Protein AF-A0A3R6MF52-F1 (afdb_monomer_lite)

Foldseek 3Di:
DPDPPPVVVVVVVVVVVPDPDDPVRVVVVCVVCVVLVVQLLLQLLLVVQLVPQDDPDSVNSVVSSVVVVVSSVPDPDGDPDPVSNVRSNVRSVVVVVVVVVVVVVVDVDPVPCNPHDDDDDDLVRQVLQDDPDPLQWQDPAPRHTGGVDCPRPDNVSRDDPDDDDDDDPPPCCCPGHVQVRVLSLNDDDDDDDVPCVSCVVCVVVQQQAAFDADPVGDGDADPVRHTHHDHDDDAADDPPDCVNHPPDFLLVVDDDLVSLLVVLVVVLVVLDDPPDPDDVDLLSVLSSLLSSLLLLCCNPPNDPVCNGVVVVVVLVVQCDDDPVDPPDDTPNNVVLVVVCVVPVPRPSNVSVVVSCVSCVVPPDPCNCCVRVVSVPPPDDDDDDDDDDDDDPQQAAAEEEAEDALVQVPDPDPVSVVCNDRVNSVVVQVVVCVVVVNDHYDYQYFYHHAQADCPTPSNVVVVVCVVVVRHDHYDGPDCSRNHDDDD

Structure (mmCIF, N/CA/C/O backbone):
data_AF-A0A3R6MF52-F1
#
_entry.id   AF-A0A3R6MF52-F1
#
loop_
_atom_site.group_PDB
_atom_site.id
_atom_site.type_symbol
_atom_site.label_atom_id
_atom_site.label_alt_id
_atom_site.label_comp_id
_atom_site.label_asym_id
_atom_site.label_entity_id
_atom_site.label_seq_id
_atom_site.pdbx_PDB_ins_code
_atom_site.Cartn_x
_atom_site.Cartn_y
_atom_site.Cartn_z
_atom_site.occupancy
_atom_site.B_iso_or_equiv
_atom_site.auth_seq_id
_atom_site.auth_comp_id
_atom_site.auth_asym_id
_atom_site.auth_atom_id
_atom_site.pdbx_PDB_model_num
ATOM 1 N N . MET A 1 1 ? 58.627 -2.784 29.131 1.00 45.31 1 MET A N 1
ATOM 2 C CA . MET A 1 1 ? 57.473 -3.275 28.340 1.00 45.31 1 MET A CA 1
ATOM 3 C C . MET A 1 1 ? 57.742 -3.167 26.823 1.00 45.31 1 MET A C 1
ATOM 5 O O . MET A 1 1 ? 56.961 -2.582 26.092 1.00 45.31 1 MET A O 1
ATOM 9 N N . MET A 1 2 ? 58.861 -3.718 26.320 1.00 41.75 2 MET A N 1
ATOM 10 C CA . MET A 1 2 ? 59.333 -3.442 24.943 1.00 41.75 2 MET A CA 1
ATOM 11 C C . MET A 1 2 ? 59.997 -4.650 24.244 1.00 41.75 2 MET A C 1
ATOM 13 O O . MET A 1 2 ? 60.938 -4.497 23.478 1.00 41.75 2 MET A O 1
ATOM 17 N N . LYS A 1 3 ? 59.523 -5.881 24.501 1.00 43.19 3 LYS A N 1
ATOM 18 C CA . LYS A 1 3 ? 60.067 -7.103 23.856 1.00 43.19 3 LYS A CA 1
ATOM 19 C C . LYS A 1 3 ? 59.048 -8.000 23.132 1.00 43.19 3 LYS A C 1
ATOM 21 O O . LYS A 1 3 ? 59.447 -9.004 22.560 1.00 43.19 3 LYS A O 1
ATOM 26 N N . GLN A 1 4 ? 57.760 -7.642 23.068 1.00 47.47 4 GLN A N 1
ATOM 27 C CA . GLN A 1 4 ? 56.730 -8.503 22.446 1.00 47.47 4 GLN A CA 1
ATOM 28 C C . GLN A 1 4 ? 56.242 -8.083 21.043 1.00 47.47 4 GLN A C 1
ATOM 30 O O . GLN A 1 4 ? 55.519 -8.848 20.409 1.00 47.47 4 GLN A O 1
ATOM 35 N N . HIS A 1 5 ? 56.647 -6.928 20.500 1.00 45.84 5 HIS A N 1
ATOM 36 C CA . HIS A 1 5 ? 56.164 -6.473 19.180 1.00 45.84 5 HIS A CA 1
ATOM 37 C C . HIS A 1 5 ? 56.991 -6.964 17.973 1.00 45.84 5 HIS A C 1
ATOM 39 O O . HIS A 1 5 ? 56.447 -7.074 16.876 1.00 45.84 5 HIS A O 1
ATOM 45 N N . GLY A 1 6 ? 58.261 -7.347 18.156 1.00 44.41 6 GLY A N 1
ATOM 46 C CA . GLY A 1 6 ? 59.118 -7.814 17.051 1.00 44.41 6 GLY A CA 1
ATOM 47 C C . GLY A 1 6 ? 58.739 -9.192 16.487 1.00 44.41 6 GLY A C 1
ATOM 48 O O . GLY A 1 6 ? 58.855 -9.432 15.285 1.00 44.41 6 GLY A O 1
ATOM 49 N N . ASN A 1 7 ? 58.211 -10.091 17.328 1.00 51.66 7 ASN A N 1
ATOM 50 C CA . ASN A 1 7 ? 57.937 -11.474 16.920 1.00 51.66 7 ASN A CA 1
ATOM 51 C C . ASN A 1 7 ? 56.683 -11.624 16.043 1.00 51.66 7 ASN A C 1
ATOM 53 O O . ASN A 1 7 ? 56.685 -12.434 15.120 1.00 51.66 7 ASN A O 1
ATOM 57 N N . LYS A 1 8 ? 55.638 -10.806 16.240 1.00 50.03 8 LYS A N 1
ATOM 58 C CA . LYS A 1 8 ? 54.404 -10.885 15.426 1.00 50.03 8 LYS A CA 1
ATOM 59 C C . LYS A 1 8 ? 54.625 -10.507 13.958 1.00 50.03 8 LYS A C 1
ATOM 61 O O . LYS A 1 8 ? 53.947 -11.043 13.081 1.00 50.03 8 LYS A O 1
ATOM 66 N N . LEU A 1 9 ? 55.574 -9.612 13.681 1.00 50.50 9 LEU A N 1
ATOM 67 C CA . LEU A 1 9 ? 55.914 -9.199 12.320 1.00 50.50 9 LEU A CA 1
ATOM 68 C C . LEU A 1 9 ? 56.680 -10.315 11.600 1.00 50.50 9 LEU A C 1
ATOM 70 O O . LEU A 1 9 ? 56.240 -10.758 10.542 1.00 50.50 9 LEU A O 1
ATOM 74 N N . MET A 1 10 ? 57.727 -10.876 12.214 1.00 50.94 10 MET A N 1
ATOM 75 C CA . MET A 1 10 ? 58.471 -11.999 11.624 1.00 50.94 10 MET A CA 1
ATOM 76 C C . MET A 1 10 ? 57.617 -13.261 11.421 1.00 50.94 10 MET A C 1
ATOM 78 O O . MET A 1 10 ? 57.787 -13.968 10.427 1.00 50.94 10 MET A O 1
ATOM 82 N N . GLN A 1 11 ? 56.644 -13.522 12.297 1.00 51.12 11 GLN A N 1
ATOM 83 C CA . GLN A 1 11 ? 55.732 -14.665 12.166 1.00 51.12 11 GLN A CA 1
ATOM 84 C C . GLN A 1 11 ? 54.699 -14.466 11.040 1.00 51.12 11 GLN A C 1
ATOM 86 O O . GLN A 1 11 ? 54.393 -15.411 10.312 1.00 51.12 11 GLN A O 1
ATOM 91 N N . LYS A 1 12 ? 54.244 -13.224 10.798 1.00 52.38 12 LYS A N 1
ATOM 92 C CA . LYS A 1 12 ? 53.444 -12.865 9.608 1.00 52.38 12 LYS A CA 1
ATOM 93 C C . LYS A 1 12 ? 54.222 -13.063 8.303 1.00 52.38 12 LYS A C 1
ATOM 95 O O . LYS A 1 12 ? 53.638 -13.520 7.323 1.00 52.38 12 LYS A O 1
ATOM 100 N N . TRP A 1 13 ? 55.521 -12.757 8.286 1.00 47.66 13 TRP A N 1
ATOM 101 C CA . TRP A 1 13 ? 56.379 -12.982 7.115 1.00 47.66 13 TRP A CA 1
ATOM 102 C C . TRP A 1 13 ? 56.656 -14.473 6.871 1.00 47.66 13 TRP A C 1
ATOM 104 O O . TRP A 1 13 ? 56.545 -14.921 5.731 1.00 47.66 13 TRP A O 1
ATOM 114 N N . LYS A 1 14 ? 56.894 -15.271 7.925 1.00 48.84 14 LYS A N 1
ATOM 115 C CA . LYS A 1 14 ? 57.030 -16.738 7.809 1.00 48.84 14 LYS A CA 1
ATOM 116 C C . LYS A 1 14 ? 55.756 -17.412 7.285 1.00 48.84 14 LYS A C 1
ATOM 118 O O . LYS A 1 14 ? 55.845 -18.249 6.392 1.00 48.84 14 LYS A O 1
ATOM 123 N N . ASN A 1 15 ? 54.576 -16.987 7.742 1.00 48.53 15 ASN A N 1
ATOM 124 C CA . ASN A 1 15 ? 53.303 -17.535 7.252 1.00 48.53 15 ASN A CA 1
ATOM 125 C C . ASN A 1 15 ? 52.988 -17.126 5.800 1.00 48.53 15 ASN A C 1
ATOM 127 O O . ASN A 1 15 ? 52.295 -17.856 5.098 1.00 48.53 15 ASN A O 1
ATOM 131 N N . LYS A 1 16 ? 53.525 -15.996 5.319 1.00 48.22 16 LYS A N 1
ATOM 132 C CA . LYS A 1 16 ? 53.392 -15.559 3.918 1.00 48.22 16 LYS A CA 1
ATOM 133 C C . LYS A 1 16 ? 54.395 -16.254 2.985 1.00 48.22 16 LYS A C 1
ATOM 135 O O . LYS A 1 16 ? 54.095 -16.441 1.811 1.00 48.22 16 LYS A O 1
ATOM 140 N N . ALA A 1 17 ? 55.549 -16.671 3.511 1.00 45.91 17 ALA A N 1
ATOM 141 C CA . ALA A 1 17 ? 56.568 -17.424 2.778 1.00 45.91 17 ALA A CA 1
ATOM 142 C C . ALA A 1 17 ? 56.214 -18.916 2.588 1.00 45.91 17 ALA A C 1
ATOM 144 O O . ALA A 1 17 ? 56.736 -19.555 1.680 1.00 45.91 17 ALA A O 1
ATOM 145 N N . GLY A 1 18 ? 55.307 -19.466 3.407 1.00 46.25 18 GLY A N 1
ATOM 146 C CA . GLY A 1 18 ? 54.888 -20.876 3.368 1.00 46.25 18 GLY A CA 1
ATOM 147 C C . GLY A 1 18 ? 53.701 -21.208 2.452 1.00 46.25 18 GLY A C 1
ATOM 148 O O . GLY A 1 18 ? 53.181 -22.319 2.519 1.00 46.25 18 GLY A O 1
ATOM 149 N N . VAL A 1 19 ? 53.231 -20.281 1.611 1.00 47.88 19 VAL A N 1
ATOM 150 C CA . VAL A 1 19 ? 52.084 -20.533 0.723 1.00 47.88 19 VAL A CA 1
ATOM 151 C C . VAL A 1 19 ? 52.568 -21.186 -0.575 1.00 47.88 19 VAL A C 1
ATOM 153 O O . VAL A 1 19 ? 53.199 -20.540 -1.413 1.00 47.88 19 VAL A O 1
ATOM 156 N N . ARG A 1 20 ? 52.253 -22.474 -0.784 1.00 51.56 20 ARG A N 1
ATOM 157 C CA . ARG A 1 20 ? 52.411 -23.125 -2.097 1.00 51.56 20 ARG A CA 1
ATOM 158 C C . ARG A 1 20 ? 51.444 -22.468 -3.091 1.00 51.56 20 ARG A C 1
ATOM 160 O O . ARG A 1 20 ? 50.259 -22.775 -3.100 1.00 51.56 20 ARG A O 1
ATOM 167 N N . LEU A 1 21 ? 51.963 -21.561 -3.921 1.00 54.84 21 LEU A N 1
ATOM 168 C CA . LEU A 1 21 ? 51.231 -20.937 -5.031 1.00 54.84 21 LEU A CA 1
ATOM 169 C C . LEU A 1 21 ? 50.624 -22.014 -5.944 1.00 54.84 21 LEU A C 1
ATOM 171 O O . LEU A 1 21 ? 51.342 -22.930 -6.367 1.00 54.84 21 LEU A O 1
ATOM 175 N N . SER A 1 22 ? 49.332 -21.890 -6.270 1.00 60.53 22 SER A N 1
ATOM 176 C CA . SER A 1 22 ? 48.674 -22.786 -7.226 1.00 60.53 22 SER A CA 1
ATOM 177 C C . SER A 1 22 ? 49.331 -22.669 -8.611 1.00 60.53 22 SER A C 1
ATOM 179 O O . SER A 1 22 ? 49.964 -21.659 -8.936 1.00 60.53 22 SER A O 1
ATOM 181 N N . ALA A 1 23 ? 49.195 -23.694 -9.457 1.00 60.00 23 ALA A N 1
ATOM 182 C CA . ALA A 1 23 ? 49.762 -23.672 -10.810 1.00 60.00 23 ALA A CA 1
ATOM 183 C C . ALA A 1 23 ? 49.245 -22.483 -11.651 1.00 60.00 23 ALA A C 1
ATOM 185 O O . ALA A 1 23 ? 49.995 -21.919 -12.453 1.00 60.00 23 ALA A O 1
ATOM 186 N N . LEU A 1 24 ? 47.998 -22.054 -11.416 1.00 57.94 24 LEU A N 1
ATOM 187 C CA . LEU A 1 24 ? 47.381 -20.907 -12.084 1.00 57.94 24 LEU A CA 1
ATOM 188 C C . LEU A 1 24 ? 48.027 -19.577 -11.651 1.00 57.94 24 LEU A C 1
ATOM 190 O O . LEU A 1 24 ? 48.305 -18.718 -12.491 1.00 57.94 24 LEU A O 1
ATOM 194 N N . ASP A 1 25 ? 48.341 -19.437 -10.360 1.00 68.81 25 ASP A N 1
ATOM 195 C CA . ASP A 1 25 ? 48.978 -18.236 -9.804 1.00 68.81 25 ASP A CA 1
ATOM 196 C C . ASP A 1 25 ? 50.441 -18.115 -10.227 1.00 68.81 25 ASP A C 1
ATOM 198 O O . ASP A 1 25 ? 50.904 -17.017 -10.534 1.00 68.81 25 ASP A O 1
ATOM 202 N N . LYS A 1 26 ? 51.162 -19.241 -10.328 1.00 69.06 26 LYS A N 1
ATOM 203 C CA . LYS A 1 26 ? 52.534 -19.262 -10.861 1.00 69.06 26 LYS A CA 1
ATOM 204 C C . LYS A 1 26 ? 52.572 -18.827 -12.324 1.00 69.06 26 LYS A C 1
ATOM 206 O O . LYS A 1 26 ? 53.391 -17.982 -12.676 1.00 69.06 26 LYS A O 1
ATOM 211 N N . LYS A 1 27 ? 51.658 -19.333 -13.163 1.00 71.12 27 LYS A N 1
ATOM 212 C CA . LYS A 1 27 ? 51.565 -18.927 -14.576 1.00 71.12 27 LYS A CA 1
ATOM 213 C C . LYS A 1 27 ? 51.270 -17.432 -14.702 1.00 71.12 27 LYS A C 1
ATOM 215 O O . LYS A 1 27 ? 51.928 -16.745 -15.477 1.00 71.12 27 LYS A O 1
ATOM 220 N N . LYS A 1 28 ? 50.341 -16.913 -13.894 1.00 74.00 28 LYS A N 1
ATOM 221 C CA . LYS A 1 28 ? 50.007 -15.484 -13.862 1.00 74.00 28 LYS A CA 1
ATOM 222 C C . LYS A 1 28 ? 51.186 -14.631 -13.385 1.00 74.00 28 LYS A C 1
ATOM 224 O O . LYS A 1 28 ? 51.469 -13.603 -13.994 1.00 74.00 28 LYS A O 1
ATOM 229 N N . LEU A 1 29 ? 51.911 -15.068 -12.354 1.00 74.94 29 LEU A N 1
ATOM 230 C CA . LEU A 1 29 ? 53.094 -14.378 -11.832 1.00 74.94 29 LEU A CA 1
ATOM 231 C C . LEU A 1 29 ? 54.222 -14.306 -12.872 1.00 74.94 29 LEU A C 1
ATOM 233 O O . LEU A 1 29 ? 54.822 -13.245 -13.048 1.00 74.94 29 LEU A O 1
ATOM 237 N N . VAL A 1 30 ? 54.489 -15.415 -13.569 1.00 76.12 30 VAL A N 1
ATOM 238 C CA . VAL A 1 30 ? 55.506 -15.484 -14.629 1.00 76.12 30 VAL A CA 1
ATOM 239 C C . VAL A 1 30 ? 55.111 -14.582 -15.793 1.00 76.12 30 VAL A C 1
ATOM 241 O O . VAL A 1 30 ? 55.897 -13.726 -16.185 1.00 76.12 30 VAL A O 1
ATOM 244 N N . LEU A 1 31 ? 53.873 -14.690 -16.284 1.00 76.81 31 LEU A N 1
ATOM 245 C CA . LEU A 1 31 ? 53.402 -13.893 -17.419 1.00 76.81 31 LEU A CA 1
ATOM 246 C C . LEU A 1 31 ? 53.394 -12.386 -17.112 1.00 76.81 31 LEU A C 1
ATOM 248 O O . LEU A 1 31 ? 53.717 -11.577 -17.973 1.00 76.81 31 LEU A O 1
ATOM 252 N N . THR A 1 32 ? 53.074 -12.011 -15.869 1.00 80.00 32 THR A N 1
ATOM 253 C CA . THR A 1 32 ? 53.051 -10.602 -15.439 1.00 80.00 32 THR A CA 1
ATOM 254 C C . THR A 1 32 ? 54.459 -10.020 -15.298 1.00 80.00 32 THR A C 1
ATOM 256 O O . THR A 1 32 ? 54.641 -8.825 -15.517 1.00 80.00 32 THR A O 1
ATOM 259 N N . ASN A 1 33 ? 55.462 -10.833 -14.933 1.00 84.12 33 ASN A N 1
ATOM 260 C CA . ASN A 1 33 ? 56.837 -10.354 -14.766 1.00 84.12 33 ASN A CA 1
ATOM 261 C C . ASN A 1 33 ? 57.716 -10.504 -16.023 1.00 84.12 33 ASN A C 1
ATOM 263 O O . ASN A 1 33 ? 58.761 -9.859 -16.102 1.00 84.12 33 ASN A O 1
ATOM 267 N N . LEU A 1 34 ? 57.287 -11.301 -17.007 1.00 84.81 34 LEU A N 1
ATOM 268 C CA . LEU A 1 34 ? 58.015 -11.570 -18.252 1.00 84.81 34 LEU A CA 1
ATOM 269 C C . LEU A 1 34 ? 58.471 -10.297 -18.999 1.00 84.81 34 LEU A C 1
ATOM 271 O O . LEU A 1 34 ? 59.638 -10.251 -19.384 1.00 84.81 34 LEU A O 1
ATOM 275 N N . PRO A 1 35 ? 57.651 -9.234 -19.148 1.00 86.44 35 PRO A N 1
ATOM 276 C CA . PRO A 1 35 ? 58.088 -8.013 -19.830 1.00 86.44 35 PRO A CA 1
ATOM 277 C C . PRO A 1 35 ? 59.263 -7.316 -19.132 1.00 86.44 35 PRO A C 1
ATOM 279 O O . PRO A 1 35 ? 60.148 -6.785 -19.798 1.00 86.44 35 PRO A O 1
ATOM 282 N N . TYR A 1 36 ? 59.320 -7.350 -17.797 1.00 88.31 36 TYR A N 1
ATOM 283 C CA . TYR A 1 36 ? 60.416 -6.737 -17.038 1.00 88.31 36 TYR A CA 1
ATOM 284 C C . TYR A 1 36 ? 61.695 -7.570 -17.116 1.00 88.31 36 TYR A C 1
ATOM 286 O O . TYR A 1 36 ? 62.779 -7.003 -17.169 1.00 88.31 36 TYR A O 1
ATOM 294 N N . VAL A 1 37 ? 61.575 -8.901 -17.175 1.00 85.38 37 VAL A N 1
ATOM 295 C CA . VAL A 1 37 ? 62.722 -9.798 -17.395 1.00 85.38 37 VAL A CA 1
ATOM 296 C C . VAL A 1 37 ? 63.311 -9.582 -18.789 1.00 85.38 37 VAL A C 1
ATOM 298 O O . VAL A 1 37 ? 64.524 -9.455 -18.922 1.00 85.38 37 VAL A O 1
ATOM 301 N N . LEU A 1 38 ? 62.463 -9.456 -19.814 1.00 85.75 38 LEU A N 1
ATOM 302 C CA . LEU A 1 38 ? 62.906 -9.118 -21.170 1.00 85.75 38 LEU A CA 1
ATOM 303 C C . LEU A 1 38 ? 63.542 -7.724 -21.224 1.00 85.75 38 LEU A C 1
ATOM 305 O O . LEU A 1 38 ? 64.580 -7.548 -21.852 1.00 85.75 38 LEU A O 1
ATOM 309 N N . THR A 1 39 ? 62.969 -6.747 -20.519 1.00 86.94 39 THR A N 1
ATOM 310 C CA . THR A 1 39 ? 63.548 -5.397 -20.423 1.00 86.94 39 THR A CA 1
ATOM 311 C C . THR A 1 39 ? 64.928 -5.431 -19.764 1.00 86.94 39 THR A C 1
ATOM 313 O O . THR A 1 39 ? 65.856 -4.817 -20.282 1.00 86.94 39 THR A O 1
ATOM 316 N N . ALA A 1 40 ? 65.090 -6.181 -18.668 1.00 86.88 40 ALA A N 1
ATOM 317 C CA . ALA A 1 40 ? 66.382 -6.352 -18.007 1.00 86.88 40 ALA A CA 1
ATOM 318 C C . ALA A 1 40 ? 67.414 -7.006 -18.935 1.00 86.88 40 ALA A C 1
ATOM 320 O O . ALA A 1 40 ? 68.554 -6.556 -18.989 1.00 86.88 40 ALA A O 1
ATOM 321 N N . PHE A 1 41 ? 66.996 -8.022 -19.695 1.00 86.00 41 PHE A N 1
ATOM 322 C CA . PHE A 1 41 ? 67.840 -8.717 -20.663 1.00 86.00 41 PHE A CA 1
ATOM 323 C C . PHE A 1 41 ? 68.347 -7.779 -21.766 1.00 86.00 41 PHE A C 1
ATOM 325 O O . PHE A 1 41 ? 69.550 -7.683 -21.992 1.00 86.00 41 PHE A O 1
ATOM 332 N N . TYR A 1 42 ? 67.456 -7.043 -22.434 1.00 84.00 42 TYR A N 1
ATOM 333 C CA . TYR A 1 42 ? 67.869 -6.157 -23.526 1.00 84.00 42 TYR A CA 1
ATOM 334 C C . TYR A 1 42 ? 68.666 -4.942 -23.035 1.00 84.00 42 TYR A C 1
ATOM 336 O O . TYR A 1 42 ? 69.588 -4.506 -23.723 1.00 84.00 42 TYR A O 1
ATOM 344 N N . ALA A 1 43 ? 68.372 -4.431 -21.836 1.00 84.81 43 ALA A N 1
ATOM 345 C CA . ALA A 1 43 ? 69.143 -3.351 -21.224 1.00 84.81 43 ALA A CA 1
ATOM 346 C C . ALA A 1 43 ? 70.559 -3.798 -20.804 1.00 84.81 43 ALA A C 1
ATOM 348 O O . ALA A 1 43 ? 71.513 -3.053 -21.020 1.00 84.81 43 ALA A O 1
ATOM 349 N N . ASP A 1 44 ? 70.719 -5.025 -20.292 1.00 85.50 44 ASP A N 1
ATOM 350 C CA . ASP A 1 44 ? 72.035 -5.640 -20.043 1.00 85.50 44 ASP A CA 1
ATOM 351 C C . ASP A 1 44 ? 72.853 -5.747 -21.340 1.00 85.50 44 ASP A C 1
ATOM 353 O O . ASP A 1 44 ? 74.017 -5.343 -21.398 1.00 85.50 44 ASP A O 1
ATOM 357 N N . ARG A 1 45 ? 72.221 -6.200 -22.430 1.00 82.12 45 ARG A N 1
ATOM 358 C CA . ARG A 1 45 ? 72.890 -6.320 -23.733 1.00 82.12 45 ARG A CA 1
ATOM 359 C C . ARG A 1 45 ? 73.272 -4.968 -24.330 1.00 82.12 45 ARG A C 1
ATOM 361 O O . ARG A 1 45 ? 74.362 -4.851 -24.890 1.00 82.12 45 ARG A O 1
ATOM 368 N N . ALA A 1 46 ? 72.423 -3.954 -24.175 1.00 81.81 46 ALA A N 1
ATOM 369 C CA . ALA A 1 46 ? 72.740 -2.584 -24.568 1.00 81.81 46 ALA A CA 1
ATOM 370 C C . ALA A 1 46 ? 73.949 -2.039 -23.785 1.00 81.81 46 ALA A C 1
ATOM 372 O O . ALA A 1 46 ? 74.859 -1.464 -24.383 1.00 81.81 46 ALA A O 1
ATOM 373 N N . SER A 1 47 ? 74.010 -2.298 -22.473 1.00 82.75 47 SER A N 1
ATOM 374 C CA . SER A 1 47 ? 75.156 -1.930 -21.629 1.00 82.75 47 SER A CA 1
ATOM 375 C C . SER A 1 47 ? 76.438 -2.657 -22.049 1.00 82.75 47 SER A C 1
ATOM 377 O O . SER A 1 47 ? 77.489 -2.036 -22.200 1.00 82.75 47 SER A O 1
ATOM 379 N N . CYS A 1 48 ? 76.348 -3.957 -22.339 1.00 81.00 48 CYS A N 1
ATOM 380 C CA . CYS A 1 48 ? 77.481 -4.758 -22.802 1.00 81.00 48 CYS A CA 1
ATOM 381 C C . CYS A 1 48 ? 78.027 -4.270 -24.154 1.00 81.00 48 CYS A C 1
ATOM 383 O O . CYS A 1 48 ? 79.245 -4.195 -24.341 1.00 81.00 48 CYS A O 1
ATOM 385 N N . LEU A 1 49 ? 77.143 -3.892 -25.084 1.00 79.81 49 LEU A N 1
ATOM 386 C CA . LEU A 1 49 ? 77.535 -3.324 -26.375 1.00 79.81 49 LEU A CA 1
ATOM 387 C C . LEU A 1 49 ? 78.239 -1.971 -26.201 1.00 79.81 49 LEU A C 1
ATOM 389 O O . LEU A 1 49 ? 79.299 -1.760 -26.786 1.00 79.81 49 LEU A O 1
ATOM 393 N N . TYR A 1 50 ? 77.703 -1.104 -25.339 1.00 80.38 50 TYR A N 1
ATOM 394 C CA . TYR A 1 50 ? 78.313 0.181 -24.988 1.00 80.38 50 TYR A CA 1
ATOM 395 C C . TYR A 1 50 ? 79.661 0.028 -24.261 1.00 80.38 50 TYR A C 1
ATOM 397 O O . TYR A 1 50 ? 80.572 0.837 -24.415 1.00 80.38 50 TYR A O 1
ATOM 405 N N . ARG A 1 51 ? 79.838 -1.035 -23.474 1.00 79.31 51 ARG A N 1
ATOM 406 C CA . ARG A 1 51 ? 81.111 -1.312 -22.795 1.00 79.31 51 ARG A CA 1
ATOM 407 C C . ARG A 1 51 ? 82.186 -1.835 -23.747 1.00 79.31 51 ARG A C 1
ATOM 409 O O . ARG A 1 51 ? 83.360 -1.531 -23.552 1.00 79.31 51 ARG A O 1
ATOM 416 N N . ARG A 1 52 ? 81.797 -2.633 -24.747 1.00 75.06 52 ARG A N 1
ATOM 417 C CA . ARG A 1 52 ? 82.705 -3.252 -25.732 1.00 75.06 52 ARG A CA 1
ATOM 418 C C . ARG A 1 52 ? 82.963 -2.381 -26.966 1.00 75.06 52 ARG A C 1
ATOM 420 O O . ARG A 1 52 ? 83.757 -2.782 -27.813 1.00 75.06 52 ARG A O 1
ATOM 427 N N . SER A 1 53 ? 82.309 -1.226 -27.088 1.00 78.50 53 SER A N 1
ATOM 428 C CA . SER A 1 53 ? 82.516 -0.302 -28.203 1.00 78.50 53 SER A CA 1
ATOM 429 C C . SER A 1 53 ? 83.902 0.363 -28.134 1.00 78.50 53 SER A C 1
ATOM 431 O O . SER A 1 53 ? 84.279 0.846 -27.059 1.00 78.50 53 SER A O 1
ATOM 433 N N . PRO A 1 54 ? 84.648 0.429 -29.250 1.00 67.88 54 PRO A N 1
ATOM 434 C CA . PRO A 1 54 ? 85.964 1.061 -29.295 1.00 67.88 54 PRO A CA 1
ATOM 435 C C . PRO A 1 54 ? 85.867 2.594 -29.197 1.00 67.88 54 PRO A C 1
ATOM 437 O O . PRO A 1 54 ? 85.023 3.213 -29.839 1.00 67.88 54 PRO A O 1
ATOM 440 N N . GLY A 1 55 ? 86.742 3.201 -28.390 1.00 63.50 55 GLY A N 1
ATOM 441 C CA . GLY A 1 55 ? 86.825 4.649 -28.146 1.00 63.50 55 GLY A CA 1
ATOM 442 C C . GLY A 1 55 ? 87.057 4.960 -26.663 1.00 63.50 55 GLY A C 1
ATOM 443 O O . GLY A 1 55 ? 86.649 4.174 -25.813 1.00 63.50 55 GLY A O 1
ATOM 444 N N . GLU A 1 56 ? 87.719 6.067 -26.320 1.00 64.31 56 GLU A N 1
ATOM 445 C CA . GLU A 1 56 ? 87.839 6.519 -24.916 1.00 64.31 56 GLU A CA 1
ATOM 446 C C . GLU A 1 56 ? 86.708 7.484 -24.526 1.00 64.31 56 GLU A C 1
ATOM 448 O O . GLU A 1 56 ? 86.197 7.411 -23.406 1.00 64.31 56 GLU A O 1
ATOM 453 N N . ASP A 1 57 ? 86.224 8.285 -25.480 1.00 75.31 57 ASP A N 1
ATOM 454 C CA . ASP A 1 57 ? 85.152 9.260 -25.273 1.00 75.31 57 ASP A CA 1
ATOM 455 C C . ASP A 1 57 ? 83.745 8.648 -25.282 1.00 75.31 57 ASP A C 1
ATOM 457 O O . ASP A 1 57 ? 83.375 7.847 -26.146 1.00 75.31 57 ASP A O 1
ATOM 461 N N . ILE A 1 58 ? 82.916 9.113 -24.343 1.00 73.44 58 ILE A N 1
ATOM 462 C CA . ILE A 1 58 ? 81.516 8.697 -24.143 1.00 73.44 58 ILE A CA 1
ATOM 463 C C . ILE A 1 58 ? 80.678 8.863 -25.423 1.00 73.44 58 ILE A C 1
ATOM 465 O O . ILE A 1 58 ? 79.867 7.994 -25.744 1.00 73.44 58 ILE A O 1
ATOM 469 N N . GLY A 1 59 ? 80.890 9.948 -26.178 1.00 73.88 59 GLY A N 1
ATOM 470 C CA . GLY A 1 59 ? 80.140 10.232 -27.407 1.00 73.88 59 GLY A CA 1
ATOM 471 C C . GLY A 1 59 ? 80.385 9.205 -28.515 1.00 73.88 59 GLY A C 1
ATOM 472 O O . GLY A 1 59 ? 79.435 8.715 -29.123 1.00 73.88 59 GLY A O 1
ATOM 473 N N . ASN A 1 60 ? 81.644 8.808 -28.716 1.00 74.94 60 ASN A N 1
ATOM 474 C CA . ASN A 1 60 ? 82.023 7.843 -29.753 1.00 74.94 60 ASN A CA 1
ATOM 475 C C . ASN A 1 60 ? 81.534 6.427 -29.415 1.00 74.94 60 ASN A C 1
ATOM 477 O O . ASN A 1 60 ? 81.057 5.707 -30.293 1.00 74.94 60 ASN A O 1
ATOM 481 N N . LYS A 1 61 ? 81.559 6.054 -28.127 1.00 76.19 61 LYS A N 1
ATOM 482 C CA . LYS A 1 61 ? 80.980 4.788 -27.646 1.00 76.19 61 LYS A CA 1
ATOM 483 C C . LYS A 1 61 ? 79.475 4.710 -27.874 1.00 76.19 61 LYS A C 1
ATOM 485 O O . LYS A 1 61 ? 78.960 3.675 -28.295 1.00 76.19 61 LYS A O 1
ATOM 490 N N . LEU A 1 62 ? 78.767 5.809 -27.607 1.00 74.69 62 LEU A N 1
ATOM 491 C CA . LEU A 1 62 ? 77.320 5.876 -27.786 1.00 74.69 62 LEU A CA 1
ATOM 492 C C . LEU A 1 62 ? 76.939 5.777 -29.269 1.00 74.69 62 LEU A C 1
ATOM 494 O O . LEU A 1 62 ? 76.040 5.012 -29.613 1.00 74.69 62 LEU A O 1
ATOM 498 N N . LEU A 1 63 ? 77.657 6.492 -30.140 1.00 77.56 63 LEU A N 1
ATOM 499 C CA . LEU A 1 63 ? 77.419 6.469 -31.583 1.00 77.56 63 LEU A CA 1
ATOM 500 C C . LEU A 1 63 ? 77.614 5.059 -32.164 1.00 77.56 63 LEU A C 1
ATOM 502 O O . LEU A 1 63 ? 76.736 4.561 -32.863 1.00 77.56 63 LEU A O 1
ATOM 506 N N . TYR A 1 64 ? 78.693 4.370 -31.773 1.00 77.12 64 TYR A N 1
ATOM 507 C CA . TYR A 1 64 ? 78.949 2.981 -32.170 1.00 77.12 64 TYR A CA 1
ATOM 508 C C . TYR A 1 64 ? 77.868 2.010 -31.664 1.00 77.12 64 TYR A C 1
ATOM 510 O O . TYR A 1 64 ? 77.431 1.112 -32.385 1.00 77.12 64 TYR A O 1
ATOM 518 N N . ALA A 1 65 ? 77.416 2.179 -30.416 1.00 76.38 65 ALA A N 1
ATOM 519 C CA . ALA A 1 65 ? 76.358 1.347 -29.845 1.00 76.38 65 ALA A CA 1
ATOM 520 C C . ALA A 1 65 ? 75.002 1.550 -30.550 1.00 76.38 65 ALA A C 1
ATOM 522 O O . ALA A 1 65 ? 74.224 0.602 -30.646 1.00 76.38 65 ALA A O 1
ATOM 523 N N . MET A 1 66 ? 74.726 2.757 -31.059 1.00 74.25 66 MET A N 1
ATOM 524 C CA . MET A 1 66 ? 73.524 3.055 -31.846 1.00 74.25 66 MET A CA 1
ATOM 525 C C . MET A 1 66 ? 73.610 2.503 -33.272 1.00 74.25 66 MET A C 1
ATOM 527 O O . MET A 1 66 ? 72.634 1.935 -33.759 1.00 74.25 66 MET A O 1
ATOM 531 N N . GLU A 1 67 ? 74.769 2.623 -33.922 1.00 79.06 67 GLU A N 1
ATOM 532 C CA . GLU A 1 67 ? 74.999 2.115 -35.281 1.00 79.06 67 GLU A CA 1
ATOM 533 C C . GLU A 1 67 ? 74.926 0.579 -35.348 1.00 79.06 67 GLU A C 1
ATOM 535 O O . GLU A 1 67 ? 74.443 0.015 -36.327 1.00 79.06 67 GLU A O 1
ATOM 540 N N . HIS A 1 68 ? 75.318 -0.100 -34.266 1.00 77.50 68 HIS A N 1
ATOM 541 C CA . HIS A 1 68 ? 75.247 -1.558 -34.123 1.00 77.50 68 HIS A CA 1
ATOM 542 C C . HIS A 1 68 ? 74.146 -2.037 -33.163 1.00 77.50 68 HIS A C 1
ATOM 544 O O . HIS A 1 68 ? 74.268 -3.097 -32.535 1.00 77.50 68 HIS A O 1
ATOM 550 N N . ALA A 1 69 ? 73.063 -1.268 -33.024 1.00 74.19 69 ALA A N 1
ATOM 551 C CA . ALA A 1 69 ? 71.942 -1.612 -32.148 1.00 74.19 69 ALA A CA 1
ATOM 552 C C . ALA A 1 69 ? 71.247 -2.932 -32.543 1.00 74.19 69 ALA A C 1
ATOM 554 O O . ALA A 1 69 ? 70.649 -3.602 -31.700 1.00 74.19 69 ALA A O 1
ATOM 555 N N . ASP A 1 70 ? 71.377 -3.360 -33.800 1.00 74.94 70 ASP A N 1
ATOM 556 C CA . ASP A 1 70 ? 70.936 -4.666 -34.299 1.00 74.94 70 ASP A CA 1
ATOM 557 C C . ASP A 1 70 ? 71.560 -5.837 -33.513 1.00 74.94 70 ASP A C 1
ATOM 559 O O . ASP A 1 70 ? 70.894 -6.841 -33.236 1.00 74.94 70 ASP A O 1
ATOM 563 N N . ARG A 1 71 ? 72.804 -5.682 -33.035 1.00 74.06 71 ARG A N 1
ATOM 564 C CA . ARG A 1 71 ? 73.524 -6.699 -32.244 1.00 74.06 71 ARG A CA 1
ATOM 565 C C . ARG A 1 71 ? 72.925 -6.955 -30.859 1.00 74.06 71 ARG A C 1
ATOM 567 O O . ARG A 1 71 ? 73.196 -7.998 -30.247 1.00 74.06 71 ARG A O 1
ATOM 574 N N . ILE A 1 72 ? 72.095 -6.035 -30.363 1.00 75.88 72 ILE A N 1
ATOM 575 C CA . ILE A 1 72 ? 71.346 -6.193 -29.108 1.00 75.88 72 ILE A CA 1
ATOM 576 C C . ILE A 1 72 ? 70.295 -7.305 -29.262 1.00 75.88 72 ILE A C 1
ATOM 578 O O . ILE A 1 72 ? 70.081 -8.076 -28.325 1.00 75.88 72 ILE A O 1
ATOM 582 N N . PHE A 1 73 ? 69.719 -7.463 -30.459 1.00 71.81 73 PHE A N 1
ATOM 583 C CA . PHE A 1 73 ? 68.634 -8.410 -30.735 1.00 71.81 73 PHE A CA 1
ATOM 584 C C . PHE A 1 73 ? 69.097 -9.773 -31.273 1.00 71.81 73 PHE A C 1
ATOM 586 O O . PHE A 1 73 ? 68.362 -10.748 -31.155 1.00 71.81 73 PHE A O 1
ATOM 593 N N . THR A 1 74 ? 70.307 -9.876 -31.831 1.00 68.69 74 THR A N 1
ATOM 594 C CA . THR A 1 74 ? 70.771 -11.094 -32.532 1.00 68.69 74 THR A CA 1
ATOM 595 C C . THR A 1 74 ? 71.477 -12.135 -31.654 1.00 68.69 74 THR A C 1
ATOM 597 O O . THR A 1 74 ? 71.712 -13.254 -32.101 1.00 68.69 74 THR A O 1
ATOM 600 N N . GLY A 1 75 ? 71.809 -11.817 -30.400 1.00 62.69 75 GLY A N 1
ATOM 601 C CA . GLY A 1 75 ? 72.543 -12.714 -29.495 1.00 62.69 75 GLY A CA 1
ATOM 602 C C . GLY A 1 75 ? 71.740 -13.125 -28.259 1.00 62.69 75 GLY A C 1
ATOM 603 O O . GLY A 1 75 ? 71.075 -12.301 -27.635 1.00 62.69 75 GLY A O 1
ATOM 604 N N . ILE A 1 76 ? 71.846 -14.403 -27.881 1.00 63.06 76 ILE A N 1
ATOM 605 C CA . ILE A 1 76 ? 71.082 -15.023 -26.777 1.00 63.06 76 ILE A CA 1
ATOM 606 C C . ILE A 1 76 ? 71.841 -14.950 -25.428 1.00 63.06 76 ILE A C 1
ATOM 608 O O . ILE A 1 76 ? 71.295 -15.274 -24.378 1.00 63.06 76 ILE A O 1
ATOM 612 N N . LEU A 1 77 ? 73.102 -14.502 -25.424 1.00 71.88 77 LEU A N 1
ATOM 613 C CA . LEU A 1 77 ? 73.975 -14.546 -24.244 1.00 71.88 77 LEU A CA 1
ATOM 614 C C . LEU A 1 77 ? 73.919 -13.255 -23.410 1.00 71.88 77 LEU A C 1
ATOM 616 O O . LEU A 1 77 ? 74.104 -12.155 -23.936 1.00 71.88 77 LEU A O 1
ATOM 620 N N . LEU A 1 78 ? 73.712 -13.427 -22.100 1.00 69.50 78 LEU A N 1
ATOM 621 C CA . LEU A 1 78 ? 73.735 -12.378 -21.075 1.00 69.50 78 LEU A CA 1
ATOM 622 C C . LEU A 1 78 ? 75.179 -11.992 -20.725 1.00 69.50 78 LEU A C 1
ATOM 624 O O . LEU A 1 78 ? 76.071 -12.847 -20.727 1.00 69.50 78 LEU A O 1
ATOM 628 N N . SER A 1 79 ? 75.416 -10.724 -20.397 1.00 73.50 79 SER A N 1
ATOM 629 C CA . SER A 1 79 ? 76.707 -10.289 -19.869 1.00 73.50 79 SER A CA 1
ATOM 630 C C . SER A 1 79 ? 76.804 -10.672 -18.390 1.00 73.50 79 SER A C 1
ATOM 632 O O . SER A 1 79 ? 75.995 -10.249 -17.576 1.00 73.50 79 SER A O 1
ATOM 634 N N . PHE A 1 80 ? 77.804 -11.467 -18.002 1.00 75.75 80 PHE A N 1
ATOM 635 C CA . PHE A 1 80 ? 78.051 -11.789 -16.584 1.00 75.75 80 PHE A CA 1
ATOM 636 C C . PHE A 1 80 ? 78.874 -10.711 -15.857 1.00 75.75 80 PHE A C 1
ATOM 638 O O . PHE A 1 80 ? 79.392 -10.943 -14.766 1.00 75.75 80 PHE A O 1
ATOM 645 N N . ASP A 1 81 ? 79.014 -9.530 -16.458 1.00 81.25 81 ASP A N 1
ATOM 646 C CA . ASP A 1 81 ? 79.674 -8.397 -15.824 1.00 81.25 81 ASP A CA 1
ATOM 647 C C . ASP A 1 81 ? 78.718 -7.703 -14.851 1.00 81.25 81 ASP A C 1
ATOM 649 O O . ASP A 1 81 ? 77.577 -7.385 -15.190 1.00 81.25 81 ASP A O 1
ATOM 653 N N . LEU A 1 82 ? 79.199 -7.441 -13.635 1.00 78.12 82 LEU A N 1
ATOM 654 C CA . LEU A 1 82 ? 78.403 -6.832 -12.569 1.00 78.12 82 LEU A CA 1
ATOM 655 C C . LEU A 1 82 ? 77.807 -5.476 -12.969 1.00 78.12 82 LEU A C 1
ATOM 657 O O . LEU A 1 82 ? 76.718 -5.143 -12.506 1.00 78.12 82 LEU A O 1
ATOM 661 N N . ARG A 1 83 ? 78.482 -4.692 -13.820 1.00 80.56 83 ARG A N 1
ATOM 662 C CA . ARG A 1 83 ? 78.001 -3.358 -14.217 1.00 80.56 83 ARG A CA 1
ATOM 663 C C . ARG A 1 83 ? 76.837 -3.445 -15.200 1.00 80.56 83 ARG A C 1
ATOM 665 O O . ARG A 1 83 ? 75.845 -2.746 -15.015 1.00 80.56 83 ARG A O 1
ATOM 672 N N . ASP A 1 84 ? 76.934 -4.332 -16.186 1.00 82.38 84 ASP A N 1
ATOM 673 C CA . ASP A 1 84 ? 75.891 -4.527 -17.200 1.00 82.38 84 ASP A CA 1
ATOM 674 C C . ASP A 1 84 ? 74.616 -5.109 -16.567 1.00 82.38 84 ASP A C 1
ATOM 676 O O . ASP A 1 84 ? 73.510 -4.602 -16.788 1.00 82.38 84 ASP A O 1
ATOM 680 N N . LEU A 1 85 ? 74.788 -6.073 -15.656 1.00 83.50 85 LEU A N 1
ATOM 681 C CA . LEU A 1 85 ? 73.682 -6.707 -14.947 1.00 83.50 85 LEU A CA 1
ATOM 682 C C . LEU A 1 85 ? 72.963 -5.721 -14.012 1.00 83.50 85 LEU A C 1
ATOM 684 O O . LEU A 1 85 ? 71.732 -5.726 -13.924 1.00 83.50 85 LEU A O 1
ATOM 688 N N . LEU A 1 86 ? 73.712 -4.829 -13.351 1.00 86.19 86 LEU A N 1
ATOM 689 C CA . LEU A 1 86 ? 73.137 -3.750 -12.544 1.00 86.19 86 LEU A CA 1
ATOM 690 C C . LEU A 1 86 ? 72.338 -2.759 -13.396 1.00 86.19 86 LEU A C 1
ATOM 692 O O . LEU A 1 86 ? 71.246 -2.359 -12.983 1.00 86.19 86 LEU A O 1
ATOM 696 N N . VAL A 1 87 ? 72.832 -2.389 -14.583 1.00 86.69 87 VAL A N 1
ATOM 697 C CA . VAL A 1 87 ? 72.102 -1.513 -15.516 1.00 86.69 87 VAL A CA 1
ATOM 698 C C . VAL A 1 87 ? 70.795 -2.175 -15.957 1.00 86.69 87 VAL A C 1
ATOM 700 O O . VAL A 1 87 ? 69.734 -1.554 -15.856 1.00 86.69 87 VAL A O 1
ATOM 703 N N . GLY A 1 88 ? 70.837 -3.456 -16.338 1.00 86.56 88 GLY A N 1
ATOM 704 C CA . GLY A 1 88 ? 69.649 -4.217 -16.728 1.00 86.56 88 GLY A CA 1
ATOM 705 C C . GLY A 1 88 ? 68.581 -4.278 -15.630 1.00 86.56 88 GLY A C 1
ATOM 706 O O . GLY A 1 88 ? 67.412 -3.949 -15.861 1.00 86.56 88 GLY A O 1
ATOM 707 N N . VAL A 1 89 ? 68.979 -4.631 -14.403 1.00 87.75 89 VAL A N 1
ATOM 708 C CA . VAL A 1 89 ? 68.063 -4.682 -13.250 1.00 87.75 89 VAL A CA 1
ATOM 709 C C . VAL A 1 89 ? 67.498 -3.297 -12.930 1.00 87.75 89 VAL A C 1
ATOM 711 O O . VAL A 1 89 ? 66.295 -3.170 -12.700 1.00 87.75 89 VAL A O 1
ATOM 714 N N . THR A 1 90 ? 68.326 -2.251 -12.963 1.00 88.94 90 THR A N 1
ATOM 715 C CA . THR A 1 90 ? 67.898 -0.881 -12.636 1.00 88.94 90 THR A CA 1
ATOM 716 C C . THR A 1 90 ? 66.834 -0.380 -13.612 1.00 88.94 90 THR A C 1
ATOM 718 O O . THR A 1 90 ? 65.786 0.102 -13.181 1.00 88.94 90 THR A O 1
ATOM 721 N N . VAL A 1 91 ? 67.038 -0.564 -14.921 1.00 89.75 91 VAL A N 1
ATOM 722 C CA . VAL A 1 91 ? 66.063 -0.165 -15.951 1.00 89.75 91 VAL A CA 1
ATOM 723 C C . VAL A 1 91 ? 64.741 -0.925 -15.790 1.00 89.75 91 VAL A C 1
ATOM 725 O O . VAL A 1 91 ? 63.665 -0.326 -15.863 1.00 89.75 91 VAL A O 1
ATOM 728 N N . ALA A 1 92 ? 64.794 -2.228 -15.496 1.00 89.44 92 ALA A N 1
ATOM 729 C CA . ALA A 1 92 ? 63.591 -3.026 -15.262 1.00 89.44 92 ALA A CA 1
ATOM 730 C C . ALA A 1 92 ? 62.823 -2.600 -13.997 1.00 89.44 92 ALA A C 1
ATOM 732 O O . ALA A 1 92 ? 61.588 -2.582 -14.003 1.00 89.44 92 ALA A O 1
ATOM 733 N N . VAL A 1 93 ? 63.531 -2.225 -12.925 1.00 89.31 93 VAL A N 1
ATOM 734 C CA . VAL A 1 93 ? 62.929 -1.693 -11.690 1.00 89.31 93 VAL A CA 1
ATOM 735 C C . VAL A 1 93 ? 62.260 -0.344 -11.952 1.00 89.31 93 VAL A C 1
ATOM 737 O O . VAL A 1 93 ? 61.116 -0.157 -11.537 1.00 89.31 93 VAL A O 1
ATOM 740 N N . ILE A 1 94 ? 62.911 0.560 -12.692 1.00 90.12 94 ILE A N 1
ATOM 741 C CA . ILE A 1 94 ? 62.338 1.860 -13.076 1.00 90.12 94 ILE A CA 1
ATOM 742 C C . ILE A 1 94 ? 61.061 1.661 -13.901 1.00 90.12 94 ILE A C 1
ATOM 744 O O . ILE A 1 94 ? 60.023 2.233 -13.569 1.00 90.12 94 ILE A O 1
ATOM 748 N N . LEU A 1 95 ? 61.088 0.791 -14.918 1.00 89.00 95 LEU A N 1
ATOM 749 C CA . LEU A 1 95 ? 59.900 0.483 -15.721 1.00 89.00 95 LEU A CA 1
ATOM 750 C C . LEU A 1 95 ? 58.764 -0.083 -14.856 1.00 89.00 95 LEU A C 1
ATOM 752 O O . LEU A 1 95 ? 57.605 0.302 -15.014 1.00 89.00 95 LEU A O 1
ATOM 756 N N . LYS A 1 96 ? 59.086 -0.971 -13.909 1.00 87.88 96 LYS A N 1
ATOM 757 C CA . LYS A 1 96 ? 58.101 -1.547 -12.986 1.00 87.88 96 LYS A CA 1
ATOM 758 C C . LYS A 1 96 ? 57.500 -0.500 -12.051 1.00 87.88 96 LYS A C 1
ATOM 760 O O . LYS A 1 96 ? 56.296 -0.550 -11.809 1.00 87.88 96 LYS A O 1
ATOM 765 N N . LEU A 1 97 ? 58.296 0.456 -11.571 1.00 85.94 97 LEU A N 1
ATOM 766 C CA . LEU A 1 97 ? 57.814 1.583 -10.769 1.00 85.94 97 LEU A CA 1
ATOM 767 C C . LEU A 1 97 ? 56.908 2.516 -11.582 1.00 85.94 97 LEU A C 1
ATOM 769 O O . LEU A 1 97 ? 55.846 2.886 -11.089 1.00 85.94 97 LEU A O 1
ATOM 773 N N . LEU A 1 98 ? 57.252 2.819 -12.838 1.00 86.75 98 LEU A N 1
ATOM 774 C CA . LEU A 1 98 ? 56.418 3.637 -13.731 1.00 86.75 98 LEU A CA 1
ATOM 775 C C . LEU A 1 98 ? 55.073 2.969 -14.047 1.00 86.75 98 LEU A C 1
ATOM 777 O O . LEU A 1 98 ? 54.021 3.610 -13.999 1.00 86.75 98 LEU A O 1
ATOM 781 N N . VAL A 1 99 ? 55.081 1.664 -14.338 1.00 85.81 99 VAL A N 1
ATOM 782 C CA . VAL A 1 99 ? 53.843 0.902 -14.565 1.00 85.81 99 VAL A CA 1
ATOM 783 C C . VAL A 1 99 ? 53.018 0.818 -13.283 1.00 85.81 99 VAL A C 1
ATOM 785 O O . VAL A 1 99 ? 51.801 0.989 -13.338 1.00 85.81 99 VAL A O 1
ATOM 788 N N . TRP A 1 100 ? 53.657 0.597 -12.132 1.00 82.88 100 TRP A N 1
ATOM 789 C CA . TRP A 1 100 ? 52.977 0.574 -10.838 1.00 82.88 100 TRP A CA 1
ATOM 790 C C . TRP A 1 100 ? 52.345 1.926 -10.501 1.00 82.88 100 TRP A C 1
ATOM 792 O O . TRP A 1 100 ? 51.184 1.956 -10.105 1.00 82.88 100 TRP A O 1
ATOM 802 N N . GLN A 1 101 ? 53.045 3.038 -10.740 1.00 80.69 101 GLN A N 1
ATOM 803 C CA . GLN A 1 101 ? 52.498 4.384 -10.580 1.00 80.69 101 GLN A CA 1
ATOM 804 C C . GLN A 1 101 ? 51.277 4.587 -11.482 1.00 80.69 101 GLN A C 1
ATOM 806 O O . GLN A 1 101 ? 50.216 4.964 -10.997 1.00 80.69 101 GLN A O 1
ATOM 811 N N . LYS A 1 102 ? 51.365 4.217 -12.767 1.00 77.75 102 LYS A N 1
ATOM 812 C CA . LYS A 1 102 ? 50.242 4.318 -13.715 1.00 77.75 102 LYS A CA 1
ATOM 813 C C . LYS A 1 102 ? 49.047 3.433 -13.334 1.00 77.75 102 LYS A C 1
ATOM 815 O O . LYS A 1 102 ? 47.904 3.819 -13.565 1.00 77.75 102 LYS A O 1
ATOM 820 N N . GLN A 1 103 ? 49.288 2.253 -12.759 1.00 73.31 103 GLN A N 1
ATOM 821 C CA . GLN A 1 103 ? 48.235 1.365 -12.250 1.00 73.31 103 GLN A CA 1
ATOM 822 C C . GLN A 1 103 ? 47.634 1.862 -10.928 1.00 73.31 103 GLN A C 1
ATOM 824 O O . GLN A 1 103 ? 46.435 1.711 -10.716 1.00 73.31 103 GLN A O 1
ATOM 829 N N . SER A 1 104 ? 48.439 2.464 -10.052 1.00 65.06 104 SER A N 1
ATOM 830 C CA . SER A 1 104 ? 47.992 3.072 -8.794 1.00 65.06 104 SER A CA 1
ATOM 831 C C . SER A 1 104 ? 47.178 4.351 -9.045 1.00 65.06 104 SER A C 1
ATOM 833 O O . SER A 1 104 ? 46.155 4.579 -8.398 1.00 65.06 104 SER A O 1
ATOM 835 N N . ASP A 1 105 ? 47.570 5.137 -10.052 1.00 60.12 105 ASP A N 1
ATOM 836 C CA . ASP A 1 105 ? 46.840 6.316 -10.533 1.00 60.12 105 ASP A CA 1
ATOM 837 C C . ASP A 1 105 ? 45.603 5.961 -11.368 1.00 60.12 105 ASP A C 1
ATOM 839 O O . ASP A 1 105 ? 44.731 6.811 -11.576 1.00 60.12 105 ASP A O 1
ATOM 843 N N . ALA A 1 106 ? 45.447 4.695 -11.774 1.00 59.06 106 ALA A N 1
ATOM 844 C CA . ALA A 1 106 ? 44.193 4.157 -12.293 1.00 59.06 106 ALA A CA 1
ATOM 845 C C . ALA A 1 106 ? 43.175 3.951 -11.153 1.00 59.06 106 ALA A C 1
ATOM 847 O O . ALA A 1 106 ? 42.607 2.873 -10.961 1.00 59.06 106 ALA A O 1
ATOM 848 N N . LYS A 1 107 ? 42.906 5.015 -10.387 1.00 54.56 107 LYS A N 1
ATOM 849 C CA . LYS A 1 107 ? 41.687 5.120 -9.582 1.00 54.56 107 LYS A CA 1
ATOM 850 C C . LYS A 1 107 ? 40.494 4.820 -10.499 1.00 54.56 107 LYS A C 1
ATOM 852 O O . LYS A 1 107 ? 40.510 5.181 -11.675 1.00 54.56 107 LYS A O 1
ATOM 857 N N . LYS A 1 108 ? 39.444 4.181 -9.968 1.00 54.81 108 LYS A N 1
ATOM 858 C CA . LYS A 1 108 ? 38.181 3.877 -10.679 1.00 54.81 108 LYS A CA 1
ATOM 859 C C . LYS A 1 108 ? 37.365 5.150 -10.985 1.00 54.81 108 LYS A C 1
ATOM 861 O O . LYS A 1 108 ? 36.194 5.239 -10.637 1.00 54.81 108 LYS A O 1
ATOM 866 N N . LEU A 1 109 ? 37.988 6.154 -11.587 1.00 53.12 109 LEU A N 1
ATOM 867 C CA . LEU A 1 109 ? 37.378 7.413 -11.984 1.00 53.12 109 LEU A CA 1
ATOM 868 C C . LEU A 1 109 ? 37.016 7.310 -13.467 1.00 53.12 109 LEU A C 1
ATOM 870 O O . LEU A 1 109 ? 37.878 7.080 -14.317 1.00 53.12 109 LEU A O 1
ATOM 874 N N . ARG A 1 110 ? 35.725 7.447 -13.784 1.00 56.03 110 ARG A N 1
ATOM 875 C CA . ARG A 1 110 ? 35.242 7.566 -15.166 1.00 56.03 110 ARG A CA 1
ATOM 876 C C . ARG A 1 110 ? 35.449 9.008 -15.627 1.00 56.03 110 ARG A C 1
ATOM 878 O O . ARG A 1 110 ? 34.502 9.790 -15.614 1.00 56.03 110 ARG A O 1
ATOM 885 N N . LYS A 1 111 ? 36.683 9.352 -16.005 1.00 51.69 111 LYS A N 1
ATOM 886 C CA . LYS A 1 111 ? 37.034 10.701 -16.476 1.00 51.69 111 LYS A CA 1
ATOM 887 C C . LYS A 1 111 ? 36.054 11.154 -17.572 1.00 51.69 111 LYS A C 1
ATOM 889 O O . LYS A 1 111 ? 35.928 10.479 -18.590 1.00 51.69 111 LYS A O 1
ATOM 894 N N . GLY A 1 112 ? 35.350 12.264 -17.335 1.00 63.16 112 GLY A N 1
ATOM 895 C CA . GLY A 1 112 ? 34.370 12.857 -18.261 1.00 63.16 112 GLY A CA 1
ATOM 896 C C . GLY A 1 112 ? 32.909 12.399 -18.103 1.00 63.16 112 GLY A C 1
ATOM 897 O O . GLY A 1 112 ? 32.050 12.893 -18.824 1.00 63.16 112 GLY A O 1
ATOM 898 N N . ILE A 1 113 ? 32.604 11.475 -17.180 1.00 62.88 113 ILE A N 1
ATOM 899 C CA . ILE A 1 113 ? 31.252 10.901 -16.962 1.00 62.88 113 IL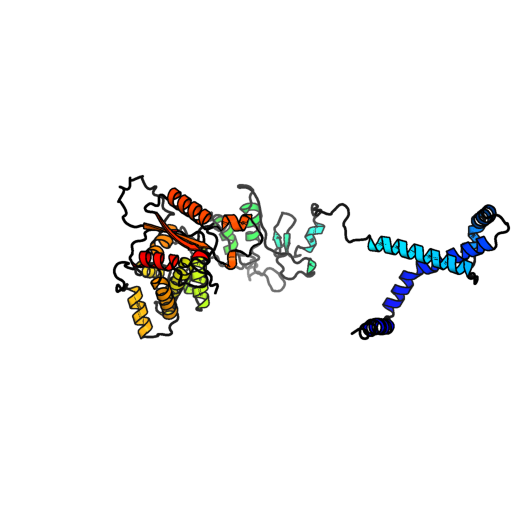E A CA 1
ATOM 900 C C . ILE A 1 113 ? 30.879 10.926 -15.457 1.00 62.88 113 ILE A C 1
ATOM 902 O O . ILE A 1 113 ? 30.077 10.143 -14.947 1.00 62.88 113 ILE A O 1
ATOM 906 N N . GLU A 1 114 ? 31.492 11.832 -14.700 1.00 52.44 114 GLU A N 1
ATOM 907 C CA . GLU A 1 114 ? 31.524 11.785 -13.230 1.00 52.44 114 GLU A CA 1
ATOM 908 C C . GLU A 1 114 ? 30.178 12.145 -12.567 1.00 52.44 114 GLU A C 1
ATOM 910 O O . GLU A 1 114 ? 29.960 11.800 -11.410 1.00 52.44 114 GLU A O 1
ATOM 915 N N . TYR A 1 115 ? 29.228 12.708 -13.326 1.00 56.44 115 TYR A N 1
ATOM 916 C CA . TYR A 1 115 ? 27.898 13.129 -12.854 1.00 56.44 115 TYR A CA 1
ATOM 917 C C . TYR A 1 115 ? 26.739 12.223 -13.297 1.00 56.44 115 TYR A C 1
ATOM 919 O O . TYR A 1 115 ? 25.582 12.627 -13.256 1.00 56.44 115 TYR A O 1
ATOM 927 N N . GLY A 1 116 ? 27.033 10.990 -13.717 1.00 58.97 116 GLY A N 1
ATOM 928 C CA . GLY A 1 116 ? 26.014 10.081 -14.236 1.00 58.97 116 GLY A CA 1
ATOM 929 C C . GLY A 1 116 ? 25.627 10.450 -15.665 1.00 58.97 116 GLY A C 1
ATOM 930 O O . GLY A 1 116 ? 24.781 11.300 -15.915 1.00 58.97 116 GLY A O 1
ATOM 931 N N . SER A 1 117 ? 26.240 9.780 -16.638 1.00 71.06 117 SER A N 1
ATOM 932 C CA . SER A 1 117 ? 25.786 9.861 -18.025 1.00 71.06 117 SER A CA 1
ATOM 933 C C . SER A 1 117 ? 24.462 9.113 -18.174 1.00 71.06 117 SER A C 1
ATOM 935 O O . SER A 1 117 ? 24.423 7.891 -17.999 1.00 71.06 117 SER A O 1
ATOM 937 N N . ALA A 1 118 ? 23.404 9.819 -18.555 1.00 73.38 118 ALA A N 1
ATOM 938 C CA . ALA A 1 118 ? 22.223 9.211 -19.148 1.00 73.38 118 ALA A CA 1
ATOM 939 C C . ALA A 1 118 ? 22.341 9.289 -20.674 1.00 73.38 118 ALA A C 1
ATOM 941 O O . ALA A 1 118 ? 22.793 10.293 -21.222 1.00 73.38 118 ALA A O 1
ATOM 942 N N . ARG A 1 119 ? 21.934 8.223 -21.363 1.00 83.50 119 ARG A N 1
ATOM 943 C CA . ARG A 1 119 ? 21.712 8.235 -22.811 1.00 83.50 119 ARG A CA 1
ATOM 944 C C . ARG A 1 119 ? 20.322 7.700 -23.094 1.00 83.50 119 ARG A C 1
ATOM 946 O O . ARG A 1 119 ? 19.796 6.918 -22.300 1.00 83.50 119 ARG A O 1
ATOM 953 N N . TRP A 1 120 ? 19.766 8.072 -24.239 1.00 82.56 120 TRP A N 1
ATOM 954 C CA . TRP A 1 120 ? 18.573 7.413 -24.745 1.00 82.56 120 TRP A CA 1
ATOM 955 C C . TRP A 1 120 ? 18.862 5.920 -24.936 1.00 82.56 120 TRP A C 1
ATOM 957 O O . TRP A 1 120 ? 19.898 5.528 -25.490 1.00 82.56 120 TRP A O 1
ATOM 967 N N . GLY A 1 121 ? 17.979 5.095 -24.381 1.00 82.25 121 GLY A N 1
ATOM 968 C CA . GLY A 1 121 ? 18.018 3.652 -24.568 1.00 82.25 121 GLY A CA 1
ATOM 969 C C . GLY A 1 121 ? 17.588 3.285 -25.984 1.00 82.25 121 GLY A C 1
ATOM 970 O O . GLY A 1 121 ? 16.843 4.015 -26.632 1.00 82.25 121 GLY A O 1
ATOM 971 N N . THR A 1 122 ? 18.071 2.146 -26.452 1.00 87.06 122 THR A N 1
ATOM 972 C CA . THR A 1 122 ? 17.660 1.512 -27.706 1.00 87.06 122 THR A CA 1
ATOM 973 C C . THR A 1 122 ? 16.798 0.284 -27.410 1.00 87.06 122 THR A C 1
ATOM 975 O O . THR A 1 122 ? 16.774 -0.208 -26.279 1.00 87.06 122 THR A O 1
ATOM 978 N N . ALA A 1 123 ? 16.121 -0.259 -28.425 1.00 86.94 123 ALA A N 1
ATOM 979 C CA . ALA A 1 123 ? 15.327 -1.483 -28.276 1.00 86.94 123 ALA A CA 1
ATOM 980 C C . ALA A 1 123 ? 16.163 -2.674 -27.759 1.00 86.94 123 ALA A C 1
ATOM 982 O O . ALA A 1 123 ? 15.670 -3.508 -27.001 1.00 86.94 123 ALA A O 1
ATOM 983 N N . GLU A 1 124 ? 17.451 -2.736 -28.107 1.00 88.12 124 GLU A N 1
ATOM 984 C CA . GLU A 1 124 ? 18.364 -3.771 -27.608 1.00 88.12 124 GLU A CA 1
ATOM 985 C C . GLU A 1 124 ? 18.661 -3.626 -26.111 1.00 88.12 124 GLU A C 1
ATOM 987 O O . GLU A 1 124 ? 18.854 -4.630 -25.426 1.00 88.12 124 GLU A O 1
ATOM 992 N N . ASP A 1 125 ? 18.651 -2.396 -25.586 1.00 88.88 125 ASP A N 1
ATOM 993 C CA . ASP A 1 125 ? 18.917 -2.133 -24.172 1.00 88.88 125 ASP A CA 1
ATOM 994 C C . ASP A 1 125 ? 17.772 -2.628 -23.277 1.00 88.88 125 ASP A C 1
ATOM 996 O O . ASP A 1 125 ? 18.029 -3.108 -22.170 1.00 88.88 125 ASP A O 1
ATOM 1000 N N . ILE A 1 126 ? 16.516 -2.525 -23.739 1.00 90.00 126 ILE A N 1
ATOM 1001 C CA . ILE A 1 126 ? 15.335 -2.922 -22.955 1.00 90.00 126 ILE A CA 1
ATOM 1002 C C . ILE A 1 126 ? 14.970 -4.403 -23.117 1.00 90.00 126 ILE A C 1
ATOM 1004 O O . ILE A 1 126 ? 14.436 -5.005 -22.188 1.00 90.00 126 ILE A O 1
ATOM 1008 N N . LYS A 1 127 ? 15.312 -5.021 -24.255 1.00 90.94 127 LYS A N 1
ATOM 1009 C CA . LYS A 1 127 ? 14.949 -6.405 -24.597 1.00 90.94 127 LYS A CA 1
ATOM 1010 C C . LYS A 1 127 ? 15.250 -7.429 -23.489 1.00 90.94 127 LYS A C 1
ATOM 1012 O O . LYS A 1 127 ? 14.392 -8.268 -23.236 1.00 90.94 127 LYS A O 1
ATOM 1017 N N . PRO A 1 128 ? 16.389 -7.376 -22.766 1.00 91.56 128 PRO A N 1
ATOM 1018 C CA . PRO A 1 128 ? 16.670 -8.328 -21.688 1.00 91.56 128 PRO A CA 1
ATOM 1019 C C . PRO A 1 128 ? 15.757 -8.197 -20.459 1.00 91.56 128 PRO A C 1
ATOM 1021 O O . PRO A 1 128 ? 15.769 -9.075 -19.597 1.00 91.56 128 PRO A O 1
ATOM 1024 N N . TYR A 1 129 ? 15.014 -7.092 -20.348 1.00 91.25 129 TYR A N 1
ATOM 1025 C CA . TYR A 1 129 ? 14.061 -6.815 -19.272 1.00 91.25 129 TYR A CA 1
ATOM 1026 C C . TYR A 1 129 ? 12.622 -7.196 -19.638 1.00 91.25 129 TYR A C 1
ATOM 1028 O O . TYR A 1 129 ? 11.737 -7.075 -18.791 1.00 91.25 129 TYR A O 1
ATOM 1036 N N . MET A 1 130 ? 12.381 -7.643 -20.871 1.00 92.25 130 MET A N 1
ATOM 1037 C CA . MET A 1 130 ? 11.077 -8.086 -21.362 1.00 92.25 130 MET A CA 1
ATOM 1038 C C . MET A 1 130 ? 10.974 -9.614 -21.277 1.00 92.25 130 MET A C 1
ATOM 1040 O O . MET A 1 130 ? 11.965 -10.323 -21.446 1.00 92.25 130 MET A O 1
ATOM 1044 N N . SER A 1 131 ? 9.774 -10.122 -21.001 1.00 89.62 131 SER A N 1
ATOM 1045 C CA . SER A 1 131 ? 9.430 -11.535 -21.179 1.00 89.62 131 SER A CA 1
ATOM 1046 C C . SER A 1 131 ? 9.149 -11.822 -22.652 1.00 89.62 131 SER A C 1
ATOM 1048 O O . SER A 1 131 ? 8.639 -10.954 -23.367 1.00 89.62 131 SER A O 1
ATOM 1050 N N . ASP A 1 132 ? 9.438 -13.053 -23.073 1.00 87.38 132 ASP A N 1
ATOM 1051 C CA . ASP A 1 132 ? 9.113 -13.554 -24.410 1.00 87.38 132 ASP A CA 1
ATOM 1052 C C . ASP A 1 132 ? 7.586 -13.653 -24.623 1.00 87.38 132 ASP A C 1
ATOM 1054 O O . ASP A 1 132 ? 7.122 -13.518 -25.754 1.00 87.38 132 ASP A O 1
ATOM 1058 N N . ASP A 1 133 ? 6.798 -13.850 -23.553 1.00 86.50 133 ASP A N 1
ATOM 1059 C CA . ASP A 1 133 ? 5.330 -13.785 -23.607 1.00 86.50 133 ASP A CA 1
ATOM 1060 C C . ASP A 1 133 ? 4.865 -12.322 -23.469 1.00 86.50 133 ASP A C 1
ATOM 1062 O O . ASP A 1 133 ? 5.025 -11.728 -22.394 1.00 86.50 133 ASP A O 1
ATOM 1066 N N . PRO A 1 134 ? 4.241 -11.723 -24.507 1.00 83.31 134 PRO A N 1
ATOM 1067 C CA . PRO A 1 134 ? 3.750 -10.348 -24.451 1.00 83.31 134 PRO A CA 1
ATOM 1068 C C . PRO A 1 134 ? 2.791 -10.081 -23.285 1.00 83.31 134 PRO A C 1
ATOM 1070 O O . PRO A 1 134 ? 2.793 -8.976 -22.747 1.00 83.31 134 PRO A O 1
ATOM 1073 N N . TRP A 1 135 ? 2.014 -11.085 -22.863 1.00 84.19 135 TRP A N 1
ATOM 1074 C CA . TRP A 1 135 ? 1.020 -10.956 -21.791 1.00 84.19 135 TRP A CA 1
ATOM 1075 C C . TRP A 1 135 ? 1.643 -10.966 -20.390 1.00 84.19 135 TRP A C 1
ATOM 1077 O O . TRP A 1 135 ? 1.024 -10.516 -19.425 1.00 84.19 135 TRP A O 1
ATOM 1087 N N . MET A 1 136 ? 2.895 -11.415 -20.270 1.00 87.94 136 MET A N 1
ATOM 1088 C CA . MET A 1 136 ? 3.674 -11.394 -19.028 1.00 87.94 136 MET A CA 1
ATOM 1089 C C . MET A 1 136 ? 4.539 -10.139 -18.902 1.00 87.94 136 MET A C 1
ATOM 1091 O O . MET A 1 136 ? 5.524 -10.124 -18.164 1.00 87.94 136 MET A O 1
ATOM 1095 N N . ASN A 1 137 ? 4.165 -9.064 -19.593 1.00 90.94 137 ASN A N 1
ATOM 1096 C CA . ASN A 1 137 ? 4.851 -7.785 -19.539 1.00 90.94 137 ASN A CA 1
ATOM 1097 C C . ASN A 1 137 ? 3.920 -6.655 -19.075 1.00 90.94 137 ASN A C 1
ATOM 1099 O O . ASN A 1 137 ? 2.731 -6.626 -19.385 1.00 90.94 137 ASN A O 1
ATOM 1103 N N . ILE A 1 138 ? 4.485 -5.689 -18.351 1.00 92.19 138 ILE A N 1
ATOM 1104 C CA . ILE A 1 138 ? 3.872 -4.392 -18.075 1.00 92.19 138 ILE A CA 1
ATOM 1105 C C . ILE A 1 138 ? 4.197 -3.466 -19.251 1.00 92.19 138 ILE A C 1
ATOM 1107 O O . ILE A 1 138 ? 5.381 -3.189 -19.473 1.00 92.19 138 ILE A O 1
ATOM 1111 N N . PRO A 1 139 ? 3.200 -2.971 -19.999 1.00 91.81 139 PRO A N 1
ATOM 1112 C CA . PRO A 1 139 ? 3.450 -2.054 -21.104 1.00 91.81 139 PRO A CA 1
ATOM 1113 C C . PRO A 1 139 ? 3.943 -0.700 -20.574 1.00 91.81 139 PRO A C 1
ATOM 1115 O O . PRO A 1 139 ? 3.287 -0.084 -19.732 1.00 91.81 139 PRO A O 1
ATOM 1118 N N . LEU A 1 140 ? 5.095 -0.231 -21.066 1.00 91.38 140 LEU A N 1
ATOM 1119 C CA . LEU A 1 140 ? 5.633 1.097 -20.740 1.00 91.38 140 LEU A CA 1
ATOM 1120 C C . LEU A 1 140 ? 5.421 2.075 -21.898 1.00 91.38 140 LEU A C 1
ATOM 1122 O O . LEU A 1 140 ? 5.016 3.217 -21.683 1.00 91.38 140 LEU A O 1
ATOM 1126 N N . THR A 1 141 ? 5.663 1.612 -23.122 1.00 88.06 141 THR A N 1
ATOM 1127 C CA . THR A 1 141 ? 5.434 2.348 -24.372 1.00 88.06 141 THR A CA 1
ATOM 1128 C C . THR A 1 141 ? 4.823 1.399 -25.416 1.00 88.06 141 THR A C 1
ATOM 1130 O O . THR A 1 141 ? 4.400 0.290 -25.089 1.00 88.06 141 THR A O 1
ATOM 1133 N N . ALA A 1 142 ? 4.759 1.819 -26.684 1.00 84.00 142 ALA A N 1
ATOM 1134 C CA . ALA A 1 142 ? 4.340 0.947 -27.782 1.00 84.00 142 ALA A CA 1
ATOM 1135 C C . ALA A 1 142 ? 5.336 -0.197 -28.066 1.00 84.00 142 ALA A C 1
ATOM 1137 O O . ALA A 1 142 ? 4.939 -1.226 -28.609 1.00 84.00 142 ALA A O 1
ATOM 1138 N N . THR A 1 143 ? 6.612 -0.013 -27.723 1.00 86.06 143 THR A N 1
ATOM 1139 C CA . THR A 1 143 ? 7.717 -0.918 -28.079 1.00 86.06 143 THR A CA 1
ATOM 1140 C C . THR A 1 143 ? 8.428 -1.495 -26.860 1.00 86.06 143 THR A C 1
ATOM 1142 O O . THR A 1 143 ? 8.918 -2.621 -26.910 1.00 86.06 143 THR A O 1
ATOM 1145 N N . GLU A 1 144 ? 8.461 -0.756 -25.751 1.00 90.31 144 GLU A N 1
ATOM 1146 C CA . GLU A 1 144 ? 9.136 -1.138 -24.518 1.00 90.31 144 GLU A CA 1
ATOM 1147 C C . GLU A 1 144 ? 8.148 -1.633 -23.458 1.00 90.31 144 GLU A C 1
ATOM 1149 O O . GLU A 1 144 ? 7.082 -1.053 -23.223 1.00 90.31 144 GLU A O 1
ATOM 1154 N N . ALA A 1 145 ? 8.551 -2.687 -22.751 1.00 92.38 145 ALA A N 1
ATOM 1155 C CA . ALA A 1 145 ? 7.785 -3.260 -21.658 1.00 92.38 145 ALA A CA 1
ATOM 1156 C C . ALA A 1 145 ? 8.712 -3.789 -20.555 1.00 92.38 145 ALA A C 1
ATOM 1158 O O . ALA A 1 145 ? 9.927 -3.891 -20.739 1.00 92.38 145 ALA A O 1
ATOM 1159 N N . LEU A 1 146 ? 8.140 -4.119 -19.399 1.00 92.75 146 LEU A N 1
ATOM 1160 C CA . LEU A 1 146 ? 8.873 -4.687 -18.270 1.00 92.75 146 LEU A CA 1
ATOM 1161 C C . LEU A 1 146 ? 8.286 -6.036 -17.867 1.00 92.75 146 LEU A C 1
ATOM 1163 O O . LEU A 1 146 ? 7.085 -6.135 -17.640 1.00 92.75 146 LEU A O 1
ATOM 1167 N N . THR A 1 147 ? 9.120 -7.058 -17.713 1.00 91.62 147 THR A N 1
ATOM 1168 C CA . THR A 1 147 ? 8.652 -8.391 -17.326 1.00 91.62 147 THR A CA 1
ATOM 1169 C C . THR A 1 147 ? 7.953 -8.402 -15.961 1.00 91.62 147 THR A C 1
ATOM 1171 O O . THR A 1 147 ? 8.428 -7.840 -14.967 1.00 91.62 147 THR A O 1
ATOM 1174 N N . MET A 1 148 ? 6.820 -9.100 -15.903 1.00 88.62 148 MET A N 1
ATOM 1175 C CA . MET A 1 148 ? 6.103 -9.437 -14.674 1.00 88.62 148 MET A CA 1
ATOM 1176 C C . MET A 1 148 ? 6.685 -10.667 -13.976 1.00 88.62 148 MET A C 1
ATOM 1178 O O . MET A 1 148 ? 6.267 -10.984 -12.860 1.00 88.62 148 MET A O 1
ATOM 1182 N N . GLU A 1 149 ? 7.679 -11.338 -14.556 1.00 86.12 149 GLU A N 1
ATOM 1183 C CA . GLU A 1 149 ? 8.351 -12.463 -13.914 1.00 86.12 149 GLU A CA 1
ATOM 1184 C C . GLU A 1 149 ? 9.086 -12.006 -12.649 1.00 86.12 149 GLU A C 1
ATOM 1186 O O . GLU A 1 149 ? 9.791 -10.999 -12.615 1.00 86.12 149 GLU A O 1
ATOM 1191 N N . SER A 1 150 ? 8.905 -12.732 -11.548 1.00 82.00 150 SER A N 1
ATOM 1192 C CA . SER A 1 150 ? 9.603 -12.427 -10.290 1.00 82.00 150 SER A CA 1
ATOM 1193 C C . SER A 1 150 ? 11.058 -12.900 -10.296 1.00 82.00 150 SER A C 1
ATOM 1195 O O . SER A 1 150 ? 11.872 -12.393 -9.529 1.00 82.00 150 SER A O 1
ATOM 1197 N N . ARG A 1 151 ? 11.387 -13.883 -11.142 1.00 83.25 151 ARG A N 1
ATOM 1198 C CA . ARG A 1 151 ? 12.718 -14.493 -11.247 1.00 83.25 151 ARG A CA 1
ATOM 1199 C C . ARG A 1 151 ? 13.084 -14.689 -12.722 1.00 83.25 151 ARG A C 1
ATOM 1201 O O . ARG A 1 151 ? 12.934 -15.800 -13.224 1.00 83.25 151 ARG A O 1
ATOM 1208 N N . PRO A 1 152 ? 13.547 -13.635 -13.415 1.00 83.06 152 PRO A N 1
ATOM 1209 C CA . PRO A 1 152 ? 14.001 -13.781 -14.792 1.00 83.06 152 PRO A CA 1
ATOM 1210 C C . PRO A 1 152 ? 15.204 -14.730 -14.857 1.00 83.06 152 PRO A C 1
ATOM 1212 O O . PRO A 1 152 ? 15.991 -14.813 -13.907 1.00 83.06 152 PRO A O 1
ATOM 1215 N N . LYS A 1 153 ? 15.392 -15.396 -16.007 1.00 83.12 153 LYS A N 1
ATOM 1216 C CA . LYS A 1 153 ? 16.493 -16.356 -16.261 1.00 83.12 153 LYS A CA 1
ATOM 1217 C C . LYS A 1 153 ? 17.867 -15.820 -15.840 1.00 83.12 153 LYS A C 1
ATOM 1219 O O . LYS A 1 153 ? 18.721 -16.575 -15.387 1.00 83.12 153 LYS A O 1
ATOM 1224 N N . GLN A 1 154 ? 18.080 -14.512 -15.990 1.00 85.56 154 GLN A N 1
ATOM 1225 C CA . GLN A 1 154 ? 19.285 -13.826 -15.536 1.00 85.56 154 GLN A CA 1
ATOM 1226 C C . GLN A 1 154 ? 18.929 -12.812 -14.434 1.00 85.56 154 GLN A C 1
ATOM 1228 O O . GLN A 1 154 ? 18.380 -11.751 -14.741 1.00 85.56 154 GLN A O 1
ATOM 1233 N N . PRO A 1 155 ? 19.299 -13.068 -13.162 1.00 86.25 155 PRO A N 1
ATOM 1234 C CA . PRO A 1 155 ? 18.918 -12.222 -12.025 1.00 86.25 155 PRO A CA 1
ATOM 1235 C C . PRO A 1 155 ? 19.328 -10.747 -12.137 1.00 86.25 155 PRO A C 1
ATOM 1237 O O . PRO A 1 155 ? 18.667 -9.882 -11.571 1.00 86.25 155 PRO A O 1
ATOM 1240 N N . LYS A 1 156 ? 20.379 -10.423 -12.905 1.00 87.62 156 LYS A N 1
ATOM 1241 C CA . LYS A 1 156 ? 20.816 -9.032 -13.147 1.00 87.62 156 LYS A CA 1
ATOM 1242 C C . LYS A 1 156 ? 19.744 -8.146 -13.801 1.00 87.62 156 LYS A C 1
ATOM 1244 O O . LYS A 1 156 ? 19.799 -6.921 -13.653 1.00 87.62 156 LYS A O 1
ATOM 1249 N N . TYR A 1 157 ? 18.791 -8.754 -14.511 1.00 87.19 157 TYR A N 1
ATOM 1250 C CA . TYR A 1 157 ? 17.692 -8.062 -15.186 1.00 87.19 157 TYR A CA 1
ATOM 1251 C C . TYR A 1 157 ? 16.410 -8.009 -14.354 1.00 87.19 157 TYR A C 1
ATOM 1253 O O . TYR A 1 157 ? 15.429 -7.414 -14.785 1.00 87.19 157 TYR A O 1
ATOM 1261 N N . ALA A 1 158 ? 16.414 -8.554 -13.135 1.00 87.81 158 ALA A N 1
ATOM 1262 C CA . ALA A 1 158 ? 15.321 -8.323 -12.207 1.00 87.81 158 ALA A CA 1
ATOM 1263 C C . ALA A 1 158 ? 15.261 -6.826 -11.852 1.00 87.81 158 ALA A C 1
ATOM 1265 O O . ALA A 1 158 ? 16.267 -6.203 -11.484 1.00 87.81 158 ALA A O 1
ATOM 1266 N N . ARG A 1 159 ? 14.079 -6.230 -12.001 1.00 89.44 159 ARG A N 1
ATOM 1267 C CA . ARG A 1 159 ? 13.816 -4.821 -11.697 1.00 89.44 159 ARG A CA 1
ATOM 1268 C C . ARG A 1 159 ? 12.608 -4.695 -10.783 1.00 89.44 159 ARG A C 1
ATOM 1270 O O . ARG A 1 159 ? 11.763 -5.585 -10.717 1.00 89.44 159 ARG A O 1
ATOM 1277 N N . ASN A 1 160 ? 12.559 -3.575 -10.068 1.00 89.75 160 ASN A N 1
ATOM 1278 C CA . ASN A 1 160 ? 11.369 -3.186 -9.329 1.00 89.75 160 ASN A CA 1
ATOM 1279 C C . ASN A 1 160 ? 10.222 -2.930 -10.321 1.00 89.75 160 ASN A C 1
ATOM 1281 O O . ASN A 1 160 ? 10.443 -2.326 -11.367 1.00 89.75 160 ASN A O 1
ATOM 1285 N N . LYS A 1 161 ? 9.019 -3.393 -9.980 1.00 89.62 161 LYS A N 1
ATOM 1286 C CA . LYS A 1 161 ? 7.803 -3.280 -10.799 1.00 89.62 161 LYS A CA 1
ATOM 1287 C C . LYS A 1 161 ? 6.957 -2.059 -10.431 1.00 89.62 161 LYS A C 1
ATOM 1289 O O . LYS A 1 161 ? 5.943 -1.804 -11.070 1.00 89.62 161 LYS A O 1
ATOM 1294 N N . ASN A 1 162 ? 7.365 -1.303 -9.411 1.00 91.81 162 ASN A N 1
ATOM 1295 C CA . ASN A 1 162 ? 6.735 -0.032 -9.076 1.00 91.81 162 ASN A CA 1
ATOM 1296 C C . ASN A 1 162 ? 7.031 0.984 -10.183 1.00 91.81 162 ASN A C 1
ATOM 1298 O O . ASN A 1 162 ? 8.193 1.288 -10.455 1.00 91.81 162 ASN A O 1
ATOM 1302 N N . ILE A 1 163 ? 5.976 1.516 -10.796 1.00 92.94 163 ILE A N 1
ATOM 1303 C CA . ILE A 1 163 ? 6.067 2.479 -11.894 1.00 92.94 163 ILE A CA 1
ATOM 1304 C C . ILE A 1 163 ? 5.402 3.778 -11.455 1.00 92.94 163 ILE A C 1
ATOM 1306 O O . ILE A 1 163 ? 4.261 3.784 -10.997 1.00 92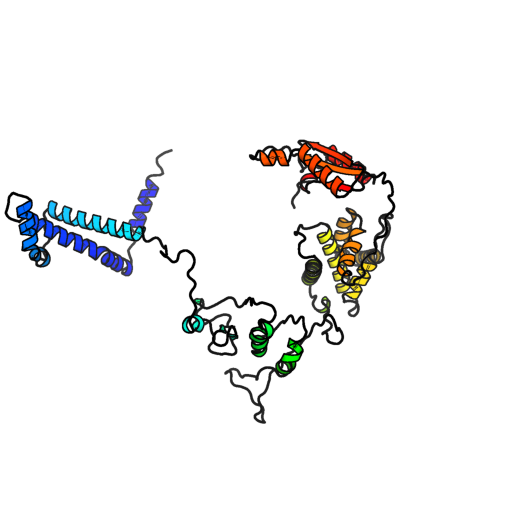.94 163 ILE A O 1
ATOM 1310 N N . VAL A 1 164 ? 6.121 4.886 -11.624 1.00 94.25 164 VAL A N 1
ATOM 1311 C CA . VAL A 1 164 ? 5.597 6.235 -11.402 1.00 94.25 164 VAL A CA 1
ATOM 1312 C C . VAL A 1 164 ? 5.363 6.879 -12.762 1.00 94.25 164 VAL A C 1
ATOM 1314 O O . VAL A 1 164 ? 6.304 7.079 -13.527 1.00 94.25 164 VAL A O 1
ATOM 1317 N N . VAL A 1 165 ? 4.106 7.206 -13.063 1.00 93.00 165 VAL A N 1
ATOM 1318 C CA . VAL A 1 165 ? 3.719 7.859 -14.320 1.00 93.00 165 VAL A CA 1
ATOM 1319 C C . VAL A 1 165 ? 3.456 9.335 -14.064 1.00 93.00 165 VAL A C 1
ATOM 1321 O O . VAL A 1 165 ? 2.452 9.705 -13.452 1.00 93.00 165 VAL A O 1
ATOM 1324 N N . ILE A 1 166 ? 4.355 10.185 -14.554 1.00 93.94 166 ILE A N 1
ATOM 1325 C CA . ILE A 1 166 ? 4.284 11.637 -14.387 1.00 93.94 166 ILE A CA 1
ATOM 1326 C C . ILE A 1 166 ? 3.758 12.260 -15.677 1.00 93.94 166 ILE A C 1
ATOM 1328 O O . ILE A 1 166 ? 4.253 11.989 -16.766 1.00 93.94 166 ILE A O 1
ATOM 1332 N N . GLY A 1 167 ? 2.749 13.117 -15.556 1.00 92.94 167 GLY A N 1
ATOM 1333 C CA . GLY A 1 167 ? 2.222 13.878 -16.683 1.00 92.94 167 GLY A CA 1
ATOM 1334 C C . GLY A 1 167 ? 1.165 14.876 -16.234 1.00 92.94 167 GLY A C 1
ATOM 1335 O O . GLY A 1 167 ? 0.440 14.622 -15.267 1.00 92.94 167 GLY A O 1
ATOM 1336 N N . GLY A 1 168 ? 1.041 15.995 -16.949 1.00 93.88 168 GLY A N 1
ATOM 1337 C CA . GLY A 1 168 ? 0.031 17.022 -16.673 1.00 93.88 168 GLY A CA 1
ATOM 1338 C C . GLY A 1 168 ? -1.410 16.508 -16.797 1.00 93.88 168 GLY A C 1
ATOM 1339 O O . GLY A 1 168 ? -1.661 15.373 -17.231 1.00 93.88 168 GLY A O 1
ATOM 1340 N N . SER A 1 169 ? -2.391 17.328 -16.416 1.00 90.38 169 SER A N 1
ATOM 1341 C CA . SER A 1 169 ? -3.796 17.033 -16.733 1.00 90.38 169 SER A CA 1
ATOM 1342 C C . SER A 1 169 ? -3.983 16.939 -18.255 1.00 90.38 169 SER A C 1
ATOM 1344 O O . SER A 1 169 ? -3.306 17.635 -19.001 1.00 90.38 169 SER A O 1
ATOM 1346 N N . GLY A 1 170 ? -4.830 16.025 -18.733 1.00 89.00 170 GLY A N 1
ATOM 1347 C CA . GLY A 1 170 ? -5.061 15.825 -20.173 1.00 89.00 170 GLY A CA 1
ATOM 1348 C C . GLY A 1 170 ? -3.966 15.070 -20.946 1.00 89.00 170 GLY A C 1
ATOM 1349 O O . GLY A 1 170 ? -4.224 14.634 -22.059 1.00 89.00 170 GLY A O 1
ATOM 1350 N N . SER A 1 171 ? -2.797 14.792 -20.352 1.00 91.88 171 SER A N 1
ATOM 1351 C CA . SER A 1 171 ? -1.693 14.043 -21.003 1.00 91.88 171 SER A CA 1
ATOM 1352 C C . SER A 1 171 ? -2.009 12.582 -21.365 1.00 91.88 171 SER A C 1
ATOM 1354 O O . SER A 1 171 ? -1.186 11.888 -21.951 1.00 91.88 171 SER A O 1
ATOM 1356 N N . GLY A 1 172 ? -3.193 12.083 -20.999 1.00 91.00 172 GLY A N 1
ATOM 1357 C CA . GLY A 1 172 ? -3.632 10.739 -21.358 1.00 91.00 172 GLY A CA 1
ATOM 1358 C C . GLY A 1 172 ? -3.101 9.615 -20.466 1.00 91.00 172 GLY A C 1
ATOM 1359 O O . GLY A 1 172 ? -3.214 8.464 -20.868 1.00 91.00 172 GLY A O 1
ATOM 1360 N N . LYS A 1 173 ? -2.609 9.897 -19.246 1.00 92.75 173 LYS A N 1
ATOM 1361 C CA . LYS A 1 173 ? -2.151 8.875 -18.269 1.00 92.75 173 LYS A CA 1
ATOM 1362 C C . LYS A 1 173 ? -3.092 7.664 -18.171 1.00 92.75 173 LYS A C 1
ATOM 1364 O O . LYS A 1 173 ? -2.668 6.519 -18.299 1.00 92.75 173 LYS A O 1
ATOM 1369 N N . THR A 1 174 ? -4.391 7.919 -18.014 1.00 92.00 174 THR A N 1
ATOM 1370 C CA . THR A 1 174 ? -5.407 6.863 -17.932 1.00 92.00 174 THR A CA 1
ATOM 1371 C C . THR A 1 174 ? -5.546 6.094 -19.246 1.00 92.00 174 THR A C 1
ATOM 1373 O O . THR A 1 174 ? -5.623 4.872 -19.238 1.00 92.00 174 THR A O 1
ATOM 1376 N N . ARG A 1 175 ? -5.556 6.797 -20.385 1.00 91.50 175 ARG A N 1
ATOM 1377 C CA . ARG A 1 175 ? -5.772 6.203 -21.711 1.00 91.50 175 ARG A CA 1
ATOM 1378 C C . ARG A 1 175 ? -4.580 5.382 -22.197 1.00 91.50 175 ARG A C 1
ATOM 1380 O O . ARG A 1 175 ? -4.801 4.335 -22.788 1.00 91.50 175 ARG A O 1
ATOM 1387 N N . PHE A 1 176 ? -3.360 5.868 -21.986 1.00 92.06 176 PHE A N 1
ATOM 1388 C CA . PHE A 1 176 ? -2.148 5.297 -22.577 1.00 92.06 176 PHE A CA 1
ATOM 1389 C C . PHE A 1 176 ? -1.402 4.337 -21.653 1.00 92.06 176 PHE A C 1
ATOM 1391 O O . PHE A 1 176 ? -0.692 3.477 -22.154 1.00 92.06 176 PHE A O 1
ATOM 1398 N N . PHE A 1 177 ? -1.573 4.444 -20.333 1.00 92.94 177 PHE A N 1
ATOM 1399 C CA . PHE A 1 177 ? -0.891 3.560 -19.385 1.00 92.94 177 PHE A CA 1
ATOM 1400 C C . PHE A 1 177 ? -1.868 2.679 -18.603 1.00 92.94 177 PHE A C 1
ATOM 1402 O O . PHE A 1 177 ? -1.781 1.453 -18.661 1.00 92.94 177 PHE A O 1
ATOM 1409 N N . VAL A 1 178 ? -2.839 3.286 -17.909 1.00 92.88 178 VAL A N 1
ATOM 1410 C CA . VAL A 1 178 ? -3.735 2.541 -17.003 1.00 92.88 178 VAL A CA 1
ATOM 1411 C C . VAL A 1 178 ? -4.632 1.573 -17.773 1.00 92.88 178 VAL A C 1
ATOM 1413 O O . VAL A 1 178 ? -4.638 0.386 -17.464 1.00 92.88 178 VAL A O 1
ATOM 1416 N N . LYS A 1 179 ? -5.356 2.042 -18.798 1.00 93.31 179 LYS A N 1
ATOM 1417 C CA . LYS A 1 179 ? -6.259 1.185 -19.582 1.00 93.31 179 LYS A CA 1
ATOM 1418 C C . LYS A 1 179 ? -5.521 0.019 -20.248 1.00 93.31 179 LYS A C 1
ATOM 1420 O O . LYS A 1 179 ? -5.949 -1.106 -20.011 1.00 93.31 179 LYS A O 1
ATOM 1425 N N . PRO A 1 180 ? -4.409 0.212 -20.989 1.00 92.38 180 PRO A N 1
ATOM 1426 C CA . PRO A 1 180 ? -3.664 -0.911 -21.554 1.00 92.38 180 PRO A CA 1
ATOM 1427 C C . PRO A 1 180 ? -3.187 -1.901 -20.494 1.00 92.38 180 PRO A C 1
ATOM 1429 O O . PRO A 1 180 ? -3.303 -3.102 -20.707 1.00 92.38 180 PRO A O 1
ATOM 1432 N N . SER A 1 181 ? -2.734 -1.418 -19.332 1.00 92.06 181 SER A N 1
ATOM 1433 C CA . SER A 1 181 ? -2.328 -2.285 -18.218 1.00 92.06 181 SER A CA 1
ATOM 1434 C C . SER A 1 181 ? -3.491 -3.125 -17.679 1.00 92.06 181 SER A C 1
ATOM 1436 O O . SER A 1 181 ? -3.325 -4.315 -17.436 1.00 92.06 181 SER A O 1
ATOM 1438 N N . VAL A 1 182 ? -4.691 -2.547 -17.551 1.00 93.25 182 VAL A N 1
ATOM 1439 C CA . VAL A 1 182 ? -5.905 -3.287 -17.157 1.00 93.25 182 VAL A CA 1
ATOM 1440 C C . VAL A 1 182 ? -6.320 -4.291 -18.237 1.00 93.25 182 VAL A C 1
ATOM 1442 O O . VAL A 1 182 ? -6.711 -5.415 -17.932 1.00 93.25 182 VAL A O 1
ATOM 1445 N N . MET A 1 183 ? -6.201 -3.909 -19.510 1.00 91.81 183 MET A N 1
ATOM 1446 C CA . MET A 1 183 ? -6.542 -4.753 -20.658 1.00 91.81 183 MET A CA 1
ATOM 1447 C C . MET A 1 183 ? -5.619 -5.962 -20.831 1.00 91.81 183 MET A C 1
ATOM 1449 O O . MET A 1 183 ? -6.038 -6.934 -21.456 1.00 91.81 183 MET A O 1
ATOM 1453 N N . GLN A 1 184 ? -4.415 -5.945 -20.247 1.00 90.00 184 GLN A N 1
ATOM 1454 C CA . GLN A 1 184 ? -3.543 -7.124 -20.214 1.00 90.00 184 GLN A CA 1
ATOM 1455 C C . GLN A 1 184 ? -4.164 -8.291 -19.442 1.00 90.00 184 GLN A C 1
ATOM 1457 O O . GLN A 1 184 ? -3.887 -9.437 -19.780 1.00 90.00 184 GLN A O 1
ATOM 1462 N N . MET A 1 185 ? -5.010 -8.025 -18.432 1.00 90.88 185 MET A N 1
ATOM 1463 C CA . MET A 1 185 ? -5.703 -9.067 -17.657 1.00 90.88 185 MET A CA 1
ATOM 1464 C C . MET A 1 185 ? -4.763 -10.188 -17.164 1.00 90.88 185 MET A C 1
ATOM 1466 O O . MET A 1 185 ? -5.108 -11.367 -17.187 1.00 90.88 185 MET A O 1
ATOM 1470 N N . ASN A 1 186 ? -3.546 -9.819 -16.756 1.00 87.56 186 ASN A N 1
ATOM 1471 C CA . ASN A 1 186 ? -2.477 -10.763 -16.421 1.00 87.56 186 ASN A CA 1
ATOM 1472 C C . ASN A 1 186 ? -2.269 -10.954 -14.909 1.00 87.56 186 ASN A C 1
ATOM 1474 O O . ASN A 1 186 ? -1.435 -11.758 -14.494 1.00 87.56 186 ASN A O 1
ATOM 1478 N N . CYS A 1 187 ? -3.000 -10.216 -14.071 1.00 88.69 187 CYS A N 1
ATOM 1479 C CA . CYS A 1 187 ? -2.899 -10.300 -12.617 1.00 88.69 187 CYS A CA 1
ATOM 1480 C C . CYS A 1 187 ? -4.209 -9.914 -11.918 1.00 88.69 187 CYS A C 1
ATOM 1482 O O . CYS A 1 187 ? -5.131 -9.375 -12.538 1.00 88.69 187 CYS A O 1
ATOM 1484 N N . SER A 1 188 ? -4.284 -10.171 -10.611 1.00 92.19 188 SER A N 1
ATOM 1485 C CA . SER A 1 188 ? -5.300 -9.576 -9.739 1.00 92.19 188 SER A CA 1
ATOM 1486 C C . SER A 1 188 ? -4.994 -8.096 -9.528 1.00 92.19 188 SER A C 1
ATOM 1488 O O . SER A 1 188 ? -3.865 -7.737 -9.194 1.00 92.19 188 SER A O 1
ATOM 1490 N N . MET A 1 189 ? -6.001 -7.241 -9.692 1.00 92.50 189 MET A N 1
ATOM 1491 C CA . MET A 1 189 ? -5.825 -5.789 -9.694 1.00 92.50 189 MET A CA 1
ATOM 1492 C C . MET A 1 189 ? -6.637 -5.138 -8.576 1.00 92.50 189 MET A C 1
ATOM 1494 O O . MET A 1 189 ? -7.797 -5.482 -8.358 1.00 92.50 189 MET A O 1
ATOM 1498 N N . VAL A 1 190 ? -6.033 -4.155 -7.909 1.00 94.44 190 VAL A N 1
ATOM 1499 C CA . VAL A 1 190 ? -6.728 -3.198 -7.041 1.00 94.44 190 VAL A CA 1
ATOM 1500 C C . VAL A 1 190 ? -6.542 -1.829 -7.676 1.00 94.44 190 VAL A C 1
ATOM 1502 O O . VAL A 1 190 ? -5.411 -1.383 -7.860 1.00 94.44 190 VAL A O 1
ATOM 1505 N N . ILE A 1 191 ? -7.645 -1.193 -8.064 1.00 93.50 191 ILE A N 1
ATOM 1506 C CA . ILE A 1 191 ? -7.630 0.042 -8.850 1.00 93.50 191 ILE A CA 1
ATOM 1507 C C . ILE A 1 191 ? -8.368 1.119 -8.069 1.00 93.50 191 ILE A C 1
ATOM 1509 O O . ILE A 1 191 ? -9.532 0.949 -7.710 1.00 93.50 191 ILE A O 1
ATOM 1513 N N . THR A 1 192 ? -7.701 2.245 -7.839 1.00 93.12 192 THR A N 1
ATOM 1514 C CA . THR A 1 192 ? -8.361 3.469 -7.396 1.00 93.12 192 THR A CA 1
ATOM 1515 C C . THR A 1 192 ? -8.919 4.182 -8.627 1.00 93.12 192 THR A C 1
ATOM 1517 O O . THR A 1 192 ? -8.169 4.618 -9.499 1.00 93.12 192 THR A O 1
ATOM 1520 N N . ASP A 1 193 ? -10.247 4.282 -8.723 1.00 91.69 193 ASP A N 1
ATOM 1521 C CA . ASP A 1 193 ? -10.942 4.923 -9.849 1.00 91.69 193 ASP A CA 1
ATOM 1522 C C . ASP A 1 193 ? -11.769 6.128 -9.370 1.00 91.69 193 ASP A C 1
ATOM 1524 O O . ASP A 1 193 ? -12.981 6.014 -9.184 1.00 91.69 193 ASP A O 1
ATOM 1528 N N . PRO A 1 194 ? -11.141 7.304 -9.164 1.00 86.44 194 PRO A N 1
ATOM 1529 C CA . PRO A 1 194 ? -11.824 8.477 -8.615 1.00 86.44 194 PRO A CA 1
ATOM 1530 C C . PRO A 1 194 ? -13.006 8.977 -9.453 1.00 86.44 194 PRO A C 1
ATOM 1532 O O . PRO A 1 194 ? -13.851 9.698 -8.935 1.00 86.44 194 PRO A O 1
ATOM 1535 N N . LYS A 1 195 ? -13.047 8.650 -10.753 1.00 85.06 195 LYS A N 1
ATOM 1536 C CA . LYS A 1 195 ? -14.104 9.100 -11.673 1.00 85.06 195 LYS A CA 1
ATOM 1537 C C . LYS A 1 195 ? -15.136 8.018 -11.988 1.00 85.06 195 LYS A C 1
ATOM 1539 O O . LYS A 1 195 ? -16.134 8.334 -12.623 1.00 85.06 195 LYS A O 1
ATOM 1544 N N . GLY A 1 196 ? -14.891 6.765 -11.605 1.00 86.50 196 GLY A N 1
ATOM 1545 C CA . GLY A 1 196 ? -15.739 5.626 -11.971 1.00 86.50 196 GLY A CA 1
ATOM 1546 C C . GLY A 1 196 ? -15.708 5.257 -13.461 1.00 86.50 196 GLY A C 1
ATOM 1547 O O . GLY A 1 196 ? -16.470 4.399 -13.893 1.00 86.50 196 GLY A O 1
ATOM 1548 N N . THR A 1 197 ? -14.848 5.884 -14.269 1.00 90.00 197 THR A N 1
ATOM 1549 C CA . THR A 1 197 ? -14.839 5.682 -15.725 1.00 90.00 197 THR A CA 1
ATOM 1550 C C . THR A 1 197 ? -14.185 4.362 -16.126 1.00 90.00 197 THR A C 1
ATOM 1552 O O . THR A 1 197 ? -14.567 3.764 -17.128 1.00 90.00 197 THR A O 1
ATOM 1555 N N . LEU A 1 198 ? -13.202 3.875 -15.357 1.00 92.88 198 LEU A N 1
ATOM 1556 C CA . LEU A 1 198 ? -12.469 2.660 -15.726 1.00 92.88 198 LEU A CA 1
ATOM 1557 C C . LEU A 1 198 ? -13.363 1.427 -15.651 1.00 92.88 198 LEU A C 1
ATOM 1559 O O . LEU A 1 198 ? -13.271 0.557 -16.518 1.00 92.88 198 LEU A O 1
ATOM 1563 N N . ILE A 1 199 ? -14.227 1.348 -14.639 1.00 91.19 199 ILE A N 1
ATOM 1564 C CA . ILE A 1 199 ? -15.156 0.223 -14.520 1.00 91.19 199 ILE A CA 1
ATOM 1565 C C . ILE A 1 199 ? -16.226 0.249 -15.619 1.00 91.19 199 ILE A C 1
ATOM 1567 O O . ILE A 1 199 ? -16.574 -0.805 -16.147 1.00 91.19 199 ILE A O 1
ATOM 1571 N N . GLU A 1 200 ? -16.700 1.427 -16.029 1.00 90.88 200 GLU A N 1
ATOM 1572 C CA . GLU A 1 200 ? -17.662 1.559 -17.130 1.00 90.88 200 GLU A CA 1
ATOM 1573 C C . GLU A 1 200 ? -17.052 1.144 -18.476 1.00 90.88 200 GLU A C 1
ATOM 1575 O O . GLU A 1 200 ? -17.686 0.438 -19.264 1.00 90.88 200 GLU A O 1
ATOM 1580 N N . GLU A 1 201 ? -15.800 1.531 -18.723 1.00 93.62 201 GLU A N 1
ATOM 1581 C CA . GLU A 1 201 ? -15.127 1.301 -20.002 1.00 93.62 201 GLU A CA 1
ATOM 1582 C C . GLU A 1 201 ? -14.510 -0.104 -20.114 1.00 93.62 201 GLU A C 1
ATOM 1584 O O . GLU A 1 201 ? -14.604 -0.737 -21.166 1.00 93.62 201 GLU A O 1
ATOM 1589 N N . CYS A 1 202 ? -13.897 -0.619 -19.043 1.00 94.25 202 CYS A N 1
ATOM 1590 C CA . CYS A 1 202 ? -13.196 -1.911 -19.046 1.00 94.25 202 CYS A CA 1
ATOM 1591 C C . CYS A 1 202 ? -13.991 -3.045 -18.374 1.00 94.25 202 CYS A C 1
ATOM 1593 O O . CYS A 1 202 ? -13.642 -4.214 -18.541 1.00 94.25 202 CYS A O 1
ATOM 1595 N N . GLY A 1 203 ? -15.064 -2.750 -17.632 1.00 93.00 203 GLY A N 1
ATOM 1596 C CA . GLY A 1 203 ? -15.761 -3.736 -16.797 1.00 93.00 203 GLY A CA 1
ATOM 1597 C C . GLY A 1 203 ? -16.356 -4.906 -17.576 1.00 93.00 203 GLY A C 1
ATOM 1598 O O . GLY A 1 203 ? -16.201 -6.050 -17.163 1.00 93.00 203 GLY A O 1
ATOM 1599 N N . LYS A 1 204 ? -16.958 -4.659 -18.749 1.00 94.25 204 LYS A N 1
ATOM 1600 C CA . LYS A 1 204 ? -17.488 -5.738 -19.611 1.00 94.25 204 LYS A CA 1
ATOM 1601 C C . LYS A 1 204 ? -16.392 -6.687 -20.099 1.00 94.25 204 LYS A C 1
ATOM 1603 O O . LYS A 1 204 ? -16.619 -7.889 -20.210 1.00 94.25 204 LYS A O 1
ATOM 1608 N N . MET A 1 205 ? -15.207 -6.152 -20.387 1.00 94.56 205 MET A N 1
ATOM 1609 C CA . MET A 1 205 ? -14.052 -6.948 -20.795 1.00 94.56 205 MET A CA 1
ATOM 1610 C C . MET A 1 205 ? -13.530 -7.783 -19.621 1.00 94.56 205 MET A C 1
ATOM 1612 O O . MET A 1 205 ? -13.313 -8.976 -19.799 1.00 94.56 205 MET A O 1
ATOM 1616 N N . LEU A 1 206 ? -13.410 -7.199 -18.425 1.00 94.69 206 LEU A N 1
ATOM 1617 C CA . LEU A 1 206 ? -13.005 -7.926 -17.216 1.00 94.69 206 LEU A CA 1
ATOM 1618 C C . LEU A 1 206 ? -14.015 -9.022 -16.837 1.00 94.69 206 LEU A C 1
ATOM 1620 O O . LEU A 1 206 ? -13.620 -10.140 -16.514 1.00 94.69 206 LEU A O 1
ATOM 1624 N N . ALA A 1 207 ? -15.314 -8.737 -16.953 1.00 93.94 207 ALA A N 1
ATOM 1625 C CA . ALA A 1 207 ? -16.383 -9.698 -16.687 1.00 93.94 207 ALA A CA 1
ATOM 1626 C C . ALA A 1 207 ? -16.368 -10.880 -17.668 1.00 93.94 207 ALA A C 1
ATOM 1628 O O . ALA A 1 207 ? -16.777 -11.978 -17.310 1.00 93.94 207 ALA A O 1
ATOM 1629 N N . LYS A 1 208 ? -15.883 -10.670 -18.899 1.00 92.94 208 LYS A N 1
ATOM 1630 C CA . LYS A 1 208 ? -15.608 -11.756 -19.845 1.00 92.94 208 LYS A CA 1
ATOM 1631 C C . LYS A 1 208 ? -14.315 -12.494 -19.483 1.00 92.94 208 LYS A C 1
ATOM 1633 O O . LYS A 1 208 ? -14.299 -13.718 -19.520 1.00 92.94 208 LYS A O 1
ATOM 1638 N N . GLY A 1 209 ? -13.270 -11.745 -19.133 1.00 91.75 209 GLY A N 1
ATOM 1639 C CA . GLY A 1 209 ? -11.957 -12.240 -18.730 1.00 91.75 209 GLY A CA 1
ATOM 1640 C C . GLY A 1 209 ? -11.071 -12.732 -19.883 1.00 91.75 209 GLY A C 1
ATOM 1641 O O . GLY A 1 209 ? -11.480 -12.689 -21.051 1.00 91.75 209 GLY A O 1
ATOM 1642 N N . PRO A 1 210 ? -9.828 -13.158 -19.589 1.00 89.94 210 PRO A N 1
ATOM 1643 C CA . PRO A 1 210 ? -8.899 -13.690 -20.578 1.00 89.94 210 PRO A CA 1
ATOM 1644 C C . PRO A 1 210 ? -9.302 -15.097 -21.056 1.00 89.94 210 PRO A C 1
ATOM 1646 O O . PRO A 1 210 ? -10.027 -15.818 -20.366 1.00 89.94 210 PRO A O 1
ATOM 1649 N N . PRO A 1 211 ? -8.850 -15.522 -22.250 1.00 89.44 211 PRO A N 1
ATOM 1650 C CA . PRO A 1 211 ? -8.998 -16.902 -22.701 1.00 89.44 211 PRO A CA 1
ATOM 1651 C C . PRO A 1 211 ? -8.328 -17.874 -21.729 1.00 89.44 211 PRO A C 1
ATOM 1653 O O . PRO A 1 211 ? -7.162 -17.691 -21.375 1.00 89.44 211 PRO A O 1
ATOM 1656 N N . LYS A 1 212 ? -9.035 -18.940 -21.353 1.00 88.00 212 LYS A N 1
ATOM 1657 C CA . LYS A 1 212 ? -8.493 -19.986 -20.490 1.00 88.00 212 LYS A CA 1
ATOM 1658 C C . LYS A 1 212 ? -7.404 -20.751 -21.240 1.00 88.00 212 LYS A C 1
ATOM 1660 O O . LYS A 1 212 ? -7.632 -21.207 -22.364 1.00 88.00 212 LYS A O 1
ATOM 1665 N N . ARG A 1 213 ? -6.232 -20.892 -20.621 1.00 85.25 213 ARG A N 1
ATOM 1666 C CA . ARG A 1 213 ? -5.086 -21.617 -21.187 1.00 85.25 213 ARG A CA 1
ATOM 1667 C C . ARG A 1 213 ? -4.869 -22.955 -20.478 1.00 85.25 213 ARG A C 1
ATOM 1669 O O . ARG A 1 213 ? -5.202 -23.092 -19.301 1.00 85.25 213 ARG A O 1
ATOM 1676 N N . ASP A 1 214 ? -4.366 -23.945 -21.208 1.00 83.88 214 ASP A N 1
ATOM 1677 C CA . ASP A 1 214 ? -3.913 -25.221 -20.648 1.00 83.88 214 ASP A CA 1
ATOM 1678 C C . ASP A 1 214 ? -2.505 -25.104 -20.025 1.00 83.88 214 ASP A C 1
ATOM 1680 O O . ASP A 1 214 ? -1.922 -24.018 -19.961 1.00 83.88 214 ASP A O 1
ATOM 1684 N N . LYS A 1 215 ? -1.958 -26.225 -19.532 1.00 80.62 215 LYS A N 1
ATOM 1685 C CA . LYS A 1 215 ? -0.617 -26.272 -18.917 1.00 80.62 215 LYS A CA 1
ATOM 1686 C C . LYS A 1 215 ? 0.512 -25.940 -19.900 1.00 80.62 215 LYS A C 1
ATOM 1688 O O . LYS A 1 215 ? 1.580 -25.534 -19.455 1.00 80.62 215 LYS A O 1
ATOM 1693 N N . ASP A 1 216 ? 0.253 -26.084 -21.195 1.00 77.06 216 ASP A N 1
ATOM 1694 C CA . ASP A 1 216 ? 1.201 -25.839 -22.280 1.00 77.06 216 ASP A CA 1
ATOM 1695 C C . ASP A 1 216 ? 1.012 -24.438 -22.901 1.00 77.06 216 ASP A C 1
ATOM 1697 O O . ASP A 1 216 ? 1.732 -24.054 -23.821 1.00 77.06 216 ASP A O 1
ATOM 1701 N N . GLY A 1 217 ? 0.068 -23.642 -22.377 1.00 75.31 217 GLY A N 1
ATOM 1702 C CA . GLY A 1 217 ? -0.212 -22.270 -22.804 1.00 75.31 217 GLY A CA 1
ATOM 1703 C C . GLY A 1 217 ? -1.198 -22.139 -23.970 1.00 75.31 217 GLY A C 1
ATOM 1704 O O . GLY A 1 217 ? -1.455 -21.017 -24.417 1.00 75.31 217 GLY A O 1
ATOM 1705 N N . ASN A 1 218 ? -1.793 -23.233 -24.452 1.00 83.62 218 ASN A N 1
ATOM 1706 C CA . ASN A 1 218 ? -2.752 -23.205 -25.554 1.00 83.62 218 ASN A CA 1
ATOM 1707 C C . ASN A 1 218 ? -4.152 -22.819 -25.075 1.00 83.62 218 ASN A C 1
ATOM 1709 O O . ASN A 1 218 ? -4.591 -23.174 -23.982 1.00 83.62 218 ASN A O 1
ATOM 1713 N N . VAL A 1 219 ? -4.888 -22.103 -25.925 1.00 86.94 219 VAL A N 1
ATOM 1714 C CA . VAL A 1 219 ? -6.253 -21.657 -25.620 1.00 86.94 219 VAL A CA 1
ATOM 1715 C C . VAL A 1 219 ? -7.224 -22.836 -25.654 1.00 86.94 219 VAL A C 1
ATOM 1717 O O . VAL A 1 219 ? -7.391 -23.491 -26.686 1.00 86.94 219 VAL A O 1
ATOM 1720 N N . ILE A 1 220 ? -7.929 -23.048 -24.544 1.00 89.06 220 ILE A N 1
ATOM 1721 C CA . ILE A 1 220 ? -8.934 -24.100 -24.409 1.00 89.06 220 ILE A CA 1
ATOM 1722 C C . ILE A 1 220 ? -10.194 -23.705 -25.182 1.00 89.06 220 ILE A C 1
ATOM 1724 O O . ILE A 1 220 ? -10.734 -22.602 -25.037 1.00 89.06 220 ILE A O 1
ATOM 1728 N N . LYS A 1 221 ? -10.685 -24.640 -25.994 1.00 90.19 221 LYS A N 1
ATOM 1729 C CA . LYS A 1 221 ? -11.956 -24.524 -26.710 1.00 90.19 221 LYS A CA 1
ATOM 1730 C C . LYS A 1 221 ? -12.954 -25.542 -26.171 1.00 90.19 221 LYS A C 1
ATOM 1732 O O . LYS A 1 221 ? -12.571 -26.636 -25.765 1.00 90.19 221 LYS A O 1
ATOM 1737 N N . ASP A 1 222 ? -14.227 -25.171 -26.156 1.00 88.69 222 ASP A N 1
ATOM 1738 C CA . ASP A 1 222 ? -15.315 -26.073 -25.794 1.00 88.69 222 ASP A CA 1
ATOM 1739 C C . ASP A 1 222 ? -15.588 -27.116 -26.899 1.00 88.69 222 ASP A C 1
ATOM 1741 O O . ASP A 1 222 ? -14.984 -27.104 -27.977 1.00 88.69 222 ASP A O 1
ATOM 1745 N N . LYS A 1 223 ? -16.542 -28.022 -26.642 1.00 87.00 223 LYS A N 1
ATOM 1746 C CA . LYS A 1 223 ? -16.985 -29.043 -27.611 1.00 87.00 223 LYS A CA 1
ATOM 1747 C C . LYS A 1 223 ? -17.529 -28.436 -28.916 1.00 87.00 223 LYS A C 1
ATOM 1749 O O . LYS A 1 223 ? -17.519 -29.102 -29.946 1.00 87.00 223 LYS A O 1
ATOM 1754 N N . SER A 1 224 ? -17.940 -27.170 -28.882 1.00 87.12 224 SER A N 1
ATOM 1755 C CA . SER A 1 224 ? -18.459 -26.390 -30.009 1.00 87.12 224 SER A CA 1
ATOM 1756 C C . SER A 1 224 ? -17.379 -25.538 -30.697 1.00 87.12 224 SER A C 1
ATOM 1758 O O . SER A 1 224 ? -17.701 -24.690 -31.528 1.00 87.12 224 SER A O 1
ATOM 1760 N N . ARG A 1 225 ? -16.092 -25.759 -30.379 1.00 84.00 225 ARG A N 1
ATOM 1761 C CA . ARG A 1 225 ? -14.915 -25.024 -30.888 1.00 84.00 225 ARG A CA 1
ATOM 1762 C C . ARG A 1 225 ? -14.865 -23.534 -30.513 1.00 84.00 225 ARG A C 1
ATOM 1764 O O . ARG A 1 225 ? -14.061 -22.793 -31.087 1.00 84.00 225 ARG A O 1
ATOM 1771 N N . LYS A 1 226 ? -15.658 -23.080 -29.542 1.00 88.75 226 LYS A N 1
ATOM 1772 C CA . LYS A 1 226 ? -15.630 -21.707 -29.024 1.00 88.75 226 LYS A CA 1
ATOM 1773 C C . LYS A 1 226 ? -14.595 -21.584 -27.908 1.00 88.75 226 LYS A C 1
ATOM 1775 O O . LYS A 1 226 ? -14.409 -22.497 -27.112 1.00 88.75 226 LYS A O 1
ATOM 1780 N N . VAL A 1 227 ? -13.907 -20.446 -27.855 1.00 89.19 227 VAL A N 1
ATOM 1781 C CA . VAL A 1 227 ? -12.916 -20.154 -26.809 1.00 89.19 227 VAL A CA 1
ATOM 1782 C C . VAL A 1 227 ? -13.599 -20.060 -25.446 1.00 89.19 227 VAL A C 1
ATOM 1784 O O . VAL A 1 227 ? -14.570 -19.315 -25.289 1.00 89.19 227 VAL A O 1
ATOM 1787 N N . VAL A 1 228 ? -13.066 -20.793 -24.471 1.00 90.88 228 VAL A N 1
ATOM 1788 C CA . VAL A 1 228 ? -13.480 -20.708 -23.069 1.00 90.88 228 VAL A CA 1
ATOM 1789 C C . VAL A 1 228 ? -12.728 -19.554 -22.412 1.00 90.88 228 VAL A C 1
ATOM 1791 O O . VAL A 1 228 ? -11.520 -19.422 -22.594 1.00 90.88 228 VAL A O 1
ATOM 1794 N N . TYR A 1 229 ? -13.433 -18.720 -21.653 1.00 91.25 229 TYR A N 1
ATOM 1795 C CA . TYR A 1 229 ? -12.856 -17.576 -20.944 1.00 91.25 229 TYR A CA 1
ATOM 1796 C C . TYR A 1 229 ? -12.908 -17.788 -19.429 1.00 91.25 229 TYR A C 1
ATOM 1798 O O . TYR A 1 229 ? -13.770 -18.516 -18.932 1.00 91.25 229 TYR A O 1
ATOM 1806 N N . GLU A 1 230 ? -11.985 -17.156 -18.710 1.00 90.81 230 GLU A N 1
ATOM 1807 C CA . GLU A 1 230 ? -11.919 -17.157 -17.249 1.00 90.81 230 GLU A CA 1
ATOM 1808 C C . GLU A 1 230 ? -12.282 -15.763 -16.712 1.00 90.81 230 GLU A C 1
ATOM 1810 O O . GLU A 1 230 ? -11.453 -14.858 -16.772 1.00 90.81 230 GLU A O 1
ATOM 1815 N N . PRO A 1 231 ? -13.521 -15.545 -16.238 1.00 93.38 231 PRO A N 1
ATOM 1816 C CA . PRO A 1 231 ? -14.001 -14.217 -15.868 1.00 93.38 231 PRO A CA 1
ATOM 1817 C C . PRO A 1 231 ? -13.347 -13.699 -14.581 1.00 93.38 231 PRO A C 1
ATOM 1819 O O . PRO A 1 231 ? -13.109 -14.457 -13.640 1.00 93.38 231 PRO A O 1
ATOM 1822 N N . TYR A 1 232 ? -13.127 -12.384 -14.496 1.00 94.50 232 TYR A N 1
ATOM 1823 C CA . TYR A 1 232 ? -12.703 -11.757 -13.245 1.00 94.50 232 TYR A CA 1
ATOM 1824 C C . TYR A 1 232 ? -13.859 -11.643 -12.250 1.00 94.50 232 TYR A C 1
ATOM 1826 O O . TYR A 1 232 ? -14.979 -11.270 -12.604 1.00 94.50 232 TYR A O 1
ATOM 1834 N N . VAL A 1 233 ? -13.551 -11.844 -10.968 1.00 93.38 233 VAL A N 1
ATOM 1835 C CA . VAL A 1 233 ? -14.441 -11.451 -9.870 1.00 93.38 233 VAL A CA 1
ATOM 1836 C C . VAL A 1 233 ? -14.262 -9.957 -9.616 1.00 93.38 233 VAL A C 1
ATOM 1838 O O . VAL A 1 233 ? -13.293 -9.528 -8.989 1.00 93.38 233 VAL A O 1
ATOM 1841 N N . ILE A 1 234 ? -15.201 -9.159 -10.115 1.00 92.56 234 ILE A N 1
ATOM 1842 C CA . ILE A 1 234 ? -15.186 -7.705 -9.956 1.00 92.56 234 ILE A CA 1
ATOM 1843 C C . ILE A 1 234 ? -15.869 -7.340 -8.635 1.00 92.56 234 ILE A C 1
ATOM 1845 O O . ILE A 1 234 ? -17.044 -7.639 -8.434 1.00 92.56 234 ILE A O 1
ATOM 1849 N N . LYS A 1 235 ? -15.142 -6.662 -7.743 1.00 92.44 235 LYS A N 1
ATOM 1850 C CA . LYS A 1 235 ? -15.680 -6.083 -6.502 1.00 92.44 235 LYS A CA 1
ATOM 1851 C C . LYS A 1 235 ? -15.496 -4.572 -6.541 1.00 92.44 235 LYS A C 1
ATOM 1853 O O . LYS A 1 235 ? -14.390 -4.102 -6.793 1.00 92.44 235 LYS A O 1
ATOM 1858 N N . VAL A 1 236 ? -16.567 -3.821 -6.292 1.00 92.69 236 VAL A N 1
ATOM 1859 C CA . VAL A 1 236 ? -16.562 -2.353 -6.368 1.00 92.69 236 VAL A CA 1
ATOM 1860 C C . VAL A 1 236 ? -16.843 -1.773 -4.992 1.00 92.69 236 VAL A C 1
ATOM 1862 O O . VAL A 1 236 ? -17.921 -1.985 -4.448 1.00 92.69 236 VAL A O 1
ATOM 1865 N N . LEU A 1 237 ? -15.887 -1.028 -4.433 1.00 92.50 237 LEU A N 1
ATOM 1866 C CA . LEU A 1 237 ? -16.097 -0.219 -3.231 1.00 92.50 237 LEU A CA 1
ATOM 1867 C C . LEU A 1 237 ? -16.475 1.194 -3.658 1.00 92.50 237 LEU A C 1
ATOM 1869 O O . LEU A 1 237 ? -15.615 1.983 -4.040 1.00 92.50 237 LEU A O 1
ATOM 1873 N N . ASN A 1 238 ? -17.771 1.488 -3.617 1.00 89.69 238 ASN A N 1
ATOM 1874 C CA . ASN A 1 238 ? -18.303 2.802 -3.936 1.00 89.69 238 ASN A CA 1
ATOM 1875 C C . ASN A 1 238 ? -18.703 3.518 -2.643 1.00 89.69 238 ASN A C 1
ATOM 1877 O O . ASN A 1 238 ? -19.583 3.052 -1.921 1.00 89.69 238 ASN A O 1
ATOM 1881 N N . THR A 1 239 ? -18.039 4.634 -2.353 1.00 85.31 239 THR A N 1
ATOM 1882 C CA . THR A 1 239 ? -18.273 5.451 -1.152 1.00 85.31 239 THR A CA 1
ATOM 1883 C C . THR A 1 239 ? -19.298 6.566 -1.370 1.00 85.31 239 THR A C 1
ATOM 1885 O O . THR A 1 239 ? -19.635 7.268 -0.424 1.00 85.31 239 THR A O 1
ATOM 1888 N N . ILE A 1 240 ? -19.797 6.740 -2.601 1.00 85.81 240 ILE A N 1
ATOM 1889 C CA . ILE A 1 240 ? -20.811 7.746 -2.956 1.00 85.81 240 ILE A CA 1
ATOM 1890 C C . ILE A 1 240 ? -22.175 7.075 -3.119 1.00 85.81 240 ILE A C 1
ATOM 1892 O O . ILE A 1 240 ? -23.166 7.504 -2.537 1.00 85.81 240 ILE A O 1
ATOM 1896 N N . ASN A 1 241 ? -22.236 6.012 -3.922 1.00 86.50 241 ASN A N 1
ATOM 1897 C CA . ASN A 1 241 ? -23.458 5.257 -4.156 1.00 86.50 241 ASN A CA 1
ATOM 1898 C C . ASN A 1 241 ? -23.346 3.862 -3.538 1.00 86.50 241 ASN A C 1
ATOM 1900 O O . ASN A 1 241 ? -22.872 2.919 -4.179 1.00 86.50 241 ASN A O 1
ATOM 1904 N N . PHE A 1 242 ? -23.834 3.741 -2.304 1.00 86.69 242 PHE A N 1
ATOM 1905 C CA . PHE A 1 242 ? -23.795 2.496 -1.543 1.00 86.69 242 PHE A CA 1
ATOM 1906 C C . PHE A 1 242 ? -24.563 1.351 -2.211 1.00 86.69 242 PHE A C 1
ATOM 1908 O O . PHE A 1 242 ? -24.106 0.222 -2.117 1.00 86.69 242 PHE A O 1
ATOM 1915 N N . SER A 1 243 ? -25.633 1.620 -2.974 1.00 88.62 243 SER A N 1
ATOM 1916 C CA . SER A 1 243 ? -26.384 0.566 -3.692 1.00 88.62 243 SER A CA 1
ATOM 1917 C C . SER A 1 243 ? -25.558 -0.175 -4.752 1.00 88.62 243 SER A C 1
ATOM 1919 O O . SER A 1 243 ? -25.900 -1.285 -5.149 1.00 88.62 243 SER A O 1
ATOM 1921 N N . LYS A 1 244 ? -24.465 0.440 -5.226 1.00 87.19 244 LYS A N 1
ATOM 1922 C CA . LYS A 1 244 ? -23.522 -0.139 -6.198 1.00 87.19 244 LYS A CA 1
ATOM 1923 C C . LYS A 1 244 ? -22.208 -0.582 -5.546 1.00 87.19 244 LYS A C 1
ATOM 1925 O O . LYS A 1 244 ? -21.237 -0.855 -6.252 1.00 87.19 244 LYS A O 1
ATOM 1930 N N . SER A 1 245 ? -22.141 -0.569 -4.218 1.00 90.69 245 SER A N 1
ATOM 1931 C CA . SER A 1 245 ? -20.952 -0.905 -3.443 1.00 90.69 245 SER A CA 1
ATOM 1932 C C . SER A 1 245 ? -21.017 -2.352 -2.966 1.00 90.69 245 SER A C 1
ATOM 1934 O O . SER A 1 245 ? -22.092 -2.912 -2.798 1.00 90.69 245 SER A O 1
ATOM 1936 N N . LEU A 1 246 ? -19.868 -2.960 -2.680 1.00 90.75 246 LEU A N 1
ATOM 1937 C CA . LEU A 1 246 ? -19.809 -4.310 -2.116 1.00 90.75 246 LEU A CA 1
ATOM 1938 C C . LEU A 1 246 ? -20.203 -4.383 -0.628 1.00 90.75 246 LEU A C 1
ATOM 1940 O O . LEU A 1 246 ? -20.043 -5.442 -0.032 1.00 90.75 246 LEU A O 1
ATOM 1944 N N . HIS A 1 247 ? -20.624 -3.263 -0.027 1.00 88.19 247 HIS A N 1
ATOM 1945 C CA . HIS A 1 247 ? -20.938 -3.140 1.401 1.00 88.19 247 HIS A CA 1
ATOM 1946 C C . HIS A 1 247 ? -19.816 -3.683 2.301 1.00 88.19 247 HIS A C 1
ATOM 1948 O O . HIS A 1 247 ? -20.021 -4.546 3.149 1.00 88.19 247 HIS A O 1
ATOM 1954 N N . TYR A 1 248 ? -18.592 -3.191 2.080 1.00 90.56 248 TYR A N 1
ATOM 1955 C CA . TYR A 1 248 ? -17.424 -3.612 2.851 1.00 90.56 248 TYR A CA 1
ATOM 1956 C C . TYR A 1 248 ? -17.621 -3.351 4.351 1.00 90.56 248 TYR A C 1
ATOM 1958 O O . TYR A 1 248 ? -17.819 -2.209 4.761 1.00 90.56 248 TYR A O 1
ATOM 1966 N N . ASN A 1 249 ? -17.487 -4.409 5.152 1.00 91.62 249 ASN A N 1
ATOM 1967 C CA . ASN A 1 249 ? -17.475 -4.347 6.606 1.00 91.62 249 ASN A CA 1
ATOM 1968 C C . ASN A 1 249 ? -16.120 -4.861 7.134 1.00 91.62 249 ASN A C 1
ATOM 1970 O O . ASN A 1 249 ? -15.799 -6.030 6.904 1.00 91.62 249 ASN A O 1
ATOM 1974 N N . PRO A 1 250 ? -15.315 -4.038 7.835 1.00 92.81 250 PRO A N 1
ATOM 1975 C CA . PRO A 1 250 ? -14.017 -4.468 8.350 1.00 92.81 250 PRO A CA 1
ATOM 1976 C C . PRO A 1 250 ? -14.110 -5.572 9.413 1.00 92.81 250 PRO A C 1
ATOM 1978 O O . PRO A 1 250 ? -13.183 -6.376 9.504 1.00 92.81 250 PRO A O 1
ATOM 1981 N N . PHE A 1 251 ? -15.210 -5.656 10.173 1.00 94.19 251 PHE A N 1
ATOM 1982 C CA . PHE A 1 251 ? -15.382 -6.668 11.222 1.00 94.19 251 PHE A CA 1
ATOM 1983 C C . PHE A 1 251 ? -15.393 -8.096 10.668 1.00 94.19 251 PHE A C 1
ATOM 1985 O O . PHE A 1 251 ? -14.812 -8.989 11.278 1.00 94.19 251 PHE A O 1
ATOM 1992 N N . ALA A 1 252 ? -15.918 -8.294 9.453 1.00 92.31 252 ALA A N 1
ATOM 1993 C CA . ALA A 1 252 ? -15.908 -9.587 8.762 1.00 92.31 252 ALA A CA 1
ATOM 1994 C C . ALA A 1 252 ? -14.489 -10.110 8.438 1.00 92.31 252 ALA A C 1
ATOM 1996 O O . ALA A 1 252 ? -14.317 -11.265 8.045 1.00 92.31 252 ALA A O 1
ATOM 1997 N N . TYR A 1 253 ? -13.461 -9.265 8.575 1.00 93.12 253 TYR A N 1
ATOM 1998 C CA . TYR A 1 253 ? -12.062 -9.606 8.311 1.00 93.12 253 TYR A CA 1
ATOM 1999 C C . TYR A 1 253 ? -11.205 -9.704 9.581 1.00 93.12 253 TYR A C 1
ATOM 2001 O O . TYR A 1 253 ? -10.018 -10.023 9.474 1.00 93.12 253 TYR A O 1
ATOM 2009 N N . ILE A 1 254 ? -11.777 -9.460 10.765 1.00 94.81 254 ILE A N 1
ATOM 2010 C CA . ILE A 1 254 ? -11.075 -9.594 12.046 1.00 94.81 254 ILE A CA 1
ATOM 2011 C C . ILE A 1 254 ? -11.037 -11.075 12.429 1.00 94.81 254 ILE A C 1
ATOM 2013 O O . ILE A 1 254 ? -12.074 -11.721 12.559 1.00 94.81 254 ILE A O 1
ATOM 2017 N N . ARG A 1 255 ? -9.828 -11.624 12.601 1.00 94.25 255 ARG A N 1
ATOM 2018 C CA . ARG A 1 255 ? -9.615 -13.023 13.022 1.00 94.25 255 ARG A CA 1
ATOM 2019 C C . ARG A 1 255 ? -8.844 -13.134 14.330 1.00 94.25 255 ARG A C 1
ATOM 2021 O O . ARG A 1 255 ? -8.716 -14.223 14.880 1.00 94.25 255 ARG A O 1
ATOM 2028 N N . SER A 1 256 ? -8.254 -12.032 14.777 1.00 94.88 256 SER A N 1
ATOM 2029 C CA . SER A 1 256 ? -7.386 -11.982 15.943 1.00 94.88 256 SER A CA 1
ATOM 2030 C C . SER A 1 256 ? -7.324 -10.577 16.531 1.00 94.88 256 SER A C 1
ATOM 2032 O O . SER A 1 256 ? -7.560 -9.586 15.840 1.00 94.88 256 SER A O 1
ATOM 2034 N N . GLU A 1 257 ? -6.878 -10.472 17.781 1.00 93.31 257 GLU A N 1
ATOM 2035 C CA . GLU A 1 257 ? -6.622 -9.188 18.450 1.00 93.31 257 GLU A CA 1
ATOM 2036 C C . GLU A 1 257 ? -5.630 -8.300 17.677 1.00 93.31 257 GLU A C 1
ATOM 2038 O O . GLU A 1 257 ? -5.716 -7.071 17.693 1.00 93.31 257 GLU A O 1
ATOM 2043 N N . LYS A 1 258 ? -4.697 -8.915 16.937 1.00 94.38 258 LYS A N 1
ATOM 2044 C CA . LYS A 1 258 ? -3.757 -8.185 16.072 1.00 94.38 258 LYS A CA 1
ATOM 2045 C C . LYS A 1 258 ? -4.482 -7.459 14.939 1.00 94.38 258 LYS A C 1
ATOM 2047 O O . LYS A 1 258 ? -4.067 -6.362 14.564 1.00 94.38 258 LYS A O 1
ATOM 2052 N N . ASP A 1 259 ? -5.558 -8.043 14.415 1.00 95.12 259 ASP A N 1
ATOM 2053 C CA . ASP A 1 259 ? -6.363 -7.430 13.359 1.00 95.12 259 ASP A CA 1
ATOM 2054 C C . ASP A 1 259 ? -7.180 -6.251 13.897 1.00 95.12 259 ASP A C 1
ATOM 2056 O O . ASP A 1 259 ? -7.282 -5.236 13.210 1.00 95.12 259 ASP A O 1
ATOM 2060 N N . ILE A 1 260 ? -7.654 -6.326 15.148 1.00 94.88 260 ILE A N 1
ATOM 2061 C CA . ILE A 1 260 ? -8.295 -5.199 15.848 1.00 94.88 260 ILE A CA 1
ATOM 2062 C C . ILE A 1 260 ? -7.323 -4.019 15.928 1.00 94.88 260 ILE A C 1
ATOM 2064 O O . ILE A 1 260 ? -7.625 -2.921 15.462 1.00 94.88 260 ILE A O 1
ATOM 2068 N N . LEU A 1 261 ? -6.107 -4.252 16.433 1.00 93.12 261 LEU A N 1
ATOM 2069 C CA . LEU A 1 261 ? -5.079 -3.208 16.531 1.00 93.12 261 LEU A CA 1
ATOM 2070 C C . LEU A 1 261 ? -4.719 -2.616 15.160 1.00 93.12 261 LEU A C 1
ATOM 2072 O O . LEU A 1 261 ? -4.457 -1.412 15.044 1.00 93.12 261 LEU A O 1
ATOM 2076 N N . LYS A 1 262 ? -4.708 -3.449 14.113 1.00 94.00 262 LYS A N 1
ATOM 2077 C CA . LYS A 1 262 ? -4.459 -3.020 12.733 1.00 94.00 262 LYS A CA 1
ATOM 2078 C C . LYS A 1 262 ? -5.603 -2.161 12.197 1.00 94.00 262 LYS A C 1
ATOM 2080 O O . LYS A 1 262 ? -5.326 -1.134 11.575 1.00 94.00 262 LYS A O 1
ATOM 2085 N N . LEU A 1 263 ? -6.855 -2.540 12.452 1.00 93.94 263 LEU A N 1
ATOM 2086 C CA . LEU A 1 263 ? -8.036 -1.769 12.066 1.00 93.94 263 LEU A CA 1
ATOM 2087 C C . LEU A 1 263 ? -8.038 -0.399 12.746 1.00 93.94 263 LEU A C 1
ATOM 2089 O O . LEU A 1 263 ? -8.104 0.614 12.055 1.00 93.94 263 LEU A O 1
ATOM 2093 N N . VAL A 1 264 ? -7.843 -0.362 14.066 1.00 92.19 264 VAL A N 1
ATOM 2094 C CA . VAL A 1 264 ? -7.748 0.881 14.850 1.00 92.19 264 VAL A CA 1
ATOM 2095 C C . VAL A 1 264 ? -6.651 1.791 14.303 1.00 92.19 264 VAL A C 1
ATOM 2097 O O . VAL A 1 264 ? -6.880 2.968 14.038 1.00 92.19 264 VAL A O 1
ATOM 2100 N N . THR A 1 265 ? -5.455 1.241 14.074 1.00 90.88 265 THR A N 1
ATOM 2101 C CA . THR A 1 265 ? -4.334 2.008 13.511 1.00 90.88 265 THR A CA 1
ATOM 2102 C C . THR A 1 265 ? -4.676 2.546 12.123 1.00 90.88 265 THR A C 1
ATOM 2104 O O . THR A 1 265 ? -4.346 3.686 11.812 1.00 90.88 265 THR A O 1
ATOM 2107 N N . THR A 1 266 ? -5.362 1.752 11.298 1.00 90.50 266 THR A N 1
ATOM 2108 C CA . THR A 1 266 ? -5.798 2.172 9.960 1.00 90.50 266 THR A CA 1
ATOM 2109 C C . THR A 1 266 ? -6.796 3.325 10.042 1.00 90.50 266 THR A C 1
ATOM 2111 O O . THR A 1 266 ? -6.652 4.283 9.291 1.00 90.50 266 THR A O 1
ATOM 2114 N N . ILE A 1 267 ? -7.765 3.280 10.961 1.00 88.19 267 ILE A N 1
ATOM 2115 C CA . ILE A 1 267 ? -8.726 4.375 11.172 1.00 88.19 267 ILE A CA 1
ATOM 2116 C C . IL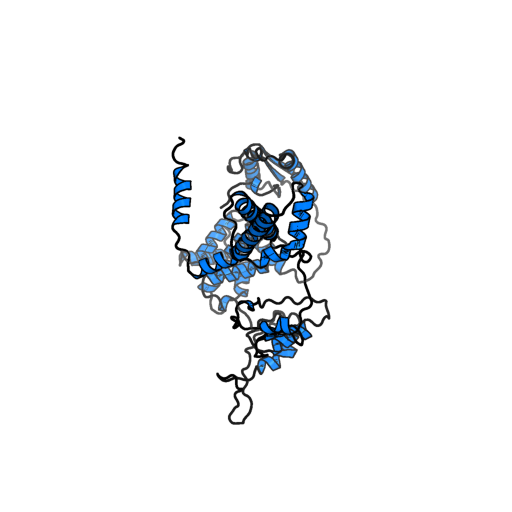E A 1 267 ? -7.977 5.650 11.581 1.00 88.19 267 ILE A C 1
ATOM 2118 O O . ILE A 1 267 ? -8.065 6.655 10.882 1.00 88.19 267 ILE A O 1
ATOM 2122 N N . ILE A 1 268 ? -7.152 5.576 12.629 1.00 84.50 268 ILE A N 1
ATOM 2123 C CA . ILE A 1 268 ? -6.431 6.729 13.192 1.00 84.50 268 ILE A CA 1
ATOM 2124 C C . ILE A 1 268 ? -5.454 7.357 12.189 1.00 84.50 268 ILE A C 1
ATOM 2126 O O . ILE A 1 268 ? -5.302 8.573 12.135 1.00 84.50 268 ILE A O 1
ATOM 2130 N N . VAL A 1 269 ? -4.745 6.554 11.390 1.00 84.06 269 VAL A N 1
ATOM 2131 C CA . VAL A 1 269 ? -3.811 7.089 10.382 1.00 84.06 269 VAL A CA 1
ATOM 2132 C C . VAL A 1 269 ? -4.557 7.848 9.283 1.00 84.06 269 VAL A C 1
ATOM 2134 O O . VAL A 1 269 ? -4.046 8.857 8.809 1.00 84.06 269 VAL A O 1
ATOM 2137 N N . ASN A 1 270 ? -5.756 7.398 8.904 1.00 81.38 270 ASN A N 1
ATOM 2138 C CA . ASN A 1 270 ? -6.541 8.023 7.837 1.00 81.38 270 ASN A CA 1
ATOM 2139 C C . ASN A 1 270 ? -7.387 9.220 8.305 1.00 81.38 270 ASN A C 1
ATOM 2141 O O . ASN A 1 270 ? -7.849 9.988 7.465 1.00 81.38 270 ASN A O 1
ATOM 2145 N N . THR A 1 271 ? -7.599 9.398 9.611 1.00 74.06 271 THR A N 1
ATOM 2146 C CA . THR A 1 271 ? -8.297 10.570 10.174 1.00 74.06 271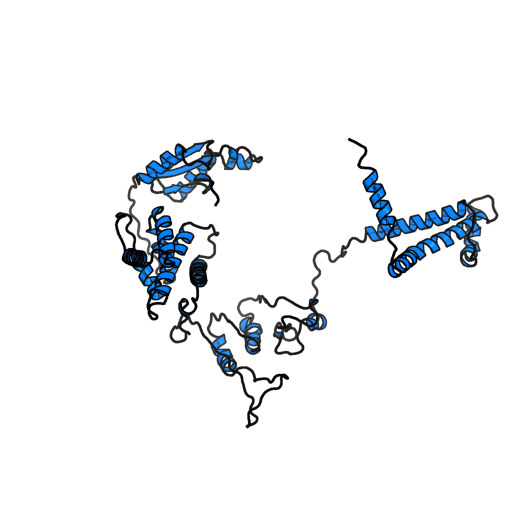 THR A CA 1
ATOM 2147 C C . THR A 1 271 ? -7.352 11.716 10.544 1.00 74.06 271 THR A C 1
ATOM 2149 O O . THR A 1 271 ? -7.801 12.843 10.763 1.00 74.06 271 THR A O 1
ATOM 2152 N N . LYS A 1 272 ? -6.037 11.469 10.574 1.00 69.44 272 LYS A N 1
ATOM 2153 C CA . LYS A 1 272 ? -5.017 12.506 10.773 1.00 69.44 272 LYS A CA 1
ATOM 2154 C C . LYS A 1 272 ? -4.858 13.355 9.512 1.00 69.44 272 LYS A C 1
ATOM 2156 O O . LYS A 1 272 ? -4.661 12.831 8.421 1.00 69.44 272 LYS A O 1
ATOM 2161 N N . GLY A 1 273 ? -4.921 14.677 9.662 1.00 57.78 273 GLY A N 1
ATOM 2162 C CA . GLY A 1 273 ? -4.685 15.607 8.555 1.00 57.78 273 GLY A CA 1
ATOM 2163 C C . GLY A 1 273 ? -3.231 15.569 8.072 1.00 57.78 273 GLY A C 1
ATOM 2164 O O . GLY A 1 273 ? -2.306 15.398 8.868 1.00 57.78 273 GLY A O 1
ATOM 2165 N N . GLU A 1 274 ? -3.014 15.759 6.769 1.00 46.19 274 GLU A N 1
ATOM 2166 C CA . GLU A 1 274 ? -1.670 15.903 6.199 1.00 46.19 274 GLU A CA 1
ATOM 2167 C C . GLU A 1 274 ? -0.984 17.152 6.790 1.00 46.19 274 GLU A C 1
ATOM 2169 O O . GLU A 1 274 ? -1.393 18.279 6.518 1.00 46.19 274 GLU A O 1
ATOM 2174 N N . GLY A 1 275 ? 0.055 16.967 7.615 1.00 51.47 275 GLY A N 1
ATOM 2175 C CA . GLY A 1 275 ? 0.916 18.064 8.087 1.00 51.47 275 GLY A CA 1
ATOM 2176 C C . GLY A 1 275 ? 1.103 18.195 9.602 1.00 51.47 275 GLY A C 1
ATOM 2177 O O . GLY A 1 275 ? 1.994 18.933 10.025 1.00 51.47 275 GLY A O 1
ATOM 2178 N N . GLU A 1 276 ? 0.352 17.470 10.434 1.00 49.09 276 GLU A N 1
ATOM 2179 C CA . GLU A 1 276 ? 0.655 17.399 11.870 1.00 49.09 276 GLU A CA 1
ATOM 2180 C C . GLU A 1 276 ? 1.879 16.484 12.066 1.00 49.09 276 GLU A C 1
ATOM 2182 O O . GLU A 1 276 ? 1.814 15.268 11.870 1.00 49.09 276 GLU A O 1
ATOM 2187 N N . LYS A 1 277 ? 3.041 17.078 12.388 1.00 46.91 277 LYS A N 1
ATOM 2188 C CA . LYS A 1 277 ? 4.258 16.327 12.729 1.00 46.91 277 LYS A CA 1
ATOM 2189 C C . LYS A 1 277 ? 3.915 15.325 13.827 1.00 46.91 277 LYS A C 1
ATOM 2191 O O . LYS A 1 277 ? 3.494 15.710 14.913 1.00 46.91 277 LYS A O 1
ATOM 2196 N N . ALA A 1 278 ? 4.121 14.051 13.510 1.00 47.34 278 ALA A N 1
ATOM 2197 C CA . ALA A 1 278 ? 3.925 12.921 14.394 1.00 47.34 278 ALA A CA 1
ATOM 2198 C C . ALA A 1 278 ? 4.822 13.046 15.633 1.00 47.34 278 ALA A C 1
ATOM 2200 O O . ALA A 1 278 ? 5.970 12.612 15.639 1.00 47.34 278 ALA A O 1
ATOM 2201 N N . SER A 1 279 ? 4.282 13.647 16.682 1.00 44.16 279 SER A N 1
ATOM 2202 C CA . SER A 1 279 ? 4.578 13.216 18.036 1.00 44.16 279 SER A CA 1
ATOM 2203 C C . SER A 1 279 ? 3.522 12.182 18.409 1.00 44.16 279 SER A C 1
ATOM 2205 O O . SER A 1 279 ? 2.380 12.263 17.946 1.00 44.16 279 SER A O 1
ATOM 2207 N N . GLU A 1 280 ? 3.904 11.191 19.205 1.00 54.06 280 GLU A N 1
ATOM 2208 C CA . GLU A 1 280 ? 2.998 10.260 19.870 1.00 54.06 280 GLU A CA 1
ATOM 2209 C C . GLU A 1 280 ? 2.128 11.007 20.886 1.00 54.06 280 GLU A C 1
ATOM 2211 O O . GLU A 1 280 ? 2.287 10.861 22.098 1.00 54.06 280 GLU A O 1
ATOM 2216 N N . ASP A 1 281 ? 1.242 11.855 20.372 1.00 67.50 281 ASP A N 1
ATOM 2217 C CA . ASP A 1 281 ? 0.382 12.697 21.173 1.00 67.50 281 ASP A CA 1
ATOM 2218 C C . ASP A 1 281 ? -0.425 11.806 22.117 1.00 67.50 281 ASP A C 1
ATOM 2220 O O . ASP A 1 281 ? -0.962 10.764 21.717 1.00 67.50 281 ASP A O 1
ATOM 2224 N N . PHE A 1 282 ? -0.477 12.201 23.383 1.00 66.06 282 PHE A N 1
ATOM 2225 C CA . PHE A 1 282 ? -1.217 11.497 24.421 1.00 66.06 282 PHE A CA 1
ATOM 2226 C C . PHE A 1 282 ? -2.654 11.205 23.957 1.00 66.06 282 PHE A C 1
ATOM 2228 O O . PHE A 1 282 ? -3.158 10.095 24.133 1.00 66.06 282 PHE A O 1
ATOM 2235 N N . TRP A 1 283 ? -3.255 12.155 23.236 1.00 68.81 283 TRP A N 1
ATOM 2236 C CA . TRP A 1 283 ? -4.588 12.035 22.649 1.00 68.81 283 TRP A CA 1
ATOM 2237 C C . TRP A 1 283 ? -4.713 10.880 21.651 1.00 68.81 283 TRP A C 1
ATOM 2239 O O . TRP A 1 283 ? -5.687 10.135 21.696 1.00 68.81 283 TRP A O 1
ATOM 2249 N N . VAL A 1 284 ? -3.699 10.658 20.810 1.00 76.62 284 VAL A N 1
ATOM 2250 C CA . VAL A 1 284 ? -3.666 9.536 19.856 1.00 76.62 284 VAL A CA 1
ATOM 2251 C C . VAL A 1 284 ? -3.551 8.203 20.596 1.00 76.62 284 VAL A C 1
ATOM 2253 O O . VAL A 1 284 ? -4.138 7.206 20.171 1.00 76.62 284 VAL A O 1
ATOM 2256 N N . LYS A 1 285 ? -2.787 8.158 21.695 1.00 79.62 285 LYS A N 1
ATOM 2257 C CA . LYS A 1 285 ? -2.669 6.954 22.532 1.00 79.62 285 LYS A CA 1
ATOM 2258 C C . LYS A 1 285 ? -3.999 6.636 23.222 1.00 79.62 285 LYS A C 1
ATOM 2260 O O . LYS A 1 285 ? -4.420 5.481 23.189 1.00 79.62 285 LYS A O 1
ATOM 2265 N N . ALA A 1 286 ? -4.673 7.644 23.776 1.00 81.44 286 ALA A N 1
ATOM 2266 C CA . ALA A 1 286 ? -5.986 7.496 24.399 1.00 81.44 286 ALA A CA 1
ATOM 2267 C C . ALA A 1 286 ? -7.056 7.045 23.388 1.00 81.44 286 ALA A C 1
ATOM 2269 O O . ALA A 1 286 ? -7.738 6.051 23.632 1.00 81.44 286 ALA A O 1
ATOM 2270 N N . GLU A 1 287 ? -7.137 7.690 22.219 1.00 82.31 287 GLU A N 1
ATOM 2271 C CA . GLU A 1 287 ? -8.051 7.316 21.127 1.00 82.31 287 GLU A CA 1
ATOM 2272 C C . GLU A 1 287 ? -7.810 5.873 20.667 1.00 82.31 287 GLU A C 1
ATOM 2274 O O . GLU A 1 287 ? -8.746 5.089 20.515 1.00 82.31 287 GLU A O 1
ATOM 2279 N N . LYS A 1 288 ? -6.538 5.477 20.522 1.00 88.38 288 LYS A N 1
ATOM 2280 C CA . LYS A 1 288 ? -6.174 4.102 20.172 1.00 88.38 288 LYS A CA 1
ATOM 2281 C C . LYS A 1 288 ? -6.653 3.098 21.215 1.00 88.38 288 LYS A C 1
ATOM 2283 O O . LYS A 1 288 ? -7.155 2.043 20.828 1.00 88.38 288 LYS A O 1
ATOM 2288 N N . LEU A 1 289 ? -6.492 3.388 22.506 1.00 90.12 289 LEU A N 1
ATOM 2289 C CA . LEU A 1 289 ? -6.960 2.501 23.575 1.00 90.12 289 LEU A CA 1
ATOM 2290 C C . LEU A 1 289 ? -8.489 2.388 23.570 1.00 90.12 289 LEU A C 1
ATOM 2292 O O . LEU A 1 289 ? -8.997 1.268 23.603 1.00 90.12 289 LEU A O 1
ATOM 2296 N N . LEU A 1 290 ? -9.201 3.512 23.435 1.00 89.94 290 LEU A N 1
ATOM 2297 C CA . LEU A 1 290 ? -10.663 3.541 23.376 1.00 89.94 290 LEU A CA 1
ATOM 2298 C C . LEU A 1 290 ? -11.194 2.756 22.171 1.00 89.94 290 LEU A C 1
ATOM 2300 O O . LEU A 1 290 ? -11.966 1.819 22.342 1.00 89.94 290 LEU A O 1
ATOM 2304 N N . TYR A 1 291 ? -10.729 3.059 20.956 1.00 92.19 291 TYR A N 1
ATOM 2305 C CA . TYR A 1 291 ? -11.165 2.343 19.752 1.00 92.19 291 TYR A CA 1
ATOM 2306 C C . TYR A 1 291 ? -10.821 0.855 19.809 1.00 92.19 291 TYR A C 1
ATOM 2308 O O . TYR A 1 291 ? -11.610 0.031 19.356 1.00 92.19 291 TYR A O 1
ATOM 2316 N N . THR A 1 292 ? -9.671 0.488 20.385 1.00 94.75 292 THR A N 1
ATOM 2317 C CA . THR A 1 292 ? -9.323 -0.929 20.569 1.00 94.75 292 THR A CA 1
ATOM 2318 C C . THR A 1 292 ? -10.293 -1.610 21.529 1.00 94.75 292 THR A C 1
ATOM 2320 O O . THR A 1 292 ? -10.723 -2.723 21.240 1.00 94.75 292 THR A O 1
ATOM 2323 N N . ALA A 1 293 ? -10.651 -0.958 22.637 1.00 94.81 293 ALA A N 1
ATOM 2324 C CA . ALA A 1 293 ? -11.602 -1.494 23.602 1.00 94.81 293 ALA A CA 1
ATOM 2325 C C . ALA A 1 293 ? -12.994 -1.676 22.984 1.00 94.81 293 ALA A C 1
ATOM 2327 O O . ALA A 1 293 ? -13.542 -2.771 23.058 1.00 94.81 293 ALA A O 1
ATOM 2328 N N . LEU A 1 294 ? -13.528 -0.649 22.315 1.00 94.56 294 LEU A N 1
ATOM 2329 C CA . LEU A 1 294 ? -14.867 -0.684 21.717 1.00 94.56 294 LEU A CA 1
ATOM 2330 C C . LEU A 1 294 ? -14.971 -1.688 20.565 1.00 94.56 294 LEU A C 1
ATOM 2332 O O . LEU A 1 294 ? -15.902 -2.485 20.524 1.00 94.56 294 LEU A O 1
ATOM 2336 N N . ILE A 1 295 ? -13.997 -1.706 19.648 1.00 96.06 295 ILE A N 1
ATOM 2337 C CA . ILE A 1 295 ? -13.997 -2.673 18.538 1.00 96.06 295 ILE A CA 1
ATOM 2338 C C . ILE A 1 295 ? -13.847 -4.098 19.073 1.00 96.06 295 ILE A C 1
ATOM 2340 O O . ILE A 1 295 ? -14.487 -5.008 18.553 1.00 96.06 295 ILE A O 1
ATOM 2344 N N . ALA A 1 296 ? -13.030 -4.306 20.110 1.00 96.38 296 ALA A N 1
ATOM 2345 C CA . ALA A 1 296 ? -12.939 -5.608 20.758 1.00 96.38 296 ALA A CA 1
ATOM 2346 C C . ALA A 1 296 ? -14.253 -6.009 21.426 1.00 96.38 296 ALA A C 1
ATOM 2348 O O . ALA A 1 296 ? -14.663 -7.151 21.269 1.00 96.38 296 ALA A O 1
ATOM 2349 N N . PHE A 1 297 ? -14.914 -5.086 22.123 1.00 95.94 297 PHE A N 1
ATOM 2350 C CA . PHE A 1 297 ? -16.211 -5.334 22.741 1.00 95.94 297 PHE A CA 1
ATOM 2351 C C . PHE A 1 297 ? -17.239 -5.782 21.696 1.00 95.94 297 PHE A C 1
ATOM 2353 O O . PHE A 1 297 ? -17.784 -6.872 21.813 1.00 95.94 297 PHE A O 1
ATOM 2360 N N . ILE A 1 298 ? -17.405 -5.015 20.613 1.00 96.19 298 ILE A N 1
ATOM 2361 C CA . ILE A 1 298 ? -18.322 -5.357 19.514 1.00 96.19 298 ILE A CA 1
ATOM 2362 C C . ILE A 1 298 ? -17.968 -6.715 18.892 1.00 96.19 298 ILE A C 1
ATOM 2364 O O . ILE A 1 298 ? -18.848 -7.498 18.554 1.00 96.19 298 ILE A O 1
ATOM 2368 N N . TRP A 1 299 ? -16.679 -7.003 18.701 1.00 96.19 299 TRP A N 1
ATOM 2369 C CA . TRP A 1 299 ? -16.258 -8.235 18.036 1.00 96.19 299 TRP A CA 1
ATOM 2370 C C . TRP A 1 299 ? -16.470 -9.493 18.891 1.00 96.19 299 TRP A C 1
ATOM 2372 O O . TRP A 1 299 ? -16.841 -10.529 18.335 1.00 96.19 299 TRP A O 1
ATOM 2382 N N . TYR A 1 300 ? -16.227 -9.404 20.204 1.00 94.31 300 TYR A N 1
ATOM 2383 C CA . TYR A 1 300 ? -16.366 -10.525 21.138 1.00 94.31 300 TYR A CA 1
ATOM 2384 C C . TYR A 1 300 ? -17.807 -10.721 21.631 1.00 94.31 300 TYR A C 1
ATOM 2386 O O . TYR A 1 300 ? -18.278 -11.854 21.627 1.00 94.31 300 TYR A O 1
ATOM 2394 N N . GLU A 1 301 ? -18.491 -9.643 22.031 1.00 94.44 301 GLU A N 1
ATOM 2395 C CA . GLU A 1 301 ? -19.804 -9.708 22.694 1.00 94.44 301 GLU A CA 1
ATOM 2396 C C . GLU A 1 301 ? -20.977 -9.380 21.764 1.00 94.44 301 GLU A C 1
ATOM 2398 O O . GLU A 1 301 ? -22.089 -9.821 22.027 1.00 94.44 301 GLU A O 1
ATOM 2403 N N . GLY A 1 302 ? -20.750 -8.600 20.701 1.00 91.81 302 GLY A N 1
ATOM 2404 C CA . GLY A 1 302 ? -21.824 -8.170 19.805 1.00 91.81 302 GLY A CA 1
ATOM 2405 C C . GLY A 1 302 ? -22.356 -9.306 18.936 1.00 91.81 302 GLY A C 1
ATOM 2406 O O . GLY A 1 302 ? -21.604 -10.197 18.516 1.00 91.81 302 GLY A O 1
ATOM 2407 N N . ASP A 1 303 ? -23.640 -9.238 18.598 1.00 93.69 303 ASP A N 1
ATOM 2408 C CA . ASP A 1 303 ? -24.249 -10.153 17.634 1.00 93.69 303 ASP A CA 1
ATOM 2409 C C . ASP A 1 303 ? -23.716 -9.903 16.211 1.00 93.69 303 ASP A C 1
ATOM 2411 O O . ASP A 1 303 ? -23.164 -8.847 15.894 1.00 93.69 303 ASP A O 1
ATOM 2415 N N . GLU A 1 304 ? -23.874 -10.869 15.299 1.00 91.06 304 GLU A N 1
ATOM 2416 C CA . GLU A 1 304 ? -23.370 -10.736 13.917 1.00 91.06 304 GLU A CA 1
ATOM 2417 C C . GLU A 1 304 ? -23.918 -9.493 13.190 1.00 91.06 304 GLU A C 1
ATOM 2419 O O . GLU A 1 304 ? -23.215 -8.897 12.371 1.00 91.06 304 GLU A O 1
ATOM 2424 N N . GLU A 1 305 ? -25.141 -9.060 13.512 1.00 91.94 305 GLU A N 1
ATOM 2425 C CA . GLU A 1 305 ? -25.739 -7.840 12.958 1.00 91.94 305 GLU A CA 1
ATOM 2426 C C . GLU A 1 305 ? -25.115 -6.564 13.540 1.00 91.94 305 GLU A C 1
ATOM 2428 O O . GLU A 1 305 ? -24.985 -5.563 12.835 1.00 91.94 305 GLU A O 1
ATOM 2433 N N . GLU A 1 306 ? -24.651 -6.612 14.789 1.00 92.69 306 GLU A N 1
ATOM 2434 C CA . GLU A 1 306 ? -24.048 -5.493 15.516 1.00 92.69 306 GLU A CA 1
ATOM 2435 C C . GLU A 1 306 ? -22.552 -5.330 15.222 1.00 92.69 306 GLU A C 1
ATOM 2437 O O . GLU A 1 306 ? -21.977 -4.275 15.495 1.00 92.69 306 GLU A O 1
ATOM 2442 N N . LYS A 1 307 ? -21.903 -6.332 14.618 1.00 94.75 307 LYS A N 1
ATOM 2443 C CA . LYS A 1 307 ? -20.483 -6.296 14.225 1.00 94.75 307 LYS A CA 1
ATOM 2444 C C . LYS A 1 307 ? -20.235 -5.380 13.030 1.00 94.75 307 LYS A C 1
ATOM 2446 O O . LYS A 1 307 ? -19.834 -5.827 11.957 1.00 94.75 307 LYS A O 1
ATOM 2451 N N . ASN A 1 308 ? -20.472 -4.083 13.183 1.00 93.00 308 ASN A N 1
ATOM 2452 C CA . ASN A 1 308 ? -20.356 -3.095 12.119 1.00 93.00 308 ASN A CA 1
ATOM 2453 C C . ASN A 1 308 ? -19.888 -1.722 12.653 1.00 93.00 308 ASN A C 1
ATOM 2455 O O . ASN A 1 308 ? -19.771 -1.492 13.855 1.00 93.00 308 ASN A O 1
ATOM 2459 N N . LEU A 1 309 ? -19.564 -0.797 11.742 1.00 90.88 309 LEU A N 1
ATOM 2460 C CA . LEU A 1 309 ? -19.063 0.532 12.117 1.00 90.88 309 LEU A CA 1
ATOM 2461 C C . LEU A 1 309 ? -20.141 1.470 12.682 1.00 90.88 309 LEU A C 1
ATOM 2463 O O . LEU A 1 309 ? -19.771 2.413 13.371 1.00 90.88 309 LEU A O 1
ATOM 2467 N N . ASN A 1 310 ? -21.430 1.239 12.417 1.00 91.38 310 ASN A N 1
ATOM 2468 C CA . ASN A 1 310 ? -22.498 2.051 13.008 1.00 91.38 310 ASN A CA 1
ATOM 2469 C C . ASN A 1 310 ? -22.565 1.803 14.514 1.00 91.38 310 ASN A C 1
ATOM 2471 O O . ASN A 1 310 ? -22.491 2.760 15.268 1.00 91.38 310 ASN A O 1
ATOM 2475 N N . THR A 1 311 ? -22.520 0.542 14.949 1.00 93.12 311 THR A N 1
ATOM 2476 C CA . THR A 1 311 ? -22.466 0.188 16.377 1.00 93.12 311 THR A CA 1
ATOM 2477 C C . THR A 1 311 ? -21.266 0.823 17.078 1.00 93.12 311 THR A C 1
ATOM 2479 O O . THR A 1 311 ? -21.371 1.300 18.202 1.00 93.12 311 THR A O 1
ATOM 2482 N N . LEU A 1 312 ? -20.109 0.889 16.406 1.00 91.75 312 LEU A N 1
ATOM 2483 C CA . LEU A 1 312 ? -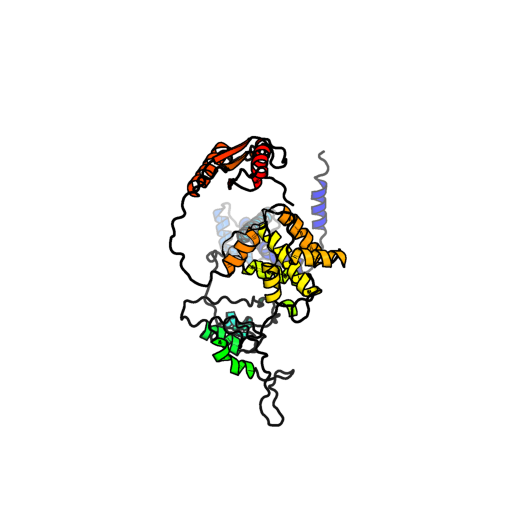18.946 1.604 16.940 1.00 91.75 312 LEU A CA 1
ATOM 2484 C C . LEU A 1 312 ? -19.227 3.102 17.124 1.00 91.75 312 LEU A C 1
ATOM 2486 O O . LEU A 1 312 ? -18.802 3.672 18.124 1.00 91.75 312 LEU A O 1
ATOM 2490 N N . LEU A 1 313 ? -19.908 3.741 16.170 1.00 89.00 313 LEU A N 1
ATOM 2491 C CA . LEU A 1 313 ? -20.300 5.147 16.284 1.00 89.00 313 LEU A CA 1
ATOM 2492 C C . LEU A 1 313 ? -21.332 5.356 17.395 1.00 89.00 313 LEU A C 1
ATOM 2494 O O . LEU A 1 313 ? -21.214 6.332 18.130 1.00 89.00 313 LEU A O 1
ATOM 2498 N N . ASP A 1 314 ? -22.282 4.438 17.548 1.00 90.06 314 ASP A N 1
ATOM 2499 C CA . ASP A 1 314 ? -23.292 4.486 18.605 1.00 90.06 314 ASP A CA 1
ATOM 2500 C C . ASP A 1 314 ? -22.626 4.390 19.984 1.00 90.06 314 ASP A C 1
ATOM 2502 O O . ASP A 1 314 ? -22.799 5.285 20.807 1.00 90.06 314 ASP A O 1
ATOM 2506 N N . LEU A 1 315 ? -21.738 3.408 20.199 1.00 88.75 315 LEU A N 1
ATOM 2507 C CA . LEU A 1 315 ? -20.959 3.308 21.441 1.00 88.75 315 LEU A CA 1
ATOM 2508 C C . LEU A 1 315 ? -20.087 4.545 21.688 1.00 88.75 315 LEU A C 1
ATOM 2510 O O . LEU A 1 315 ? -19.917 4.965 22.830 1.00 88.75 315 LEU A O 1
ATOM 2514 N N . LEU A 1 316 ? -19.522 5.149 20.641 1.00 86.62 316 LEU A N 1
ATOM 2515 C CA . LEU A 1 316 ? -18.749 6.381 20.794 1.00 86.62 316 LEU A CA 1
ATOM 2516 C C . LEU A 1 316 ? -19.619 7.566 21.218 1.00 86.62 316 LEU A C 1
ATOM 2518 O O . LEU A 1 316 ? -19.175 8.347 22.056 1.00 86.62 316 LEU A O 1
ATOM 2522 N N . ASN A 1 317 ? -20.829 7.695 20.674 1.00 82.50 317 ASN A N 1
ATOM 2523 C CA . ASN A 1 317 ? -21.771 8.744 21.061 1.00 82.50 317 ASN A CA 1
ATOM 2524 C C . ASN A 1 317 ? -22.250 8.559 22.506 1.00 82.50 317 ASN A C 1
ATOM 2526 O O . ASN A 1 317 ? -22.303 9.531 23.250 1.00 82.50 317 ASN A O 1
ATOM 2530 N N . GLU A 1 318 ? -22.505 7.317 22.921 1.00 84.69 318 GLU A N 1
ATOM 2531 C CA . GLU A 1 318 ? -22.909 6.976 24.291 1.00 84.69 318 GLU A CA 1
ATOM 2532 C C . GLU A 1 318 ? -21.739 7.010 25.294 1.00 84.69 318 GLU A C 1
ATOM 2534 O O . GLU A 1 318 ? -21.942 6.906 26.502 1.00 84.69 318 GLU A O 1
ATOM 2539 N N . SER A 1 319 ? -20.495 7.198 24.834 1.00 79.69 319 SER A N 1
ATOM 2540 C CA . SER A 1 319 ? -19.307 7.351 25.692 1.00 79.69 319 SER A CA 1
ATOM 2541 C C . SER A 1 319 ? -19.166 8.769 26.277 1.00 79.69 319 SER A C 1
ATOM 2543 O O . SER A 1 319 ? -18.049 9.270 26.443 1.00 79.69 319 SER A O 1
ATOM 2545 N N . GLU A 1 320 ? -20.276 9.446 26.587 1.00 69.88 320 GLU A N 1
ATOM 2546 C CA . GLU A 1 320 ? -20.257 10.807 27.129 1.00 69.88 320 GLU A CA 1
ATOM 2547 C C . GLU A 1 320 ? -19.548 10.876 28.486 1.00 69.88 320 GLU A C 1
ATOM 2549 O O . GLU A 1 320 ? -19.619 9.971 29.314 1.00 69.88 320 GLU A O 1
ATOM 2554 N N . THR A 1 321 ? -18.877 11.991 28.750 1.00 66.12 321 THR A N 1
ATOM 2555 C CA . THR A 1 321 ? -18.187 12.229 30.021 1.00 66.12 321 THR A CA 1
ATOM 2556 C C . THR A 1 321 ? -18.537 13.604 30.556 1.00 66.12 321 THR A C 1
ATOM 2558 O O . THR A 1 321 ? -18.483 14.588 29.809 1.00 66.12 321 THR A O 1
ATOM 2561 N N . ARG A 1 322 ? -18.843 13.692 31.852 1.00 64.56 322 ARG A N 1
ATOM 2562 C CA . ARG A 1 322 ? -19.154 14.949 32.538 1.00 64.56 322 ARG A CA 1
ATOM 2563 C C . ARG A 1 322 ? -17.945 15.387 33.357 1.00 64.56 322 ARG A C 1
ATOM 2565 O O . ARG A 1 322 ? -17.434 14.622 34.155 1.00 64.56 322 ARG A O 1
ATOM 2572 N N . GLU A 1 323 ? -17.473 16.612 33.133 1.00 52.41 323 GLU A N 1
ATOM 2573 C CA . GLU A 1 323 ? -16.302 17.159 33.847 1.00 52.41 323 GLU A CA 1
ATOM 2574 C C . GLU A 1 323 ? -16.629 17.595 35.279 1.00 52.41 323 GLU A C 1
ATOM 2576 O O . GLU A 1 323 ? -15.732 17.711 36.100 1.00 52.41 323 GLU A O 1
ATOM 2581 N N . GLU A 1 324 ? -17.902 17.867 35.564 1.00 49.44 324 GLU A N 1
ATOM 2582 C CA . GLU A 1 324 ? -18.361 18.374 36.864 1.00 49.44 324 GLU A CA 1
ATOM 2583 C C . GLU A 1 324 ? -18.720 17.246 37.843 1.00 49.44 324 GLU A C 1
ATOM 2585 O O . GLU A 1 324 ? -18.953 17.508 39.019 1.00 49.44 324 GLU A O 1
ATOM 2590 N N . ASP A 1 325 ? -18.770 16.001 37.364 1.00 65.25 325 ASP A N 1
ATOM 2591 C CA . ASP A 1 325 ? -19.173 14.835 38.143 1.00 65.25 325 ASP A CA 1
ATOM 2592 C C . ASP A 1 325 ? -18.285 13.635 37.795 1.00 65.25 325 ASP A C 1
ATOM 2594 O O . ASP A 1 325 ? -18.536 12.905 36.835 1.00 65.25 325 ASP A O 1
ATOM 2598 N N . GLU A 1 326 ? -17.238 13.431 38.596 1.00 61.22 326 GLU A N 1
ATOM 2599 C CA . GLU A 1 326 ? -16.308 12.301 38.460 1.00 61.22 326 GLU A CA 1
ATOM 2600 C C . GLU A 1 326 ? -16.969 10.942 38.732 1.00 61.22 326 GLU A C 1
ATOM 2602 O O . GLU A 1 326 ? -16.428 9.903 38.352 1.00 61.22 326 GLU A O 1
ATOM 2607 N N . THR A 1 327 ? -18.141 10.933 39.375 1.00 67.62 327 THR A N 1
ATOM 2608 C CA . THR A 1 327 ? -18.894 9.707 39.671 1.00 67.62 327 THR A CA 1
ATOM 2609 C C . THR A 1 327 ? -19.865 9.325 38.562 1.00 67.62 327 THR A C 1
ATOM 2611 O O . THR A 1 327 ? -20.439 8.234 38.595 1.00 67.62 327 THR A O 1
ATOM 2614 N N . TYR A 1 328 ? -20.030 10.189 37.557 1.00 74.50 328 TYR A N 1
ATOM 2615 C CA . TYR A 1 328 ? -20.906 9.923 36.433 1.00 74.50 328 TYR A CA 1
ATOM 2616 C C . TYR A 1 328 ? -20.400 8.734 35.610 1.00 74.50 328 TYR A C 1
ATOM 2618 O O . TYR A 1 328 ? -19.299 8.754 35.056 1.00 74.50 328 TYR A O 1
ATOM 2626 N N . GLN A 1 329 ? -21.247 7.715 35.491 1.00 75.88 329 GLN A N 1
ATOM 2627 C CA . GLN A 1 329 ? -21.028 6.562 34.628 1.00 75.88 329 GLN A CA 1
ATOM 2628 C C . GLN A 1 329 ? -21.927 6.676 33.404 1.00 75.88 329 GLN A C 1
ATOM 2630 O O . GLN A 1 329 ? -23.139 6.869 33.523 1.00 75.88 329 GLN A O 1
ATOM 2635 N N . ASN A 1 330 ? -21.326 6.551 32.227 1.00 83.62 330 ASN A N 1
ATOM 2636 C CA . ASN A 1 330 ? -22.077 6.474 30.982 1.00 83.62 330 ASN A CA 1
ATOM 2637 C C . ASN A 1 330 ? -22.507 5.019 30.687 1.00 83.62 330 ASN A C 1
ATOM 2639 O O . ASN A 1 330 ? -22.019 4.090 31.337 1.00 83.62 330 ASN A O 1
ATOM 2643 N N . PRO A 1 331 ? -23.417 4.789 29.722 1.00 86.69 331 PRO A N 1
ATOM 2644 C CA . PRO A 1 331 ? -23.858 3.437 29.373 1.00 86.69 331 PRO A CA 1
ATOM 2645 C C . PRO A 1 331 ? -22.702 2.495 29.015 1.00 86.69 331 PRO A C 1
ATOM 2647 O O . PRO A 1 331 ? -22.699 1.337 29.421 1.00 86.69 331 PRO A O 1
ATOM 2650 N N . VAL A 1 332 ? -21.675 3.001 28.327 1.00 88.62 332 VAL A N 1
ATOM 2651 C CA . VAL A 1 332 ? -20.492 2.212 27.956 1.00 88.62 332 VAL A CA 1
ATOM 2652 C C . VAL A 1 332 ? -19.694 1.779 29.190 1.00 88.62 332 VAL A C 1
ATOM 2654 O O . VAL A 1 332 ? -19.263 0.632 29.269 1.00 88.62 332 VAL A O 1
ATOM 2657 N N . ASP A 1 333 ? -19.543 2.646 30.189 1.00 88.81 333 ASP A N 1
ATOM 2658 C CA . ASP A 1 333 ? -18.887 2.331 31.459 1.00 88.81 333 ASP A CA 1
ATOM 2659 C C . ASP A 1 333 ? -19.596 1.186 32.176 1.00 88.81 333 ASP A C 1
ATOM 2661 O O . ASP A 1 333 ? -18.933 0.252 32.626 1.00 88.81 333 ASP A O 1
ATOM 2665 N N . MET A 1 334 ? -20.930 1.231 32.223 1.00 89.31 334 MET A N 1
ATOM 2666 C CA . MET A 1 334 ? -21.744 0.171 32.818 1.00 89.31 334 MET A CA 1
ATOM 2667 C C . MET A 1 334 ? -21.573 -1.151 32.055 1.00 89.31 334 MET A C 1
ATOM 2669 O O . MET A 1 334 ? -21.351 -2.190 32.674 1.00 89.31 334 MET A O 1
ATOM 2673 N N . MET A 1 335 ? -21.567 -1.114 30.716 1.00 91.75 335 MET A N 1
ATOM 2674 C CA . MET A 1 335 ? -21.347 -2.304 29.879 1.00 91.75 335 MET A CA 1
ATOM 2675 C C . MET A 1 335 ? -19.968 -2.940 30.113 1.00 91.75 335 MET A C 1
ATOM 2677 O O . MET A 1 335 ? -19.843 -4.164 30.180 1.00 91.75 335 MET A O 1
ATOM 2681 N N . PHE A 1 336 ? -18.915 -2.128 30.252 1.00 93.38 336 PHE A N 1
ATOM 2682 C CA . PHE A 1 336 ? -17.575 -2.641 30.548 1.00 93.38 336 PHE A CA 1
ATOM 2683 C C . PHE A 1 336 ? -17.432 -3.140 31.987 1.00 93.38 336 PHE A C 1
ATOM 2685 O O . PHE A 1 336 ? -16.669 -4.081 32.197 1.00 93.38 336 PHE A O 1
ATOM 2692 N N . GLN A 1 337 ? -18.147 -2.555 32.953 1.00 91.94 337 GLN A N 1
ATOM 2693 C CA . GLN A 1 337 ? -18.199 -3.058 34.330 1.00 91.94 337 GLN A CA 1
ATOM 2694 C C . GLN A 1 337 ? -18.876 -4.427 34.395 1.00 91.94 337 GLN A C 1
ATOM 2696 O O . GLN A 1 337 ? -18.306 -5.357 34.957 1.00 91.94 337 GLN A O 1
ATOM 2701 N N . GLU A 1 338 ? -20.026 -4.594 33.742 1.00 93.69 338 GLU A N 1
ATOM 2702 C CA . GLU A 1 338 ? -20.712 -5.888 33.675 1.00 93.69 338 GLU A CA 1
ATOM 2703 C C . GLU A 1 338 ? -19.846 -6.954 32.982 1.00 93.69 338 GLU A C 1
ATOM 2705 O O . GLU A 1 338 ? -19.765 -8.104 33.422 1.00 93.69 338 GLU A O 1
ATOM 2710 N N . LEU A 1 339 ? -19.147 -6.584 31.903 1.00 93.94 339 LEU A N 1
ATOM 2711 C CA . LEU A 1 339 ? -18.206 -7.493 31.247 1.00 93.94 339 LEU A CA 1
ATOM 2712 C C . LEU A 1 339 ? -17.007 -7.828 32.145 1.00 93.94 339 LEU A C 1
ATOM 2714 O O . LEU A 1 339 ? -16.538 -8.962 32.131 1.00 93.94 339 LEU A O 1
ATOM 2718 N N . GLU A 1 340 ? -16.517 -6.870 32.930 1.00 94.06 340 GLU A N 1
ATOM 2719 C CA . GLU A 1 340 ? -15.436 -7.084 33.891 1.00 94.06 340 GLU A CA 1
ATOM 2720 C C . GLU A 1 340 ? -15.843 -8.030 35.025 1.00 94.06 340 GLU A C 1
ATOM 2722 O O . GLU A 1 340 ? -15.035 -8.870 35.420 1.00 94.06 340 GLU A O 1
ATOM 2727 N N . GLU A 1 341 ? -17.074 -7.923 35.528 1.00 94.50 341 GLU A N 1
ATOM 2728 C CA . GLU A 1 341 ? -17.613 -8.836 36.541 1.00 94.50 341 GLU A CA 1
ATOM 2729 C C . GLU A 1 341 ? -17.690 -10.278 36.021 1.00 94.50 341 GLU A C 1
ATOM 2731 O O . GLU A 1 341 ? -17.407 -11.221 36.764 1.00 94.50 341 GLU A O 1
ATOM 2736 N N . ARG A 1 342 ? -18.024 -10.452 34.733 1.00 94.56 342 ARG A N 1
ATOM 2737 C CA . ARG A 1 342 ? -18.078 -11.765 34.071 1.00 94.56 342 ARG A CA 1
ATOM 2738 C C . ARG A 1 342 ? -16.689 -12.319 33.731 1.00 94.56 342 ARG A C 1
ATOM 2740 O O . ARG A 1 342 ? -16.411 -13.479 34.035 1.00 94.56 342 ARG A O 1
ATOM 2747 N N . ASP A 1 343 ? -15.825 -11.518 33.105 1.00 93.75 343 ASP A N 1
ATOM 2748 C CA . ASP A 1 343 ? -14.456 -11.892 32.723 1.00 93.75 343 ASP A CA 1
ATOM 2749 C C . ASP A 1 343 ? -13.461 -10.720 32.903 1.00 93.75 343 ASP A C 1
ATOM 2751 O O . ASP A 1 343 ? -13.235 -9.909 31.994 1.00 93.75 343 ASP A O 1
ATOM 2755 N N . PRO A 1 344 ? -12.756 -10.665 34.049 1.00 91.19 344 PRO A N 1
ATOM 2756 C CA . PRO A 1 344 ? -11.772 -9.618 34.321 1.00 91.19 344 PRO A CA 1
ATOM 2757 C C . PRO A 1 344 ? -10.553 -9.616 33.384 1.00 91.19 344 PRO A C 1
ATOM 2759 O O . PRO A 1 344 ? -9.846 -8.603 33.300 1.00 91.19 344 PRO A O 1
ATOM 2762 N N . GLN A 1 345 ? -10.246 -10.746 32.730 1.00 90.62 345 GLN A N 1
ATOM 2763 C CA . GLN A 1 345 ? -9.097 -10.884 31.824 1.00 90.62 345 GLN A CA 1
ATOM 2764 C C . GLN A 1 345 ? -9.468 -10.662 30.355 1.00 90.62 345 GLN A C 1
ATOM 2766 O O . GLN A 1 345 ? -8.574 -10.687 29.496 1.00 90.62 345 GLN A O 1
ATOM 2771 N N . HIS A 1 346 ? -10.739 -10.362 30.075 1.00 93.50 346 HIS A N 1
ATOM 2772 C CA . HIS A 1 346 ? -11.227 -10.091 28.736 1.00 93.50 346 HIS A CA 1
ATOM 2773 C C . HIS A 1 346 ? -10.411 -8.982 28.057 1.00 93.50 346 HIS A C 1
ATOM 2775 O O . HIS A 1 346 ? -10.105 -7.935 28.646 1.00 93.50 346 HIS A O 1
ATOM 2781 N N . PHE A 1 347 ? -10.040 -9.191 26.790 1.00 93.50 347 PHE A N 1
ATOM 2782 C CA . PHE A 1 347 ? -9.162 -8.265 26.070 1.00 93.50 347 PHE A CA 1
ATOM 2783 C C . PHE A 1 347 ? -9.747 -6.849 26.018 1.00 93.50 347 PHE A C 1
ATOM 2785 O O . PHE A 1 347 ? -9.028 -5.888 26.300 1.00 93.50 347 PHE A O 1
ATOM 2792 N N . ALA A 1 348 ? -11.048 -6.718 25.736 1.00 93.81 348 ALA A N 1
ATOM 2793 C CA . ALA A 1 348 ? -11.728 -5.424 25.672 1.00 93.81 348 ALA A CA 1
ATOM 2794 C C . ALA A 1 348 ? -11.654 -4.668 27.014 1.00 93.81 348 ALA A C 1
ATOM 2796 O O . ALA A 1 348 ? -11.249 -3.505 27.038 1.00 93.81 348 ALA A O 1
ATOM 2797 N N . VAL A 1 349 ? -11.933 -5.353 28.132 1.00 93.75 349 VAL A N 1
ATOM 2798 C CA . VAL A 1 349 ? -11.891 -4.791 29.496 1.00 93.75 349 VAL A CA 1
ATOM 2799 C C . VAL A 1 349 ? -10.489 -4.299 29.837 1.00 93.75 349 VAL A C 1
ATOM 2801 O O . VAL A 1 349 ? -10.304 -3.178 30.309 1.00 93.75 349 VAL A O 1
ATOM 2804 N N . ARG A 1 350 ? -9.460 -5.098 29.534 1.00 92.88 350 ARG A N 1
ATOM 2805 C CA . ARG A 1 350 ? -8.063 -4.722 29.794 1.00 92.88 350 ARG A CA 1
ATOM 2806 C C . ARG A 1 350 ? -7.640 -3.470 29.025 1.00 92.88 350 ARG A C 1
ATOM 2808 O O . ARG A 1 350 ? -6.859 -2.681 29.558 1.00 92.88 350 ARG A O 1
ATOM 2815 N N . GLN A 1 351 ? -8.113 -3.282 27.790 1.00 91.94 351 GLN A N 1
ATOM 2816 C CA . GLN A 1 351 ? -7.845 -2.051 27.037 1.00 91.94 351 GLN A CA 1
ATOM 2817 C C . GLN A 1 351 ? -8.651 -0.871 27.584 1.00 91.94 351 GLN A C 1
ATOM 2819 O O . GLN A 1 351 ? -8.099 0.222 27.712 1.00 91.94 351 GLN A O 1
ATOM 2824 N N . TYR A 1 352 ? -9.907 -1.096 27.974 1.00 90.88 352 TYR A N 1
ATOM 2825 C CA . TYR A 1 352 ? -10.765 -0.053 28.533 1.00 90.88 352 TYR A CA 1
ATOM 2826 C C . TYR A 1 352 ? -10.247 0.479 29.873 1.00 90.88 352 TYR A C 1
ATOM 2828 O O . TYR A 1 352 ? -10.156 1.688 30.067 1.00 90.88 352 TYR A O 1
ATOM 2836 N N . LYS A 1 353 ? -9.772 -0.402 30.762 1.00 88.88 353 LYS A N 1
ATOM 2837 C CA . LYS A 1 353 ? -9.100 -0.010 32.013 1.00 88.88 353 LYS A CA 1
ATOM 2838 C C . LYS A 1 353 ? -7.880 0.864 31.764 1.00 88.88 353 LYS A C 1
ATOM 2840 O O . LYS A 1 353 ? -7.717 1.895 32.407 1.00 88.88 353 LYS A O 1
ATOM 2845 N N . LYS A 1 354 ? -7.033 0.481 30.803 1.00 87.06 354 LYS A N 1
ATOM 2846 C CA . LYS A 1 354 ? -5.865 1.289 30.415 1.00 87.06 354 LYS A CA 1
ATOM 2847 C C . LYS A 1 354 ? -6.281 2.648 29.863 1.00 87.06 354 LYS A C 1
ATOM 2849 O O . LYS A 1 354 ? -5.629 3.639 30.170 1.00 87.06 354 LYS A O 1
ATOM 2854 N N . TYR A 1 355 ? -7.355 2.693 29.074 1.00 85.56 355 TYR A N 1
ATOM 2855 C CA . TYR A 1 355 ? -7.941 3.945 28.609 1.00 85.56 355 TYR A CA 1
ATOM 2856 C C . TYR A 1 355 ? -8.414 4.809 29.783 1.00 85.56 355 TYR A C 1
ATOM 2858 O O . TYR A 1 355 ? -7.983 5.950 29.872 1.00 85.56 355 TYR A O 1
ATOM 2866 N N . LYS A 1 356 ? -9.210 4.274 30.717 1.00 81.06 356 LYS A N 1
ATOM 2867 C CA . LYS A 1 356 ? -9.682 5.004 31.906 1.00 81.06 356 LYS A CA 1
ATOM 2868 C C . LYS A 1 356 ? -8.536 5.490 32.795 1.00 81.06 356 LYS A C 1
ATOM 2870 O O . LYS A 1 356 ? -8.584 6.620 33.258 1.00 81.06 356 LYS A O 1
ATOM 2875 N N . MET A 1 357 ? -7.484 4.692 32.979 1.00 73.81 357 MET A N 1
ATOM 2876 C CA . MET A 1 357 ? -6.281 5.107 33.716 1.00 73.81 357 MET A CA 1
ATOM 2877 C C . MET A 1 357 ? -5.533 6.244 33.013 1.00 73.81 357 MET A C 1
ATOM 2879 O O . MET A 1 357 ? -5.011 7.132 33.676 1.00 73.81 357 MET A O 1
ATOM 2883 N N . ALA A 1 358 ? -5.482 6.230 31.678 1.00 65.62 358 ALA A N 1
ATOM 2884 C CA . ALA A 1 358 ? -4.877 7.310 30.909 1.00 65.62 358 ALA A CA 1
ATOM 2885 C C . ALA A 1 358 ? -5.757 8.572 30.932 1.00 65.62 358 ALA A C 1
ATOM 2887 O O . ALA A 1 358 ? -5.265 9.654 31.228 1.00 65.62 358 ALA A O 1
ATOM 2888 N N . ALA A 1 359 ? -7.057 8.433 30.664 1.00 55.47 359 ALA A N 1
ATOM 2889 C CA . ALA A 1 359 ? -8.029 9.524 30.597 1.00 55.47 359 ALA A CA 1
ATOM 2890 C C . ALA A 1 359 ? -8.330 10.155 31.966 1.00 55.47 359 ALA A C 1
ATOM 2892 O O . ALA A 1 359 ? -8.573 11.352 32.033 1.00 55.47 359 ALA A O 1
ATOM 2893 N N . GLY A 1 360 ? -8.241 9.400 33.066 1.00 46.72 360 GLY A N 1
ATOM 2894 C CA . GLY A 1 360 ? -8.393 9.924 34.429 1.00 46.72 360 GLY A CA 1
ATOM 2895 C C . GLY A 1 360 ? -7.341 10.970 34.820 1.00 46.72 360 GLY A C 1
ATOM 2896 O O . GLY A 1 360 ? -7.528 11.678 35.799 1.00 46.72 360 GLY A O 1
ATOM 2897 N N . VAL A 1 361 ? -6.260 11.112 34.042 1.00 42.28 361 VAL A N 1
ATOM 2898 C CA . VAL A 1 361 ? -5.253 12.172 34.217 1.00 42.28 361 VAL A CA 1
ATOM 2899 C C . VAL A 1 361 ? -5.596 13.438 33.407 1.00 42.28 361 VAL A C 1
ATOM 2901 O O . VAL A 1 361 ? -5.031 14.498 33.667 1.00 42.28 361 VAL A O 1
ATOM 2904 N N . VAL A 1 362 ? -6.517 13.380 32.429 1.00 43.06 362 VAL A N 1
ATOM 2905 C CA . VAL A 1 362 ? -6.851 14.521 31.554 1.00 43.06 362 VAL A CA 1
ATOM 2906 C C . VAL A 1 362 ? -8.325 14.493 31.112 1.00 43.06 362 VAL A C 1
ATOM 2908 O O . VAL A 1 362 ? -8.718 13.675 30.282 1.00 43.06 362 VAL A O 1
ATOM 2911 N N . CYS A 1 363 ? -9.115 15.449 31.618 1.00 39.41 363 CYS A N 1
ATOM 2912 C CA . CYS A 1 363 ? -10.555 15.615 31.381 1.00 39.41 363 CYS A CA 1
ATOM 2913 C C . CYS A 1 363 ? -11.031 15.382 29.932 1.00 39.41 363 CYS A C 1
ATOM 2915 O O . CYS A 1 363 ? -10.512 15.915 28.945 1.00 39.41 363 CYS A O 1
ATOM 2917 N N . SER A 1 364 ? -12.113 14.612 29.846 1.00 42.59 364 SER A N 1
ATOM 2918 C CA . SER A 1 364 ? -12.611 13.896 28.673 1.00 42.59 364 SER A CA 1
ATOM 2919 C C . SER A 1 364 ? -13.445 14.692 27.645 1.00 42.59 364 SER A C 1
ATOM 2921 O O . SER A 1 364 ? -13.946 14.093 26.695 1.00 42.59 364 SER A O 1
ATOM 2923 N N . LYS A 1 365 ? -13.559 16.032 27.687 1.00 36.38 365 LYS A N 1
ATOM 2924 C CA . LYS A 1 365 ? -14.323 16.761 26.633 1.00 36.38 365 LYS A CA 1
ATOM 2925 C C . LYS A 1 365 ? -13.647 16.834 25.263 1.00 36.38 365 LYS A C 1
ATOM 2927 O O . LYS A 1 365 ? -14.322 17.059 24.252 1.00 36.38 365 LYS A O 1
ATOM 2932 N N . ARG A 1 366 ? -12.319 16.707 25.189 1.00 40.53 366 ARG A N 1
ATOM 2933 C CA . ARG A 1 366 ? -11.577 16.975 23.941 1.00 40.53 366 ARG A CA 1
ATOM 2934 C C . ARG A 1 366 ? -11.563 15.787 22.966 1.00 40.53 366 ARG A C 1
ATOM 2936 O O . ARG A 1 366 ? -11.454 16.014 21.761 1.00 40.53 366 ARG A O 1
ATOM 2943 N N . LEU A 1 367 ? -11.746 14.559 23.465 1.00 41.12 367 LEU A N 1
ATOM 2944 C CA . LEU A 1 367 ? -11.720 13.309 22.687 1.00 41.12 367 LEU A CA 1
ATOM 2945 C C . LEU A 1 367 ? -12.851 13.224 21.646 1.00 41.12 367 LEU A C 1
ATOM 2947 O O . LEU A 1 367 ? -12.579 12.931 20.484 1.00 41.12 367 LEU A O 1
ATOM 2951 N N . LEU A 1 368 ? -14.093 13.571 22.005 1.00 40.06 368 LEU A N 1
ATOM 2952 C CA . LEU A 1 368 ? -15.221 13.532 21.062 1.00 40.06 368 LEU A CA 1
ATOM 2953 C C . LEU A 1 368 ? -15.261 14.746 20.117 1.00 40.06 368 LEU A C 1
ATOM 2955 O O . LEU A 1 368 ? -15.451 14.596 18.908 1.00 40.06 368 LEU A O 1
ATOM 2959 N N . ASN A 1 369 ? -15.018 15.959 20.625 1.00 36.06 369 ASN A N 1
ATOM 2960 C CA . ASN A 1 369 ? -15.214 17.180 19.832 1.00 36.06 369 ASN A CA 1
ATOM 2961 C C . ASN A 1 369 ? -14.125 17.437 18.774 1.00 36.06 369 ASN A C 1
ATOM 2963 O O . ASN A 1 369 ? -14.421 18.033 17.734 1.00 36.06 369 ASN A O 1
ATOM 2967 N N . GLN A 1 370 ? -12.876 16.993 18.984 1.00 39.84 370 GLN A N 1
ATOM 2968 C CA . GLN A 1 370 ? -11.819 17.155 17.973 1.00 39.84 370 GLN A CA 1
ATOM 2969 C C . GLN A 1 370 ? -11.794 16.036 16.923 1.00 39.84 370 GLN A C 1
ATOM 2971 O O . GLN A 1 370 ? -11.534 16.342 15.757 1.00 39.84 370 GLN A O 1
ATOM 2976 N N . ALA A 1 371 ? -12.083 14.784 17.295 1.00 37.12 371 ALA A N 1
ATOM 2977 C CA . ALA A 1 371 ? -12.042 13.648 16.370 1.00 37.12 371 ALA A CA 1
ATOM 2978 C C . ALA A 1 371 ? -13.295 13.581 15.474 1.00 37.12 371 ALA A C 1
ATOM 2980 O O . ALA A 1 371 ? -13.185 13.486 14.250 1.00 37.12 371 ALA A O 1
ATOM 2981 N N . VAL A 1 372 ? -14.491 13.745 16.051 1.00 35.94 372 VAL A N 1
ATOM 2982 C CA . VAL A 1 372 ? -15.761 13.692 15.301 1.00 35.94 372 VAL A CA 1
ATOM 2983 C C . VAL A 1 372 ? -16.014 15.009 14.553 1.00 35.94 372 VAL A C 1
ATOM 2985 O O . VAL A 1 372 ? -16.389 15.015 13.377 1.00 35.94 372 VAL A O 1
ATOM 2988 N N . GLY A 1 373 ? -15.701 16.146 15.187 1.00 30.45 373 GLY A N 1
ATOM 2989 C CA . GLY A 1 373 ? -15.894 17.481 14.610 1.00 30.45 373 GLY A CA 1
ATOM 2990 C C . GLY A 1 373 ? -14.988 17.809 13.414 1.00 30.45 373 GLY A C 1
ATOM 2991 O O . GLY A 1 373 ? -15.357 18.649 12.591 1.00 30.45 373 GLY A O 1
ATOM 2992 N N . LYS A 1 374 ? -13.821 17.158 13.276 1.00 37.03 374 LYS A N 1
ATOM 2993 C CA . LYS A 1 374 ? -12.970 17.274 12.074 1.00 37.03 374 LYS A CA 1
ATOM 2994 C C . LYS A 1 374 ? -13.455 16.366 10.933 1.00 37.03 374 LYS A C 1
ATOM 2996 O O . LYS A 1 374 ? -13.370 16.783 9.781 1.00 37.03 374 LYS A O 1
ATOM 3001 N N . SER A 1 375 ? -14.020 15.194 11.238 1.00 34.38 375 SER A N 1
ATOM 3002 C CA . SER A 1 375 ? -14.530 14.237 10.238 1.00 34.38 375 SER A CA 1
ATOM 3003 C C . SER A 1 375 ? -15.806 14.728 9.526 1.00 34.38 375 SER A C 1
ATOM 3005 O O . SER A 1 375 ? -15.975 14.528 8.325 1.00 34.38 375 SER A O 1
ATOM 3007 N N . LEU A 1 376 ? -16.671 15.473 10.227 1.00 33.06 376 LEU A N 1
ATOM 3008 C CA . LEU A 1 376 ? -17.954 15.969 9.696 1.00 33.06 376 LEU A CA 1
ATOM 3009 C C . LEU A 1 376 ? -17.884 17.323 8.954 1.00 33.06 376 LEU A C 1
ATOM 3011 O O . LEU A 1 376 ? -18.892 17.801 8.431 1.00 33.06 376 LEU A O 1
ATOM 3015 N N . ARG A 1 377 ? -16.712 17.968 8.857 1.00 34.78 377 ARG A N 1
ATOM 3016 C CA . ARG A 1 377 ? -16.556 19.302 8.226 1.00 34.78 377 ARG A CA 1
ATOM 3017 C C . ARG A 1 377 ? -16.481 19.300 6.692 1.00 34.78 377 ARG A C 1
ATOM 3019 O O . ARG A 1 377 ? -16.084 20.303 6.102 1.00 34.78 377 ARG A O 1
ATOM 3026 N N . THR A 1 378 ? -16.903 18.228 6.027 1.00 36.00 378 THR A N 1
ATOM 3027 C CA . THR A 1 378 ? -17.067 18.205 4.561 1.00 36.00 378 THR A CA 1
ATOM 3028 C C . THR A 1 378 ? -18.427 18.728 4.087 1.00 36.00 378 THR A C 1
ATOM 3030 O O . THR A 1 378 ? -18.594 18.962 2.890 1.00 36.00 378 THR A O 1
ATOM 3033 N N . HIS A 1 379 ? -19.367 19.033 4.989 1.00 34.12 379 HIS A N 1
ATOM 3034 C CA . HIS A 1 379 ? -20.590 19.755 4.632 1.00 34.12 379 HIS A CA 1
ATOM 3035 C C . HIS A 1 379 ? -20.495 21.249 4.969 1.00 34.12 379 HIS A C 1
ATOM 3037 O O . HIS A 1 379 ? -20.597 21.689 6.112 1.00 34.12 379 HIS A O 1
ATOM 3043 N N . ASN A 1 380 ? -20.285 22.031 3.909 1.00 31.45 380 ASN A N 1
ATOM 3044 C CA . ASN A 1 380 ? -20.324 23.489 3.870 1.00 31.45 380 ASN A CA 1
ATOM 3045 C C . ASN A 1 380 ? -21.535 24.084 4.604 1.00 31.45 380 ASN A C 1
ATOM 3047 O O . ASN A 1 380 ? -22.651 23.989 4.104 1.00 31.45 380 ASN A O 1
ATOM 3051 N N . LEU A 1 381 ? -21.276 24.872 5.648 1.00 32.28 381 LEU A N 1
ATOM 3052 C CA . LEU A 1 381 ? -21.968 26.134 5.925 1.00 32.28 381 LEU A CA 1
ATOM 3053 C C . LEU A 1 381 ? -20.931 27.107 6.508 1.00 32.28 381 LEU A C 1
ATOM 3055 O O . LEU A 1 381 ? -20.344 26.857 7.559 1.00 32.28 381 LEU A O 1
ATOM 3059 N N . LYS A 1 382 ? -20.665 28.216 5.804 1.00 30.75 382 LYS A N 1
ATOM 3060 C CA . LYS A 1 382 ? -19.785 29.289 6.298 1.00 30.75 382 LYS A CA 1
ATOM 3061 C C . LYS A 1 382 ? -20.351 29.833 7.619 1.00 30.75 382 LYS A C 1
ATOM 3063 O O . LYS A 1 382 ? -21.504 30.274 7.612 1.00 30.75 382 LYS A O 1
ATOM 3068 N N . PRO A 1 383 ? -19.581 29.908 8.720 1.00 31.16 383 PRO A N 1
ATOM 3069 C CA . PRO A 1 383 ? -20.069 30.572 9.918 1.00 31.16 383 PRO A CA 1
ATOM 3070 C C . PRO A 1 383 ? -20.129 32.083 9.664 1.00 31.16 383 PRO A C 1
ATOM 3072 O O . PRO A 1 383 ? -19.120 32.722 9.357 1.00 31.16 383 PRO A O 1
ATOM 3075 N N . LYS A 1 384 ? -21.327 32.667 9.782 1.00 30.09 384 LYS A N 1
ATOM 3076 C CA . LYS A 1 384 ? -21.503 34.120 9.899 1.00 30.09 384 LYS A CA 1
ATOM 3077 C C . LYS A 1 384 ? -20.797 34.596 11.172 1.00 30.09 384 LYS A C 1
ATOM 3079 O O . LYS A 1 384 ? -21.003 34.023 12.239 1.00 30.09 384 LYS A O 1
ATOM 3084 N N . LYS A 1 385 ? -20.014 35.675 11.060 1.00 30.83 385 LYS A N 1
ATOM 3085 C CA . LYS A 1 385 ? -19.445 36.408 12.200 1.00 30.83 385 LYS A CA 1
ATOM 3086 C C . LYS A 1 385 ? -20.571 36.797 13.166 1.00 30.83 385 LYS A C 1
ATOM 3088 O O . LYS A 1 385 ? -21.405 37.633 12.824 1.00 30.83 385 LYS A O 1
ATOM 3093 N N . ARG A 1 386 ? -20.580 36.223 14.368 1.00 25.83 386 ARG A N 1
ATOM 3094 C CA . ARG A 1 386 ? -21.244 36.811 15.535 1.00 25.83 386 ARG A CA 1
ATOM 3095 C C . ARG A 1 386 ? -20.164 37.216 16.526 1.00 25.83 386 ARG A C 1
ATOM 3097 O O . ARG A 1 386 ? -19.277 36.427 16.831 1.00 25.83 386 ARG A O 1
ATOM 3104 N N . ALA A 1 387 ? -20.237 38.471 16.953 1.00 34.09 387 ALA A N 1
ATOM 3105 C CA . ALA A 1 387 ? -19.404 39.046 17.992 1.00 34.09 387 ALA A CA 1
ATOM 3106 C C . ALA A 1 387 ? -19.579 38.244 19.288 1.00 34.09 387 ALA A C 1
ATOM 3108 O O . ALA A 1 387 ? -20.700 38.104 19.780 1.00 34.09 387 ALA A O 1
ATOM 3109 N N . GLN A 1 388 ? -18.482 37.707 19.818 1.00 30.59 388 GLN A N 1
ATOM 3110 C CA . GLN A 1 388 ? -18.450 37.172 21.171 1.00 30.59 388 GLN A CA 1
ATOM 3111 C C . GLN A 1 388 ? -18.165 38.330 22.128 1.00 30.59 388 GLN A C 1
ATOM 3113 O O . GLN A 1 388 ? -17.163 39.031 22.014 1.00 30.59 388 GLN A O 1
ATOM 3118 N N . VAL A 1 389 ? -19.116 38.543 23.030 1.00 31.09 389 VAL A N 1
ATOM 3119 C CA . VAL A 1 389 ? -19.064 39.479 24.151 1.00 31.09 389 VAL A CA 1
ATOM 3120 C C . VAL A 1 389 ? -17.945 39.044 25.103 1.00 31.09 389 VAL A C 1
ATOM 3122 O O . VAL A 1 389 ? -17.895 37.879 25.494 1.00 31.09 389 VAL A O 1
ATOM 3125 N N . MET A 1 390 ? -17.051 39.969 25.467 1.00 31.80 390 MET A N 1
ATOM 3126 C CA . MET A 1 390 ? -15.969 39.731 26.427 1.00 31.80 390 MET A CA 1
ATOM 3127 C C . MET A 1 390 ? -16.539 39.361 27.804 1.00 31.80 390 MET A C 1
ATOM 3129 O O . MET A 1 390 ? -17.193 40.183 28.446 1.00 31.80 390 MET A O 1
ATOM 3133 N N . ARG A 1 391 ? -16.259 38.145 28.284 1.00 35.91 391 ARG A N 1
ATOM 3134 C CA . ARG A 1 391 ? -16.276 37.840 29.721 1.00 35.91 391 ARG A CA 1
ATOM 3135 C C . ARG A 1 391 ? -14.891 38.178 30.274 1.00 35.91 391 ARG A C 1
ATOM 3137 O O . ARG A 1 391 ? -13.892 37.726 29.726 1.00 35.91 391 ARG A O 1
ATOM 3144 N N . LYS A 1 392 ? -14.828 38.988 31.334 1.00 40.53 392 LYS A N 1
ATOM 3145 C CA . LYS A 1 392 ? -13.621 39.134 32.163 1.00 40.53 392 LYS A CA 1
ATOM 3146 C C . LYS A 1 392 ? -13.336 37.765 32.794 1.00 40.53 392 LYS A C 1
ATOM 3148 O O . LYS A 1 392 ? -14.104 37.348 33.653 1.00 40.53 392 LYS A O 1
ATOM 3153 N N . ASN A 1 393 ? -12.292 37.069 32.349 1.00 47.59 393 ASN A N 1
ATOM 3154 C CA . ASN A 1 393 ? -11.821 35.850 33.005 1.00 47.59 393 ASN A CA 1
ATOM 3155 C C . ASN A 1 393 ? -10.927 36.227 34.191 1.00 47.59 393 ASN A C 1
ATOM 3157 O O . ASN A 1 393 ? -9.939 36.936 34.028 1.00 47.59 393 ASN A O 1
ATOM 3161 N N . GLU A 1 394 ? -11.294 35.751 35.380 1.00 65.56 394 GLU A N 1
ATOM 3162 C CA . GLU A 1 394 ? -10.485 35.843 36.607 1.00 65.56 394 GLU A CA 1
ATOM 3163 C C . GLU A 1 394 ? -9.349 34.804 36.639 1.00 65.56 394 GLU A C 1
ATOM 3165 O O . GLU A 1 394 ? -8.435 34.912 37.450 1.00 65.56 394 GLU A O 1
ATOM 3170 N N . LYS A 1 395 ? -9.380 33.813 35.739 1.00 77.69 395 LYS A N 1
ATOM 3171 C CA . LYS A 1 395 ? -8.388 32.734 35.653 1.00 77.69 395 LYS A CA 1
ATOM 3172 C C . LYS A 1 395 ? -7.073 33.204 35.027 1.00 77.69 395 LYS A C 1
ATOM 3174 O O . LYS A 1 395 ? -7.064 34.120 34.203 1.00 77.69 395 LYS A O 1
ATOM 3179 N N . ILE A 1 396 ? -5.964 32.593 35.440 1.00 88.25 396 ILE A N 1
ATOM 3180 C CA . ILE A 1 396 ? -4.607 32.983 35.034 1.00 88.25 396 ILE A CA 1
ATOM 3181 C C . ILE A 1 396 ? -4.123 32.202 33.806 1.00 88.25 396 ILE A C 1
ATOM 3183 O O . ILE A 1 396 ? -4.475 31.041 33.594 1.00 88.25 396 ILE A O 1
ATOM 3187 N N . THR A 1 397 ? -3.254 32.830 33.023 1.00 87.38 397 THR A N 1
ATOM 3188 C CA . THR A 1 397 ? -2.406 32.180 32.022 1.00 87.38 397 THR A CA 1
ATOM 3189 C C . THR A 1 397 ? -1.045 31.897 32.655 1.00 87.38 397 THR A C 1
ATOM 3191 O O . THR A 1 397 ? -0.244 32.811 32.844 1.00 87.38 397 THR A O 1
ATOM 3194 N N . ALA A 1 398 ? -0.781 30.641 32.999 1.00 87.81 398 ALA A N 1
ATOM 3195 C CA . ALA A 1 398 ? 0.485 30.198 33.563 1.00 87.81 398 ALA A CA 1
ATOM 3196 C C . ALA A 1 398 ? 1.549 30.056 32.461 1.00 87.81 398 ALA A C 1
ATOM 3198 O O . ALA A 1 398 ? 1.366 29.309 31.501 1.00 87.81 398 ALA A O 1
ATOM 3199 N N . LEU A 1 399 ? 2.678 30.744 32.598 1.00 89.25 399 LEU A N 1
ATOM 3200 C CA . LEU A 1 399 ? 3.861 30.572 31.755 1.00 89.25 399 LEU A CA 1
ATOM 3201 C C . LEU A 1 399 ? 4.934 29.882 32.595 1.00 89.25 399 LEU A C 1
ATOM 3203 O O . LEU A 1 399 ? 5.284 30.387 33.659 1.00 89.25 399 LEU A O 1
ATOM 3207 N N . TYR A 1 400 ? 5.415 28.715 32.162 1.00 88.50 400 TYR A N 1
ATOM 3208 C CA . TYR A 1 400 ? 6.405 27.952 32.923 1.00 88.50 400 TYR A CA 1
ATOM 3209 C C . TYR A 1 400 ? 7.757 27.882 32.213 1.00 88.50 400 TYR A C 1
ATOM 3211 O O . TYR A 1 400 ? 7.888 27.333 31.111 1.00 88.50 400 TYR A O 1
ATOM 3219 N N . GLU A 1 401 ? 8.783 28.413 32.879 1.00 89.06 401 GLU A N 1
ATOM 3220 C CA . GLU A 1 401 ? 10.166 28.414 32.415 1.00 89.06 401 GLU A CA 1
ATOM 3221 C C . GLU A 1 401 ? 11.045 27.523 33.285 1.00 89.06 401 GLU A C 1
ATOM 3223 O O . GLU A 1 401 ? 10.979 27.545 34.514 1.00 89.06 401 GLU A O 1
ATOM 3228 N N . ARG A 1 402 ? 11.949 26.780 32.641 1.00 87.06 402 ARG A N 1
ATOM 3229 C CA . ARG A 1 402 ? 12.948 25.984 33.356 1.00 87.06 402 ARG A CA 1
ATOM 3230 C C . ARG A 1 402 ? 14.296 26.024 32.661 1.00 87.06 402 ARG A C 1
ATOM 3232 O O . ARG A 1 402 ? 14.367 25.931 31.433 1.00 87.06 402 ARG A O 1
ATOM 3239 N N . LEU A 1 403 ? 15.368 26.095 33.439 1.00 82.50 403 LEU A N 1
ATOM 3240 C CA . LEU A 1 403 ? 16.737 25.929 32.960 1.00 82.50 403 LEU A CA 1
ATOM 3241 C C . LEU A 1 403 ? 17.431 24.850 33.791 1.00 82.50 403 LEU A C 1
ATOM 3243 O O . LEU A 1 403 ? 17.453 24.923 35.016 1.00 82.50 403 LEU A O 1
ATOM 3247 N N . SER A 1 404 ? 17.959 23.810 33.140 1.00 73.69 404 SER A N 1
ATOM 3248 C CA . SER A 1 404 ? 18.648 22.731 33.851 1.00 73.69 404 SER A CA 1
ATOM 3249 C C . SER A 1 404 ? 20.103 23.085 34.129 1.00 73.69 404 SER A C 1
ATOM 3251 O O . SER A 1 404 ? 20.769 23.685 33.289 1.00 73.69 404 SER A O 1
ATOM 3253 N N . ARG A 1 405 ? 20.655 22.579 35.237 1.00 65.00 405 ARG A N 1
ATOM 3254 C CA . ARG A 1 405 ? 22.101 22.655 35.507 1.00 65.00 405 ARG A CA 1
ATOM 3255 C C . ARG A 1 405 ? 22.942 21.905 34.460 1.00 65.00 405 ARG A C 1
ATOM 3257 O O . ARG A 1 405 ? 24.049 22.322 34.149 1.00 65.00 405 ARG A O 1
ATOM 3264 N N . ASP A 1 406 ? 22.392 20.852 33.855 1.00 61.66 406 ASP A N 1
ATOM 3265 C CA . ASP A 1 406 ? 23.056 20.094 32.776 1.00 61.66 406 ASP A CA 1
ATOM 3266 C C . ASP A 1 406 ? 23.058 20.834 31.430 1.00 61.66 406 ASP A C 1
ATOM 3268 O O . ASP A 1 406 ? 23.815 20.478 30.529 1.00 61.66 406 ASP A O 1
ATOM 3272 N N . ASP A 1 407 ? 22.229 21.874 31.280 1.00 57.69 407 ASP A N 1
ATOM 3273 C CA . ASP A 1 407 ? 22.177 22.674 30.052 1.00 57.69 407 ASP A CA 1
ATOM 3274 C C . ASP A 1 407 ? 23.368 23.657 29.972 1.00 57.69 407 ASP A C 1
ATOM 3276 O O . ASP A 1 407 ? 23.609 24.251 28.923 1.00 57.69 407 ASP A O 1
ATOM 3280 N N . PHE A 1 408 ? 24.170 23.781 31.043 1.00 55.38 408 PHE A N 1
ATOM 3281 C CA . PHE A 1 408 ? 25.403 24.578 31.068 1.00 55.38 408 PHE A CA 1
ATOM 3282 C C . PHE A 1 408 ? 26.550 23.964 30.244 1.00 55.38 408 PHE A C 1
ATOM 3284 O O . PHE A 1 408 ? 27.481 24.688 29.893 1.00 55.38 408 PHE A O 1
ATOM 3291 N N . GLY A 1 409 ? 26.507 22.662 29.935 1.00 51.56 409 GLY A N 1
ATOM 3292 C CA . GLY A 1 409 ? 27.624 21.910 29.340 1.00 51.56 409 GLY A CA 1
ATOM 3293 C C . GLY A 1 409 ? 27.613 21.748 27.816 1.00 51.56 409 GLY A C 1
ATOM 3294 O O . GLY A 1 409 ? 28.366 20.922 27.308 1.00 51.56 409 GLY A O 1
ATOM 3295 N N . LYS A 1 410 ? 26.749 22.457 27.075 1.00 53.50 410 LYS A N 1
ATOM 3296 C CA . LYS A 1 410 ? 26.783 22.441 25.602 1.00 53.50 410 LYS A CA 1
ATOM 3297 C C . LYS A 1 410 ? 27.584 23.639 25.091 1.00 53.50 410 LYS A C 1
ATOM 3299 O O . LYS A 1 410 ? 27.176 24.780 25.297 1.00 53.50 410 LYS A O 1
ATOM 3304 N N . ASP A 1 411 ? 28.718 23.341 24.460 1.00 49.06 411 ASP A N 1
ATOM 3305 C CA . ASP A 1 411 ? 29.720 24.275 23.925 1.00 49.06 411 ASP A CA 1
ATOM 3306 C C . ASP A 1 411 ? 29.231 25.045 22.681 1.00 49.06 411 ASP A C 1
ATOM 3308 O O . ASP A 1 411 ? 29.819 24.946 21.607 1.00 49.06 411 ASP A O 1
ATOM 3312 N N . ASP A 1 412 ? 28.142 25.808 22.807 1.00 58.91 412 ASP A N 1
ATOM 3313 C CA . ASP A 1 412 ? 27.711 26.749 21.769 1.00 58.91 412 ASP A CA 1
ATOM 3314 C C . ASP A 1 412 ? 27.061 27.986 22.414 1.00 58.91 412 ASP A C 1
ATOM 3316 O O . ASP A 1 412 ? 25.985 27.905 23.021 1.00 58.91 412 ASP A O 1
ATOM 3320 N N . ASP A 1 413 ? 27.708 29.149 22.291 1.00 60.56 413 ASP A N 1
ATOM 3321 C CA . ASP A 1 413 ? 27.261 30.406 22.916 1.00 60.56 413 ASP A CA 1
ATOM 3322 C C . ASP A 1 413 ? 25.843 30.809 22.456 1.00 60.56 413 ASP A C 1
ATOM 3324 O O . ASP A 1 413 ? 25.025 31.260 23.261 1.00 60.56 413 ASP A O 1
ATOM 3328 N N . GLN A 1 414 ? 25.483 30.520 21.197 1.00 57.84 414 GLN A N 1
ATOM 3329 C CA . GLN A 1 414 ? 24.126 30.741 20.667 1.00 57.84 414 GLN A CA 1
ATOM 3330 C C . GLN A 1 414 ? 23.059 29.866 21.345 1.00 57.84 414 GLN A C 1
ATOM 3332 O O . GLN A 1 414 ? 21.915 30.291 21.544 1.00 57.84 414 GLN A O 1
ATOM 3337 N N . GLN A 1 415 ? 23.406 28.629 21.709 1.00 57.44 415 GLN A N 1
ATOM 3338 C CA . GLN A 1 415 ? 22.466 27.704 22.340 1.00 57.44 415 GLN A CA 1
ATOM 3339 C C . GLN A 1 415 ? 22.270 28.033 23.827 1.00 57.44 415 GLN A C 1
ATOM 3341 O O . GLN A 1 415 ? 21.172 27.831 24.358 1.00 57.44 415 GLN A O 1
ATOM 3346 N N . ARG A 1 416 ? 23.296 28.599 24.480 1.00 57.66 416 ARG A N 1
ATOM 3347 C CA . ARG A 1 416 ? 23.197 29.168 25.833 1.00 57.66 416 ARG A CA 1
ATOM 3348 C C . ARG A 1 416 ? 22.260 30.371 25.881 1.00 57.66 416 ARG A C 1
ATOM 3350 O O . ARG A 1 416 ? 21.369 30.391 26.730 1.00 57.66 416 ARG A O 1
ATOM 3357 N N . GLU A 1 417 ? 22.384 31.317 24.949 1.00 56.59 417 GLU A N 1
ATOM 3358 C CA . GLU A 1 417 ? 21.471 32.466 24.889 1.00 56.59 417 GLU A CA 1
ATOM 3359 C C . GLU A 1 417 ? 20.017 32.010 24.680 1.00 56.59 417 GLU A C 1
ATOM 3361 O O . GLU A 1 417 ? 19.142 32.371 25.469 1.00 56.59 417 GLU A O 1
ATOM 3366 N N . SER A 1 418 ? 19.744 31.136 23.699 1.00 57.19 418 SER A N 1
ATOM 3367 C CA . SER A 1 418 ? 18.387 30.627 23.390 1.00 57.19 418 SER A CA 1
ATOM 3368 C C . SER A 1 418 ? 17.702 29.871 24.543 1.00 57.19 418 SER A C 1
ATOM 3370 O O . SER A 1 418 ? 16.468 29.788 24.603 1.00 57.19 418 SER A O 1
ATOM 3372 N N . ASN A 1 419 ? 18.485 29.293 25.456 1.00 65.69 419 ASN A N 1
ATOM 3373 C CA . ASN A 1 419 ? 17.968 28.529 26.589 1.00 65.69 419 ASN A CA 1
ATOM 3374 C C . ASN A 1 419 ? 17.934 29.312 27.903 1.00 65.69 419 ASN A C 1
ATOM 3376 O O . ASN A 1 419 ? 17.361 28.801 28.863 1.00 65.69 419 ASN A O 1
ATOM 3380 N N . SER A 1 420 ? 18.446 30.544 27.947 1.00 77.25 420 SER A N 1
ATOM 3381 C CA . SER A 1 420 ? 18.318 31.407 29.127 1.00 77.25 420 SER A CA 1
ATOM 3382 C C . SER A 1 420 ? 16.852 31.577 29.556 1.00 77.25 420 SER A C 1
ATOM 3384 O O . SER A 1 420 ? 15.943 31.615 28.721 1.00 77.25 420 SER A O 1
ATOM 3386 N N . ILE A 1 421 ? 16.604 31.676 30.868 1.00 83.38 421 ILE A N 1
ATOM 3387 C CA . ILE A 1 421 ? 15.257 31.910 31.418 1.00 83.38 421 ILE A CA 1
ATOM 3388 C C . ILE A 1 421 ? 14.636 33.179 30.821 1.00 83.38 421 ILE A C 1
ATOM 3390 O O . ILE A 1 421 ? 13.467 33.165 30.448 1.00 83.38 421 ILE A O 1
ATOM 3394 N N . SER A 1 422 ? 15.420 34.246 30.655 1.00 83.19 422 SER A N 1
ATOM 3395 C CA . SER A 1 422 ? 14.954 35.513 30.078 1.00 83.19 422 SER A CA 1
ATOM 3396 C C . SER A 1 422 ? 14.405 35.350 28.658 1.00 83.19 422 SER A C 1
ATOM 3398 O O . SER A 1 422 ? 13.334 35.870 28.353 1.00 83.19 422 SER A O 1
ATOM 3400 N N . ASN A 1 423 ? 15.077 34.566 27.807 1.00 82.25 423 ASN A N 1
ATOM 3401 C CA . ASN A 1 423 ? 14.587 34.293 26.453 1.00 82.25 423 ASN A CA 1
ATOM 3402 C C . ASN A 1 423 ? 13.348 33.392 26.445 1.00 82.25 423 ASN A C 1
ATOM 3404 O O . ASN A 1 423 ? 12.487 33.542 25.580 1.00 82.25 423 ASN A O 1
ATOM 3408 N N . GLN A 1 424 ? 13.230 32.475 27.409 1.00 83.44 424 GLN A N 1
ATOM 3409 C CA . GLN A 1 424 ? 12.018 31.671 27.567 1.00 83.44 424 GLN A CA 1
ATOM 3410 C C . GLN A 1 424 ? 10.821 32.538 27.966 1.00 83.44 424 GLN A C 1
ATOM 3412 O O . GLN A 1 424 ? 9.767 32.401 27.353 1.00 83.44 424 GLN A O 1
ATOM 3417 N N . LYS A 1 425 ? 10.996 33.478 28.904 1.00 89.38 425 LYS A N 1
ATOM 3418 C CA . LYS A 1 425 ? 9.939 34.424 29.297 1.00 89.38 425 LYS A CA 1
ATOM 3419 C C . LYS A 1 425 ? 9.453 35.251 28.115 1.00 89.38 425 LYS A C 1
ATOM 3421 O O . LYS A 1 425 ? 8.269 35.211 27.804 1.00 89.38 425 LYS A O 1
ATOM 3426 N N . ALA A 1 426 ? 10.373 35.892 27.392 1.00 86.75 426 ALA A N 1
ATOM 3427 C CA . ALA A 1 426 ? 10.029 36.709 26.228 1.00 86.75 426 ALA A CA 1
ATOM 3428 C C . ALA A 1 426 ? 9.276 35.908 25.149 1.00 86.75 426 ALA A C 1
ATOM 3430 O O . ALA A 1 426 ? 8.287 36.379 24.593 1.00 86.75 426 ALA A O 1
ATOM 3431 N N . MET A 1 427 ? 9.706 34.669 24.886 1.00 83.00 427 MET A N 1
ATOM 3432 C CA . MET A 1 427 ? 9.046 33.780 23.925 1.00 83.00 427 MET A CA 1
ATOM 3433 C C . MET A 1 427 ? 7.621 33.410 24.354 1.00 83.00 427 MET A C 1
ATOM 3435 O O . MET A 1 427 ? 6.713 33.379 23.520 1.00 83.00 427 MET A O 1
ATOM 3439 N N . LEU A 1 428 ? 7.423 33.103 25.637 1.00 83.62 428 LEU A N 1
ATOM 3440 C CA . LEU A 1 428 ? 6.121 32.708 26.172 1.00 83.62 428 LEU A CA 1
ATOM 3441 C C . LEU A 1 428 ? 5.160 33.897 26.277 1.00 83.62 428 LEU A C 1
ATOM 3443 O O . LEU A 1 428 ? 3.983 33.747 25.950 1.00 83.62 428 LEU A O 1
ATOM 3447 N N . GLU A 1 429 ? 5.656 35.076 26.648 1.00 85.81 429 GLU A N 1
ATOM 3448 C CA . GLU A 1 429 ? 4.888 36.325 26.645 1.00 85.81 429 GLU A CA 1
ATOM 3449 C C . GLU A 1 429 ? 4.461 36.718 25.228 1.00 85.81 429 GLU A C 1
ATOM 3451 O O . GLU A 1 429 ? 3.292 37.029 24.998 1.00 85.81 429 GLU A O 1
ATOM 3456 N N . GLU A 1 430 ? 5.370 36.646 24.248 1.00 81.81 430 GLU A N 1
ATOM 3457 C CA . GLU A 1 430 ? 5.041 36.938 22.850 1.00 81.81 430 GLU A CA 1
ATOM 3458 C C . GLU A 1 430 ? 3.994 35.954 22.308 1.00 81.81 430 GLU A C 1
ATOM 3460 O O . GLU A 1 430 ? 3.058 36.346 21.602 1.00 81.81 430 GLU A O 1
ATOM 3465 N N . PHE A 1 431 ? 4.117 34.671 22.659 1.00 75.31 431 PHE A N 1
ATOM 3466 C CA . PHE A 1 431 ? 3.131 33.660 22.297 1.00 75.31 431 PHE A CA 1
ATOM 3467 C C . PHE A 1 431 ? 1.762 33.951 22.925 1.00 75.31 431 PHE A C 1
ATOM 3469 O O . PHE A 1 431 ? 0.758 33.961 22.207 1.00 75.31 431 PHE A O 1
ATOM 3476 N N . ALA A 1 432 ? 1.723 34.242 24.227 1.00 76.06 432 ALA A N 1
ATOM 3477 C CA . ALA A 1 432 ? 0.500 34.593 24.940 1.00 76.06 432 ALA A CA 1
ATOM 3478 C C . ALA A 1 432 ? -0.170 35.834 24.326 1.00 76.06 432 ALA A C 1
ATOM 3480 O O . ALA A 1 432 ? -1.364 35.805 24.023 1.00 76.06 432 ALA A O 1
ATOM 3481 N N . ALA A 1 433 ? 0.609 36.876 24.022 1.00 79.38 433 ALA A N 1
ATOM 3482 C CA . ALA A 1 433 ? 0.118 38.094 23.385 1.00 79.38 433 ALA A CA 1
ATOM 3483 C C . ALA A 1 433 ? -0.469 37.834 21.985 1.00 79.38 433 ALA A C 1
ATOM 3485 O O . ALA A 1 433 ? -1.552 38.330 21.670 1.00 79.38 433 ALA A O 1
ATOM 3486 N N . ARG A 1 434 ? 0.193 37.016 21.151 1.00 73.50 434 ARG A N 1
ATOM 3487 C CA . ARG A 1 434 ? -0.308 36.651 19.808 1.00 73.50 434 ARG A CA 1
ATOM 3488 C C . ARG A 1 434 ? -1.616 35.862 19.851 1.00 73.50 434 ARG A C 1
ATOM 3490 O O . ARG A 1 434 ? -2.417 35.989 18.929 1.00 73.50 434 ARG A O 1
ATOM 3497 N N . GLN A 1 435 ? -1.818 35.042 20.882 1.00 71.25 435 GLN A N 1
ATOM 3498 C CA . GLN A 1 435 ? -3.054 34.274 21.072 1.00 71.25 435 GLN A CA 1
ATOM 3499 C C . GLN A 1 435 ? -4.149 35.065 21.806 1.00 71.25 435 GLN A C 1
ATOM 3501 O O . GLN A 1 435 ? -5.273 34.582 21.925 1.00 71.25 435 GLN A O 1
ATOM 3506 N N . GLY A 1 436 ? -3.847 36.283 22.269 1.00 77.38 436 GLY A N 1
ATOM 3507 C CA . GLY A 1 436 ? -4.774 37.097 23.053 1.00 77.38 436 GLY A CA 1
ATOM 3508 C C . GLY A 1 436 ? -4.999 36.568 24.471 1.00 77.38 436 GLY A C 1
ATOM 3509 O O . GLY A 1 436 ? -6.028 36.873 25.069 1.00 77.38 436 GLY A O 1
ATOM 3510 N N . PHE A 1 437 ? -4.068 35.773 25.006 1.00 84.25 437 PHE A N 1
ATOM 3511 C CA . PHE A 1 437 ? -4.127 35.303 26.385 1.00 84.25 437 PHE A CA 1
ATOM 3512 C C . PHE A 1 437 ? -3.819 36.455 27.343 1.00 84.25 437 PHE A C 1
ATOM 3514 O O . PHE A 1 437 ? -2.844 37.190 27.178 1.00 84.25 437 PHE A O 1
ATOM 3521 N N . THR A 1 438 ? -4.672 36.618 28.348 1.00 79.56 438 THR A N 1
ATOM 3522 C CA . THR A 1 438 ? -4.584 37.679 29.356 1.00 79.56 438 THR A CA 1
ATOM 3523 C C . THR A 1 438 ? -4.300 37.087 30.736 1.00 79.56 438 THR A C 1
ATOM 3525 O O . THR A 1 438 ? -4.394 35.876 30.919 1.00 79.56 438 THR A O 1
ATOM 3528 N N . ASN A 1 439 ? -3.986 37.938 31.720 1.00 85.75 439 ASN A N 1
ATOM 3529 C CA . ASN A 1 439 ? -3.742 37.528 33.110 1.00 85.75 439 ASN A CA 1
ATOM 3530 C C . ASN A 1 439 ? -2.540 36.570 33.261 1.00 85.75 439 ASN A C 1
ATOM 3532 O O . ASN A 1 439 ? -2.671 35.443 33.727 1.00 85.75 439 ASN A O 1
ATOM 3536 N N . ILE A 1 440 ? -1.372 37.010 32.788 1.00 87.44 440 ILE A N 1
ATOM 3537 C CA . ILE A 1 440 ? -0.144 36.209 32.716 1.00 87.44 440 ILE A CA 1
ATOM 3538 C C . ILE A 1 440 ? 0.525 36.087 34.093 1.00 87.44 440 ILE A C 1
ATOM 3540 O O . ILE A 1 440 ? 0.768 37.096 34.755 1.00 87.44 440 ILE A O 1
ATOM 3544 N N . VAL A 1 441 ? 0.887 34.862 34.484 1.00 90.31 441 VAL A N 1
ATOM 3545 C CA . VAL A 1 441 ? 1.659 34.553 35.698 1.00 90.31 441 VAL A CA 1
ATOM 3546 C C . VAL A 1 441 ? 2.828 33.640 35.338 1.00 90.31 441 VAL A C 1
ATOM 3548 O O . VAL A 1 441 ? 2.634 32.589 34.732 1.00 90.31 441 VAL A O 1
ATOM 3551 N N . HIS A 1 442 ? 4.041 34.032 35.726 1.00 90.25 442 HIS A N 1
ATOM 3552 C CA . HIS A 1 442 ? 5.256 33.258 35.471 1.00 90.25 442 HIS A CA 1
ATOM 3553 C C . HIS A 1 442 ? 5.594 32.319 36.626 1.00 90.25 442 HIS A C 1
ATOM 3555 O O . HIS A 1 442 ? 5.616 32.728 37.788 1.00 90.25 442 HIS A O 1
ATOM 3561 N N . PHE A 1 443 ? 5.968 31.095 36.277 1.00 90.19 443 PHE A N 1
ATOM 3562 C CA . PHE A 1 443 ? 6.482 30.074 37.174 1.00 90.19 443 PHE A CA 1
ATOM 3563 C C . PHE A 1 443 ? 7.861 29.650 36.667 1.00 90.19 443 PHE A C 1
ATOM 3565 O O . PHE A 1 443 ? 7.994 29.139 35.560 1.00 90.19 443 PHE A O 1
ATOM 3572 N N . THR A 1 444 ? 8.907 29.871 37.459 1.00 88.94 444 THR A N 1
ATOM 3573 C CA . THR A 1 444 ? 10.290 29.717 36.991 1.00 88.94 444 THR A CA 1
ATOM 3574 C C . THR A 1 444 ? 11.073 28.766 37.895 1.00 88.94 444 THR A C 1
ATOM 3576 O O . THR A 1 444 ? 11.097 28.957 39.107 1.00 88.94 444 THR A O 1
ATOM 3579 N N . ASP A 1 445 ? 11.775 27.799 37.299 1.00 85.31 445 ASP A N 1
ATOM 3580 C CA . ASP A 1 445 ? 12.752 26.936 37.976 1.00 85.31 445 ASP A CA 1
ATOM 3581 C C . ASP A 1 445 ? 14.141 27.073 37.322 1.00 85.31 445 ASP A C 1
ATOM 3583 O O . ASP A 1 445 ? 14.382 26.573 36.218 1.00 85.31 445 ASP A O 1
ATOM 3587 N N . ASP A 1 446 ? 15.078 27.739 38.001 1.00 82.94 446 ASP A N 1
ATOM 3588 C CA . ASP A 1 446 ? 16.447 27.949 37.509 1.00 82.94 446 ASP A CA 1
ATOM 3589 C C . ASP A 1 446 ? 17.451 26.997 38.180 1.00 82.94 446 ASP A C 1
ATOM 3591 O O . ASP A 1 446 ? 17.480 26.848 39.401 1.00 82.94 446 ASP A O 1
ATOM 3595 N N . GLY A 1 447 ? 18.278 26.329 37.377 1.00 72.38 447 GLY A N 1
ATOM 3596 C CA . GLY A 1 447 ? 19.322 25.414 37.839 1.00 72.38 447 GLY A CA 1
ATOM 3597 C C . GLY A 1 447 ? 18.833 24.055 38.357 1.00 72.38 447 GLY A C 1
ATOM 3598 O O . GLY A 1 447 ? 19.629 23.320 38.945 1.00 72.38 447 GLY A O 1
ATOM 3599 N N . ILE A 1 448 ? 17.567 23.682 38.131 1.00 72.69 448 ILE A N 1
ATOM 3600 C CA . ILE A 1 448 ? 16.965 22.442 38.658 1.00 72.69 448 ILE A CA 1
ATOM 3601 C C . ILE A 1 448 ? 16.750 21.414 37.537 1.00 72.69 448 ILE A C 1
ATOM 3603 O O . ILE A 1 448 ? 16.215 21.725 36.467 1.00 72.69 448 ILE A O 1
ATOM 3607 N N . SER A 1 449 ? 17.171 20.164 37.777 1.00 69.50 449 SER A N 1
ATOM 3608 C CA . SER A 1 449 ? 17.034 19.068 36.808 1.00 69.50 449 SER A CA 1
ATOM 3609 C C . SER A 1 449 ? 15.570 18.760 36.482 1.00 69.50 449 SER A C 1
ATOM 3611 O O . SER A 1 449 ? 14.700 18.779 37.346 1.00 69.50 449 SER A O 1
ATOM 3613 N N . GLY A 1 450 ? 15.308 18.411 35.221 1.00 64.56 450 GLY A N 1
ATOM 3614 C CA . GLY A 1 450 ? 14.001 17.939 34.749 1.00 64.56 450 GLY A CA 1
ATOM 3615 C C . GLY A 1 450 ? 13.687 16.481 35.097 1.00 64.56 450 GLY A C 1
ATOM 3616 O O . GLY A 1 450 ? 12.664 15.982 34.651 1.00 64.56 450 GLY A O 1
ATOM 3617 N N . THR A 1 451 ? 14.571 15.793 35.824 1.00 67.00 451 THR A N 1
ATOM 3618 C CA . THR A 1 451 ? 14.374 14.411 36.302 1.00 67.00 451 THR A CA 1
ATOM 3619 C C . THR A 1 451 ? 13.688 14.346 37.670 1.00 67.00 451 THR A C 1
ATOM 3621 O O . THR A 1 451 ? 13.402 13.259 38.153 1.00 67.00 451 THR A O 1
ATOM 3624 N N . CYS A 1 452 ? 13.465 15.490 38.322 1.00 65.75 452 CYS A N 1
ATOM 3625 C CA . CYS A 1 452 ? 12.763 15.585 39.597 1.00 65.75 452 CYS A CA 1
ATOM 3626 C C . CYS A 1 452 ? 11.510 16.448 39.417 1.00 65.75 452 CYS A C 1
ATOM 3628 O O . CYS A 1 452 ? 11.576 17.498 38.772 1.00 65.75 452 CYS A O 1
ATOM 3630 N N . PHE A 1 453 ? 10.387 16.008 39.984 1.00 69.44 453 PHE A N 1
ATOM 3631 C CA . PHE A 1 453 ? 9.114 16.732 39.944 1.00 69.44 453 PHE A CA 1
ATOM 3632 C C . PHE A 1 453 ? 8.890 17.620 41.183 1.00 69.44 453 PHE A C 1
ATOM 3634 O O . PHE A 1 453 ? 8.049 18.515 41.130 1.00 69.44 453 PHE A O 1
ATOM 3641 N N . ASP A 1 454 ? 9.713 17.483 42.231 1.00 74.50 454 ASP A N 1
ATOM 3642 C CA . ASP A 1 454 ? 9.688 18.316 43.445 1.00 74.50 454 ASP A CA 1
ATOM 3643 C C . ASP A 1 454 ? 10.403 19.663 43.230 1.00 74.50 454 ASP A C 1
ATOM 3645 O O . ASP A 1 454 ? 11.423 19.968 43.853 1.00 74.50 454 ASP A O 1
ATOM 3649 N N . ARG A 1 455 ? 9.915 20.468 42.281 1.00 83.00 455 ARG A N 1
ATOM 3650 C CA . ARG A 1 455 ? 10.528 21.758 41.919 1.00 83.00 455 ARG A CA 1
ATOM 3651 C C . ARG A 1 455 ? 9.639 22.912 42.383 1.00 83.00 455 ARG A C 1
ATOM 3653 O O . ARG A 1 455 ? 8.441 22.855 42.118 1.00 83.00 455 ARG A O 1
ATOM 3660 N N . PRO A 1 456 ? 10.170 23.956 43.042 1.00 83.75 456 PRO A N 1
ATOM 3661 C CA . PRO A 1 456 ? 9.350 25.017 43.629 1.00 83.75 456 PRO A CA 1
ATOM 3662 C C . PRO A 1 456 ? 8.414 25.723 42.638 1.00 83.75 456 PRO A C 1
ATOM 3664 O O . PRO A 1 456 ? 7.233 25.893 42.940 1.00 83.75 456 PRO A O 1
ATOM 3667 N N . GLY A 1 457 ? 8.910 26.100 41.454 1.00 84.38 457 GLY A N 1
ATOM 3668 C CA . GLY A 1 457 ? 8.112 26.760 40.420 1.00 84.38 457 GLY A CA 1
ATOM 3669 C C . GLY A 1 457 ? 7.060 25.824 39.830 1.00 84.38 457 GLY A C 1
ATOM 3670 O O . GLY A 1 457 ? 5.901 26.206 39.679 1.00 84.38 457 GLY A O 1
ATOM 3671 N N . PHE A 1 458 ? 7.442 24.575 39.567 1.00 83.38 458 PHE A N 1
ATOM 3672 C CA . PHE A 1 458 ? 6.526 23.546 39.080 1.00 83.38 458 PHE A CA 1
ATOM 3673 C C . PHE A 1 458 ? 5.418 23.207 40.084 1.00 83.38 458 PHE A C 1
ATOM 3675 O O . PHE A 1 458 ? 4.258 23.143 39.700 1.00 83.38 458 PHE A O 1
ATOM 3682 N N . LEU A 1 459 ? 5.743 23.024 41.365 1.00 84.31 459 LEU A N 1
ATOM 3683 C CA . LEU A 1 459 ? 4.766 22.713 42.413 1.00 84.31 459 LEU A CA 1
ATOM 3684 C C . LEU A 1 459 ? 3.805 23.881 42.651 1.00 84.31 459 LEU A C 1
ATOM 3686 O O . LEU A 1 459 ? 2.605 23.664 42.796 1.00 84.31 459 LEU A O 1
ATOM 3690 N N . ALA A 1 460 ? 4.308 25.120 42.648 1.00 84.50 460 ALA A N 1
ATOM 3691 C CA . ALA A 1 460 ? 3.464 26.308 42.749 1.00 84.50 460 ALA A CA 1
ATOM 3692 C C . ALA A 1 460 ? 2.492 26.415 41.564 1.00 84.50 460 ALA A C 1
ATOM 3694 O O . ALA A 1 460 ? 1.314 26.697 41.759 1.00 84.50 460 ALA A O 1
ATOM 3695 N N . MET A 1 461 ? 2.968 26.125 40.351 1.00 88.12 461 MET A N 1
ATOM 3696 C CA . MET A 1 461 ? 2.130 26.073 39.154 1.00 88.12 461 MET A CA 1
ATOM 3697 C C . MET A 1 461 ? 1.075 24.968 39.255 1.00 88.12 461 MET A C 1
ATOM 3699 O O . MET A 1 461 ? -0.102 25.223 39.019 1.00 88.12 461 MET A O 1
ATOM 3703 N N . MET A 1 462 ? 1.480 23.751 39.625 1.00 82.56 462 MET A N 1
ATOM 3704 C CA . MET A 1 462 ? 0.573 22.609 39.747 1.00 82.56 462 MET A CA 1
ATOM 3705 C C . MET A 1 462 ? -0.500 22.843 40.809 1.00 82.56 462 MET A C 1
ATOM 3707 O O . MET A 1 462 ? -1.652 22.509 40.571 1.00 82.56 462 MET A O 1
ATOM 3711 N N . LYS A 1 463 ? -0.171 23.518 41.915 1.00 81.69 463 LYS A N 1
ATOM 3712 C CA . LYS A 1 463 ? -1.151 23.915 42.932 1.00 81.69 463 LYS A CA 1
ATOM 3713 C C . LYS A 1 463 ? -2.247 24.831 42.369 1.00 81.69 463 LYS A C 1
ATOM 3715 O O . LYS A 1 463 ? -3.414 24.656 42.702 1.00 81.69 463 LYS A O 1
ATOM 3720 N N . GLU A 1 464 ? -1.895 25.789 41.510 1.00 71.62 464 GLU A N 1
ATOM 3721 C CA . GLU A 1 464 ? -2.877 26.666 40.849 1.00 71.62 464 GLU A CA 1
ATOM 3722 C C . GLU A 1 464 ? -3.696 25.926 39.779 1.00 71.62 464 GLU A C 1
ATOM 3724 O O . GLU A 1 464 ? -4.873 26.232 39.568 1.00 71.62 464 GLU A O 1
ATOM 3729 N N . VAL A 1 465 ? -3.092 24.933 39.116 1.00 74.06 465 VAL A N 1
ATOM 3730 C CA . VAL A 1 465 ? -3.790 24.038 38.180 1.00 74.06 465 VAL A CA 1
ATOM 3731 C C . VAL A 1 465 ? -4.807 23.167 38.926 1.00 74.06 465 VAL A C 1
ATOM 3733 O O . VAL A 1 465 ? -5.965 23.118 38.521 1.00 74.06 465 VAL A O 1
ATOM 3736 N N . GLU A 1 466 ? -4.409 22.542 40.036 1.00 71.00 466 GLU A N 1
ATOM 3737 C CA . GLU A 1 466 ? -5.265 21.709 40.895 1.00 71.00 466 GLU A CA 1
ATOM 3738 C C . GLU A 1 466 ? -6.396 22.516 41.546 1.00 71.00 466 GLU A C 1
ATOM 3740 O O . GLU A 1 466 ? -7.514 22.025 41.676 1.00 71.00 466 GLU A O 1
ATOM 3745 N N . ALA A 1 467 ? -6.142 23.782 41.888 1.00 73.12 467 ALA A N 1
ATOM 3746 C CA . ALA A 1 467 ? -7.165 24.704 42.381 1.00 73.12 467 ALA A CA 1
ATOM 3747 C C . ALA A 1 467 ? -8.142 25.190 41.287 1.00 73.12 467 ALA A C 1
ATOM 3749 O O . ALA A 1 467 ? -9.104 25.893 41.592 1.00 73.12 467 ALA A O 1
ATOM 3750 N N . GLY A 1 468 ? -7.915 24.845 40.011 1.00 75.50 468 GLY A N 1
ATOM 3751 C CA . GLY A 1 468 ? -8.767 25.244 38.885 1.00 75.50 468 GLY A CA 1
ATOM 3752 C C . GLY A 1 468 ? -8.625 26.714 38.464 1.00 75.50 468 GLY A C 1
ATOM 3753 O O . GLY A 1 468 ? -9.467 27.219 37.704 1.00 75.50 468 GLY A O 1
ATOM 3754 N N . ASN A 1 469 ? -7.570 27.390 38.931 1.00 80.81 469 ASN A N 1
ATOM 3755 C CA . ASN A 1 469 ? -7.316 28.818 38.720 1.00 80.81 469 ASN A CA 1
ATOM 3756 C C . ASN A 1 469 ? -6.634 29.117 37.378 1.00 80.81 469 ASN A C 1
ATOM 3758 O O . ASN A 1 469 ? -6.664 30.259 36.921 1.00 80.81 469 ASN A O 1
ATOM 3762 N N . VAL A 1 470 ? -6.040 28.113 36.728 1.00 79.31 470 VAL A N 1
ATOM 3763 C CA . VAL A 1 470 ? -5.321 28.258 35.452 1.00 79.31 470 VAL A CA 1
ATOM 3764 C C . VAL A 1 470 ? -6.252 27.988 34.268 1.00 79.31 470 VAL A C 1
ATOM 3766 O O . VAL A 1 470 ? -6.901 26.947 34.197 1.00 79.31 470 VAL A O 1
ATOM 3769 N N . GLU A 1 471 ? -6.307 28.917 33.315 1.00 77.69 471 GLU A N 1
ATOM 3770 C CA . GLU A 1 471 ? -7.031 28.753 32.046 1.00 77.69 471 GLU A CA 1
ATOM 3771 C C . GLU A 1 471 ? -6.118 28.241 30.927 1.00 77.69 471 GLU A C 1
ATOM 3773 O O . GLU A 1 471 ? -6.497 27.350 30.168 1.00 77.69 471 GLU A O 1
ATOM 3778 N N . TYR A 1 472 ? -4.899 28.778 30.848 1.00 77.25 472 TYR A N 1
ATOM 3779 C CA . TYR A 1 472 ? -3.911 28.417 29.833 1.00 77.25 472 TYR A CA 1
ATOM 3780 C C . TYR A 1 472 ? -2.561 28.150 30.494 1.00 77.25 472 TYR A C 1
ATOM 3782 O O . TYR A 1 472 ? -2.119 28.942 31.319 1.00 77.25 472 TYR A O 1
ATOM 3790 N N . LEU A 1 473 ? -1.894 27.058 30.115 1.00 85.50 473 LEU A N 1
ATOM 3791 C CA . LEU A 1 473 ? -0.517 26.757 30.511 1.00 85.50 473 LEU A CA 1
ATOM 3792 C C . LEU A 1 473 ? 0.379 26.757 29.269 1.00 85.50 473 LEU A C 1
ATOM 3794 O O . LEU A 1 473 ? 0.174 25.955 28.355 1.00 85.50 473 LEU A O 1
ATOM 3798 N N . CYS A 1 474 ? 1.387 27.626 29.244 1.00 82.50 474 CYS A N 1
ATOM 3799 C CA . CYS A 1 474 ? 2.345 27.734 28.150 1.00 82.50 474 CYS A CA 1
ATOM 3800 C C . CYS A 1 474 ? 3.744 27.316 28.611 1.00 82.50 474 CYS A C 1
ATOM 3802 O O . CYS A 1 474 ? 4.272 27.815 29.604 1.00 82.50 474 CYS A O 1
ATOM 3804 N N . ILE A 1 475 ? 4.369 26.443 27.828 1.00 83.94 475 ILE A N 1
ATOM 3805 C CA . ILE A 1 475 ? 5.749 25.981 27.998 1.00 83.94 475 ILE A CA 1
ATOM 3806 C C . ILE A 1 475 ? 6.450 25.991 26.643 1.00 83.94 475 ILE A C 1
ATOM 3808 O O . ILE A 1 475 ? 5.807 25.814 25.609 1.00 83.94 475 ILE A O 1
ATOM 3812 N N . LYS A 1 476 ? 7.775 26.168 26.641 1.00 77.06 476 LYS A N 1
ATOM 3813 C CA . LYS A 1 476 ? 8.575 26.145 25.403 1.00 77.06 476 LYS A CA 1
ATOM 3814 C C . LYS A 1 476 ? 8.508 24.777 24.713 1.00 77.06 476 LYS A C 1
ATOM 3816 O O . LYS A 1 476 ? 8.281 24.694 23.511 1.00 77.06 476 LYS A O 1
ATOM 3821 N N . ASP A 1 477 ? 8.731 23.713 25.480 1.00 71.75 477 ASP A N 1
ATOM 3822 C CA . ASP A 1 477 ? 8.708 22.325 25.023 1.00 71.75 477 ASP A CA 1
ATOM 3823 C C . ASP A 1 477 ? 8.545 21.360 26.216 1.00 71.75 477 ASP A C 1
ATOM 3825 O O . ASP A 1 477 ? 8.725 21.744 27.376 1.00 71.75 477 ASP A O 1
ATOM 3829 N N . MET A 1 478 ? 8.219 20.091 25.941 1.00 62.75 478 MET A N 1
ATOM 3830 C CA . MET A 1 478 ? 7.947 19.081 26.979 1.00 62.75 478 MET A CA 1
ATOM 3831 C C . MET A 1 478 ? 9.137 18.795 27.904 1.00 62.75 478 MET A C 1
ATOM 3833 O O . MET A 1 478 ? 8.932 18.363 29.038 1.00 62.75 478 MET A O 1
ATOM 3837 N N . SER A 1 479 ? 10.374 19.106 27.490 1.00 66.69 479 SER A N 1
ATOM 3838 C CA . SER A 1 479 ? 11.540 18.944 28.367 1.00 66.69 479 SER A CA 1
ATOM 3839 C C . SER A 1 479 ? 11.479 19.865 29.588 1.00 66.69 479 SER A C 1
ATOM 3841 O O . SER A 1 479 ? 12.185 19.632 30.574 1.00 66.69 479 SER A O 1
ATOM 3843 N N . ARG A 1 480 ? 10.649 20.917 29.550 1.00 70.44 480 ARG A N 1
ATOM 3844 C CA . ARG A 1 480 ? 10.408 21.796 30.697 1.00 70.44 480 ARG A CA 1
ATOM 3845 C C . ARG A 1 480 ? 9.618 21.072 31.781 1.00 70.44 480 ARG A C 1
ATOM 3847 O O . ARG A 1 480 ? 10.057 21.100 32.930 1.00 70.44 480 ARG A O 1
ATOM 3854 N N . MET A 1 481 ? 8.583 20.314 31.418 1.00 66.81 481 MET A N 1
ATOM 3855 C CA . MET A 1 481 ? 7.769 19.559 32.378 1.00 66.81 481 MET A CA 1
ATOM 3856 C C . MET A 1 481 ? 8.488 18.345 32.965 1.00 66.81 481 MET A C 1
ATOM 3858 O O . MET A 1 481 ? 8.401 18.136 34.168 1.00 66.81 481 MET A O 1
ATOM 3862 N N . GLY A 1 482 ? 9.248 17.589 32.177 1.00 63.81 482 GLY A N 1
ATOM 3863 C CA . GLY A 1 482 ? 9.965 16.418 32.681 1.00 63.81 482 GLY A CA 1
ATOM 3864 C C . GLY A 1 482 ? 10.851 15.781 31.618 1.00 63.81 482 GLY A C 1
ATOM 3865 O O . GLY A 1 482 ? 10.622 15.944 30.419 1.00 63.81 482 GLY A O 1
ATOM 3866 N N . ARG A 1 483 ? 11.897 15.077 32.049 1.00 60.47 483 ARG A N 1
ATOM 3867 C CA . ARG A 1 483 ? 12.769 14.275 31.182 1.00 60.47 483 ARG A CA 1
ATOM 3868 C C . ARG A 1 483 ? 12.762 12.833 31.683 1.00 60.47 483 ARG A C 1
ATOM 3870 O O . ARG A 1 483 ? 13.701 12.440 32.358 1.00 60.47 483 ARG A O 1
ATOM 3877 N N . ASP A 1 484 ? 11.726 12.077 31.333 1.00 45.03 484 ASP A N 1
ATOM 3878 C CA . ASP A 1 484 ? 11.759 10.613 31.382 1.00 45.03 484 ASP A CA 1
ATOM 3879 C C . ASP A 1 484 ? 11.238 10.059 30.055 1.00 45.03 484 ASP A C 1
ATOM 3881 O O . ASP A 1 484 ? 10.066 10.191 29.704 1.00 45.03 484 ASP A O 1
ATOM 3885 N N . TYR A 1 48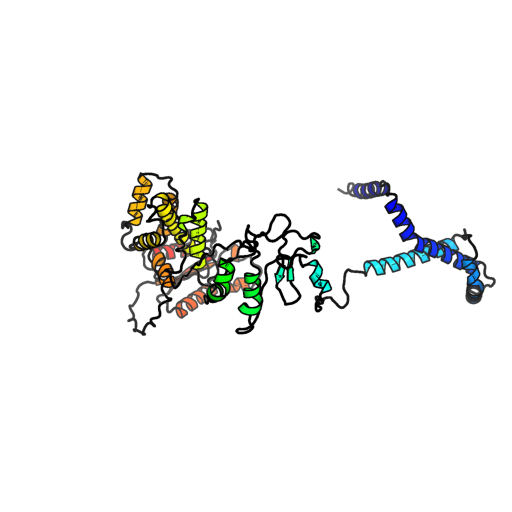5 ? 12.175 9.516 29.279 1.00 35.59 485 TYR A N 1
ATOM 3886 C CA . TYR A 1 485 ? 11.911 8.730 28.083 1.00 35.59 485 TYR A CA 1
ATOM 3887 C C . TYR A 1 485 ? 11.784 7.269 28.514 1.00 35.59 485 TYR A C 1
ATOM 3889 O O . TYR A 1 485 ? 12.795 6.657 28.863 1.00 35.59 485 TYR A O 1
ATOM 3897 N N . LEU A 1 486 ? 10.574 6.717 28.429 1.00 29.78 486 LEU A N 1
ATOM 3898 C CA . LEU A 1 486 ? 10.335 5.284 28.254 1.00 29.78 486 LEU A CA 1
ATOM 3899 C C . LEU A 1 486 ? 9.292 5.069 27.158 1.00 29.78 486 LEU A C 1
ATOM 3901 O O . LEU A 1 486 ? 8.184 5.643 27.271 1.00 29.78 486 LEU A O 1
#

pLDDT: mean 76.98, std 17.61, range [25.83, 96.38]

Secondary structure (DSSP, 8-state):
--SSHHHHHHHHHHHHHT----HHHHHHHHHHHHHHHHHHHHHHHHHHHHHHSS-SSHHHHHHHHHHTTHHHHH--PPP--HHHHHHHHHHHHHHHHHHHHHHHS--S--TT-TT-------HHHHGGGS-SSGGGEEE-SSS-EEE--SS-SSGGG-----------TTS-HIIIIIHHHHHT--S------TTSHHHHHHHHHHHH-SBPB-TTSPBPB-TTSPBPB---------SS-GGGS----GGGG--SHHHHHHHHHHHHHHHS-TT------HHHHHHHHHHHHHHHHHHHHS-TTT-SHHHHHHHHHH----SS-TT---HHHHHHHHHHHH-TT-HHHHHHHHHHHHHTTS-THHHHHHHHHHHTTTS--PPP--PPPPP---SEEEEEEEE-GGGGG---HHHHHHHSHHHHHHHHHHHHHHHT--SEEEEEEES--TT-S--HHHHHHHHHHHTT-EEEEEES-TTTT-----

Sequence (486 aa):
MMKQHGNKLMQKWKNKAGVRLSALDKKKLVLTNLPYVLTAFYADRASCLYRRSPGEDIGNKLLYAMEHADRIFTGILLSFDLRDLLVGVTVAVILKLLVWQKQSDAKKLRKGIEYGSARWGTAEDIKPYMSDDPWMNIPLTATEALTMESRPKQPKYARNKNIVVIGGSGSGKTRFFVKPSVMQMNCSMVITDPKGTLIEECGKMLAKGPPKRDKDGNVIKDKSRKVVYEPYVIKVLNTINFSKSLHYNPFAYIRSEKDILKLVTTIIVNTKGEGEKASEDFWVKAEKLLYTALIAFIWYEGDEEEKNLNTLLDLLNESETREEDETYQNPVDMMFQELEERDPQHFAVRQYKKYKMAAGVVCSKRLLNQAVGKSLRTHNLKPKKRAQVMRKNEKITALYERLSRDDFGKDDDQQRESNSISNQKAMLEEFAARQGFTNIVHFTDDGISGTCFDRPGFLAMMKEVEAGNVEYLCIKDMSRMGRDYL

Radius of gyration: 41.9 Å; chains: 1; bounding box: 114×69×79 Å